Protein AF-A0A913XIS9-F1 (afdb_monomer_lite)

Structure (mmCIF, N/CA/C/O backbone):
data_AF-A0A913XIS9-F1
#
_entry.id   AF-A0A913XIS9-F1
#
loop_
_atom_site.group_PDB
_atom_site.id
_atom_site.type_symbol
_atom_site.label_atom_id
_atom_site.label_alt_id
_atom_site.label_comp_id
_atom_site.label_asym_id
_atom_site.label_entity_id
_atom_site.label_seq_id
_atom_site.pdbx_PDB_ins_code
_atom_site.Cartn_x
_atom_site.Cartn_y
_atom_site.Cartn_z
_atom_site.occupancy
_atom_site.B_iso_or_equiv
_atom_site.auth_seq_id
_atom_site.auth_comp_id
_atom_site.auth_asym_id
_atom_site.auth_atom_id
_atom_site.pdbx_PDB_model_num
ATOM 1 N N . MET A 1 1 ? 41.800 -2.547 -72.990 1.00 35.06 1 MET A N 1
ATOM 2 C CA . MET A 1 1 ? 42.294 -2.914 -71.647 1.00 35.06 1 MET A CA 1
ATOM 3 C C . MET A 1 1 ? 41.527 -2.094 -70.626 1.00 35.06 1 MET A C 1
ATOM 5 O O . MET A 1 1 ? 41.563 -0.876 -70.694 1.00 35.06 1 MET A O 1
ATOM 9 N N . LEU A 1 2 ? 40.759 -2.775 -69.782 1.00 36.94 2 LEU A N 1
ATOM 10 C CA . LEU A 1 2 ? 39.817 -2.232 -68.804 1.00 36.94 2 LEU A CA 1
ATOM 11 C C . LEU A 1 2 ? 40.394 -2.538 -67.410 1.00 36.94 2 LEU A C 1
ATOM 13 O O . LEU A 1 2 ? 40.662 -3.717 -67.172 1.00 36.94 2 LEU A O 1
ATOM 17 N N . PRO A 1 3 ? 40.606 -1.577 -66.493 1.00 44.50 3 PRO A N 1
ATOM 18 C CA . PRO A 1 3 ? 40.922 -1.922 -65.120 1.00 44.50 3 PRO A CA 1
ATOM 19 C C . PRO A 1 3 ? 39.641 -1.977 -64.285 1.00 44.50 3 PRO A C 1
ATOM 21 O O . PRO A 1 3 ? 38.852 -1.035 -64.218 1.00 44.50 3 PRO A O 1
ATOM 24 N N . LEU A 1 4 ? 39.459 -3.152 -63.694 1.00 39.25 4 LEU A N 1
ATOM 25 C CA . LEU A 1 4 ? 38.399 -3.558 -62.790 1.00 39.25 4 LEU A CA 1
ATOM 26 C C . LEU A 1 4 ? 38.526 -2.873 -61.415 1.00 39.25 4 LEU A C 1
ATOM 28 O O . LEU A 1 4 ? 39.625 -2.667 -60.906 1.00 39.25 4 LEU A O 1
ATOM 32 N N . LEU A 1 5 ? 37.357 -2.612 -60.827 1.00 41.81 5 LEU A N 1
ATOM 33 C CA . LEU A 1 5 ? 37.037 -2.356 -59.418 1.00 41.81 5 LEU A CA 1
ATOM 34 C C . LEU A 1 5 ? 38.004 -2.938 -58.367 1.00 41.81 5 LEU A C 1
ATOM 36 O O . LEU A 1 5 ? 38.299 -4.128 -58.400 1.00 41.81 5 LEU A O 1
ATOM 40 N N . LEU A 1 6 ? 38.225 -2.172 -57.288 1.00 36.47 6 LEU A N 1
ATOM 41 C CA . LEU A 1 6 ? 38.014 -2.675 -55.920 1.00 36.47 6 LEU A CA 1
ATOM 42 C C . LEU A 1 6 ? 37.717 -1.514 -54.943 1.00 36.47 6 LEU A C 1
ATOM 44 O O . LEU A 1 6 ? 38.586 -1.014 -54.233 1.00 36.47 6 LEU A O 1
ATOM 48 N N . CYS A 1 7 ? 36.457 -1.070 -54.897 1.00 36.47 7 CYS A N 1
ATOM 49 C CA . CYS A 1 7 ? 35.945 -0.297 -53.764 1.00 36.47 7 CYS A CA 1
ATOM 50 C C . CYS A 1 7 ? 35.764 -1.254 -52.577 1.00 36.47 7 CYS A C 1
ATOM 52 O O . CYS A 1 7 ? 34.807 -2.028 -52.548 1.00 36.47 7 CYS A O 1
ATOM 54 N N . LEU A 1 8 ? 36.657 -1.188 -51.585 1.00 38.22 8 LEU A N 1
ATOM 55 C CA . LEU A 1 8 ? 36.415 -1.755 -50.258 1.00 38.22 8 LEU A CA 1
ATOM 56 C C . LEU A 1 8 ? 35.317 -0.941 -49.552 1.00 38.22 8 LEU A C 1
ATOM 58 O O . LEU A 1 8 ? 35.572 -0.042 -48.754 1.00 38.22 8 LEU A O 1
ATOM 62 N N . LEU A 1 9 ? 34.064 -1.281 -49.846 1.00 37.66 9 LEU A N 1
ATOM 63 C CA . LEU A 1 9 ? 32.950 -1.077 -48.930 1.00 37.66 9 LEU A CA 1
ATOM 64 C C . LEU A 1 9 ? 33.163 -2.027 -47.745 1.00 37.66 9 LEU A C 1
ATOM 66 O O . LEU A 1 9 ? 32.749 -3.184 -47.778 1.00 37.66 9 LEU A O 1
ATOM 70 N N . CYS A 1 10 ? 33.803 -1.536 -46.683 1.00 35.44 10 CYS A N 1
ATOM 71 C CA . CYS A 1 10 ? 33.715 -2.144 -45.358 1.00 35.44 10 CYS A CA 1
ATOM 72 C C . CYS A 1 10 ? 32.275 -1.995 -44.842 1.00 35.44 10 CYS A C 1
ATOM 74 O O . CYS A 1 10 ? 31.973 -1.168 -43.984 1.00 35.44 10 CYS A O 1
ATOM 76 N N . MET A 1 11 ? 31.369 -2.807 -45.384 1.00 34.53 11 MET A N 1
ATOM 77 C CA . MET A 1 11 ? 30.091 -3.120 -44.765 1.00 34.53 11 MET A CA 1
ATOM 78 C C . MET A 1 11 ? 30.412 -3.925 -43.507 1.00 34.53 11 MET A C 1
ATOM 80 O O . MET A 1 11 ? 30.547 -5.150 -43.554 1.00 34.53 11 MET A O 1
ATOM 84 N N . ALA A 1 12 ? 30.577 -3.225 -42.381 1.00 35.94 12 ALA A N 1
ATOM 85 C CA . ALA A 1 12 ? 30.526 -3.820 -41.054 1.00 35.94 12 ALA A CA 1
ATOM 86 C C . ALA A 1 12 ? 29.145 -4.469 -40.889 1.00 35.94 12 ALA A C 1
ATOM 88 O O . ALA A 1 12 ? 28.164 -3.861 -40.462 1.00 35.94 12 ALA A O 1
ATOM 89 N N . SER A 1 13 ? 29.069 -5.715 -41.333 1.00 39.59 13 SER A N 1
ATOM 90 C CA . SER A 1 13 ? 27.888 -6.549 -41.300 1.00 39.59 13 SER A CA 1
ATOM 91 C C . SER A 1 13 ? 27.756 -7.080 -39.878 1.00 39.59 13 SER A C 1
ATOM 93 O O . SER A 1 13 ? 28.616 -7.822 -39.414 1.00 39.59 13 SER A O 1
ATOM 95 N N . GLY A 1 14 ? 26.677 -6.708 -39.187 1.00 36.69 14 GLY A N 1
ATOM 96 C CA . GLY A 1 14 ? 26.207 -7.471 -38.030 1.00 36.69 14 GLY A CA 1
ATOM 97 C C . GLY A 1 14 ? 26.437 -6.868 -36.645 1.00 36.69 14 GLY A C 1
ATOM 98 O O . GLY A 1 14 ? 26.874 -7.568 -35.740 1.00 36.69 14 GLY A O 1
ATOM 99 N N . VAL A 1 15 ? 26.003 -5.629 -36.410 1.00 41.38 15 VAL A N 1
ATOM 100 C CA . VAL A 1 15 ? 25.402 -5.296 -35.106 1.00 41.38 15 VAL A CA 1
ATOM 101 C C . VAL A 1 15 ? 23.978 -4.835 -35.375 1.00 41.38 15 VAL A C 1
ATOM 103 O O . VAL A 1 15 ? 23.698 -3.645 -35.475 1.00 41.38 15 VAL A O 1
ATOM 106 N N . LEU A 1 16 ? 23.065 -5.798 -35.541 1.00 43.97 16 LEU A N 1
ATOM 107 C CA . LEU A 1 16 ? 21.631 -5.525 -35.465 1.00 43.97 16 LEU A CA 1
ATOM 108 C C . LEU A 1 16 ? 21.389 -4.784 -34.147 1.00 43.97 16 LEU A C 1
ATOM 110 O O . LEU A 1 16 ? 21.568 -5.348 -33.064 1.00 43.97 16 LEU A O 1
ATOM 114 N N . SER A 1 17 ? 21.029 -3.506 -34.226 1.00 52.25 17 SER A N 1
ATOM 115 C CA . SER A 1 17 ? 20.607 -2.729 -33.071 1.00 52.25 17 SER A CA 1
ATOM 116 C C . SER A 1 17 ? 19.286 -3.323 -32.575 1.00 52.25 17 SER A C 1
ATOM 118 O O . SER A 1 17 ? 18.202 -2.959 -33.010 1.00 52.25 17 SER A O 1
ATOM 120 N N . VAL A 1 18 ? 19.384 -4.292 -31.659 1.00 71.81 18 VAL A N 1
ATOM 121 C CA . VAL A 1 18 ? 18.250 -5.100 -31.159 1.00 71.81 18 VAL A CA 1
ATOM 122 C C . VAL A 1 18 ? 17.125 -4.240 -30.555 1.00 71.81 18 VAL A C 1
ATOM 124 O O . VAL A 1 18 ? 15.997 -4.701 -30.418 1.00 71.81 18 VAL A O 1
ATOM 127 N N . CYS A 1 19 ? 17.404 -2.974 -30.233 1.00 86.00 19 CYS A N 1
ATOM 128 C CA . CYS A 1 19 ? 16.423 -2.002 -29.776 1.00 86.00 19 CYS A CA 1
ATOM 129 C C . CYS A 1 19 ? 16.074 -0.988 -30.870 1.00 86.00 19 CYS A C 1
ATOM 131 O O . CYS A 1 19 ? 16.612 0.124 -30.890 1.00 86.00 19 CYS A O 1
ATOM 133 N N . HIS A 1 20 ? 15.171 -1.362 -31.780 1.00 89.94 20 HIS A N 1
ATOM 134 C CA . HIS A 1 20 ? 14.680 -0.427 -32.787 1.00 89.94 20 HIS A CA 1
ATOM 135 C C . HIS A 1 20 ? 13.892 0.716 -32.116 1.00 89.94 20 HIS A C 1
ATOM 137 O O . HIS A 1 20 ? 12.960 0.422 -31.361 1.00 89.94 20 HIS A O 1
ATOM 143 N N . PRO A 1 21 ? 14.181 2.002 -32.412 1.00 89.25 21 PRO A N 1
ATOM 144 C CA . PRO A 1 21 ? 13.584 3.145 -31.715 1.00 89.25 21 PRO A CA 1
ATOM 145 C C . PRO A 1 21 ? 12.052 3.200 -31.697 1.00 89.25 21 PRO A C 1
ATOM 147 O O . PRO A 1 21 ? 11.482 3.780 -30.778 1.00 89.25 21 PRO A O 1
ATOM 150 N N . TYR A 1 22 ? 11.396 2.606 -32.696 1.00 89.06 22 TYR A N 1
ATOM 151 C CA . TYR A 1 22 ? 9.938 2.653 -32.866 1.00 89.06 22 TYR A CA 1
ATOM 152 C C . TYR A 1 22 ? 9.247 1.292 -32.732 1.00 89.06 22 TYR A C 1
ATOM 154 O O . TYR A 1 22 ? 8.058 1.246 -32.447 1.00 89.06 22 TYR A O 1
ATOM 162 N N . PHE A 1 23 ? 9.977 0.186 -32.915 1.00 84.50 23 PHE A N 1
ATOM 163 C CA . PHE A 1 23 ? 9.368 -1.148 -33.032 1.00 84.50 23 PHE A CA 1
ATOM 164 C C . PHE A 1 23 ? 9.765 -2.098 -31.897 1.00 84.50 23 PHE A C 1
ATOM 166 O O . PHE A 1 23 ? 9.107 -3.117 -31.702 1.00 84.50 23 PHE A O 1
ATOM 173 N N . GLY A 1 24 ? 10.807 -1.780 -31.117 1.00 68.31 24 GLY A N 1
ATOM 174 C CA . GLY A 1 24 ? 11.347 -2.739 -30.154 1.00 68.31 24 GLY A CA 1
ATOM 175 C C . GLY A 1 24 ? 11.751 -4.053 -30.854 1.00 68.31 24 GLY A C 1
ATOM 176 O O . GLY A 1 24 ? 11.990 -4.036 -32.057 1.00 68.31 24 GLY A O 1
ATOM 177 N N . PRO A 1 25 ? 11.859 -5.188 -30.152 1.00 80.88 25 PRO A N 1
ATOM 178 C CA . PRO A 1 25 ? 11.008 -5.519 -29.021 1.00 80.88 25 PRO A CA 1
ATOM 179 C C . PRO A 1 25 ? 11.613 -5.140 -27.661 1.00 80.88 25 PRO A C 1
ATOM 181 O O . PRO A 1 25 ? 12.837 -5.127 -27.486 1.00 80.88 25 PRO A O 1
ATOM 184 N N . PRO A 1 26 ? 10.760 -4.870 -26.655 1.00 81.06 26 PRO A N 1
ATOM 185 C CA . PRO A 1 26 ? 11.222 -4.732 -25.285 1.00 81.06 26 PRO A CA 1
ATOM 186 C C . PRO A 1 26 ? 11.811 -6.058 -24.795 1.00 81.06 26 PRO A C 1
ATOM 188 O O . PRO A 1 26 ? 11.332 -7.138 -25.134 1.00 81.06 26 PRO A O 1
ATOM 191 N N . GLY A 1 27 ? 12.848 -5.964 -23.972 1.00 82.38 27 GLY A N 1
ATOM 192 C CA . GLY A 1 27 ? 13.554 -7.118 -23.429 1.00 82.38 27 GLY A CA 1
ATOM 193 C C . GLY A 1 27 ? 14.843 -7.471 -24.139 1.00 82.38 27 GLY A C 1
ATOM 194 O O . GLY A 1 27 ? 15.610 -8.239 -23.577 1.00 82.38 27 GLY A O 1
ATOM 195 N N . GLY A 1 28 ? 15.163 -6.884 -25.293 1.00 85.75 28 GLY A N 1
ATOM 196 C CA . GLY A 1 28 ? 16.492 -7.041 -25.886 1.00 85.75 28 GLY A CA 1
ATOM 197 C C . GLY A 1 28 ? 17.592 -6.611 -24.908 1.00 85.75 28 GLY A C 1
ATOM 198 O O . GLY A 1 28 ? 17.619 -5.458 -24.487 1.00 85.75 28 GLY A O 1
ATOM 199 N N . VAL A 1 29 ? 18.486 -7.527 -24.535 1.00 87.06 29 VAL A N 1
ATOM 200 C CA . VAL A 1 29 ? 19.600 -7.260 -23.611 1.00 87.06 29 VAL A CA 1
ATOM 201 C C . VAL A 1 29 ? 20.903 -7.122 -24.384 1.00 87.06 29 VAL A C 1
ATOM 203 O O . VAL A 1 29 ? 21.180 -7.920 -25.285 1.00 87.06 29 VAL A O 1
ATOM 206 N N . VAL A 1 30 ? 21.711 -6.138 -23.998 1.00 88.94 30 VAL A N 1
ATOM 207 C CA . VAL A 1 30 ? 23.061 -5.908 -24.522 1.00 88.94 30 VAL A CA 1
ATOM 208 C C . VAL A 1 30 ? 24.025 -5.550 -23.398 1.00 88.94 30 VAL A C 1
ATOM 210 O O . VAL A 1 30 ? 23.612 -5.033 -22.361 1.00 88.94 30 VAL A O 1
ATOM 213 N N . CYS A 1 31 ? 25.307 -5.810 -23.625 1.00 92.19 31 CYS A N 1
ATOM 214 C CA . CYS A 1 31 ? 26.396 -5.333 -22.786 1.00 92.19 31 CYS A CA 1
ATOM 215 C C . CYS A 1 31 ? 26.972 -4.060 -23.421 1.00 92.19 31 CYS A C 1
ATOM 217 O O . CYS A 1 31 ? 27.398 -4.101 -24.575 1.00 92.19 31 CYS A O 1
ATOM 219 N N . ILE A 1 32 ? 26.939 -2.931 -22.711 1.00 92.06 32 ILE A N 1
ATOM 220 C CA . ILE A 1 32 ? 27.404 -1.631 -23.217 1.00 92.06 32 ILE A CA 1
ATOM 221 C C . ILE A 1 32 ? 28.408 -0.998 -22.258 1.00 92.06 32 ILE A C 1
ATOM 223 O O . ILE A 1 32 ? 28.238 -1.067 -21.043 1.00 92.06 32 ILE A O 1
ATOM 227 N N . ALA A 1 33 ? 29.434 -0.354 -22.808 1.00 94.00 33 ALA A N 1
ATOM 228 C CA . ALA A 1 33 ? 30.297 0.561 -22.070 1.00 94.00 33 ALA A CA 1
ATOM 229 C C . ALA A 1 33 ? 29.784 1.991 -22.245 1.00 94.00 33 ALA A C 1
ATOM 231 O O . ALA A 1 33 ? 29.267 2.344 -23.308 1.00 94.00 33 ALA A O 1
ATOM 232 N N . ALA A 1 34 ? 29.921 2.816 -21.207 1.00 89.88 34 ALA A N 1
ATOM 233 C CA . ALA A 1 34 ? 29.585 4.228 -21.306 1.00 89.88 34 ALA A CA 1
ATOM 234 C C . ALA A 1 34 ? 30.574 5.108 -20.513 1.00 89.88 34 ALA A C 1
ATOM 236 O O . ALA A 1 34 ? 30.991 4.706 -19.419 1.00 89.88 34 ALA A O 1
ATOM 237 N N . PRO A 1 35 ? 30.930 6.307 -21.020 1.00 93.25 35 PRO A N 1
ATOM 238 C CA . PRO A 1 35 ? 31.950 7.166 -20.410 1.00 93.25 35 PRO A CA 1
ATOM 239 C C . PRO A 1 35 ? 31.666 7.544 -18.956 1.00 93.25 35 PRO A C 1
ATOM 241 O O . PRO A 1 35 ? 32.567 7.545 -18.123 1.00 93.25 35 PRO A O 1
ATOM 244 N N . GLN A 1 36 ? 30.398 7.791 -18.623 1.00 93.44 36 GLN A N 1
ATOM 245 C CA . GLN A 1 36 ? 29.970 8.167 -17.276 1.00 93.44 36 GLN A CA 1
ATOM 246 C C . GLN A 1 36 ? 30.198 7.068 -16.221 1.00 93.44 36 GLN A C 1
ATOM 248 O O . GLN A 1 36 ? 30.157 7.353 -15.025 1.00 93.44 36 GLN A O 1
ATOM 253 N N . TYR A 1 37 ? 30.493 5.835 -16.645 1.00 95.38 37 TYR A N 1
ATOM 254 C CA . TYR A 1 37 ? 30.882 4.729 -15.768 1.00 95.38 37 TYR A CA 1
ATOM 255 C C . TYR A 1 37 ? 32.333 4.289 -15.992 1.00 95.38 37 TYR A C 1
ATOM 257 O O . TYR A 1 37 ? 32.639 3.099 -15.956 1.00 95.38 37 TYR A O 1
ATOM 265 N N . TYR A 1 38 ? 33.227 5.237 -16.286 1.00 96.06 38 TYR A N 1
ATOM 266 C CA . TYR A 1 38 ? 34.653 4.978 -16.524 1.00 96.06 38 TYR A CA 1
ATOM 267 C C . TYR A 1 38 ? 34.902 3.945 -17.634 1.00 96.0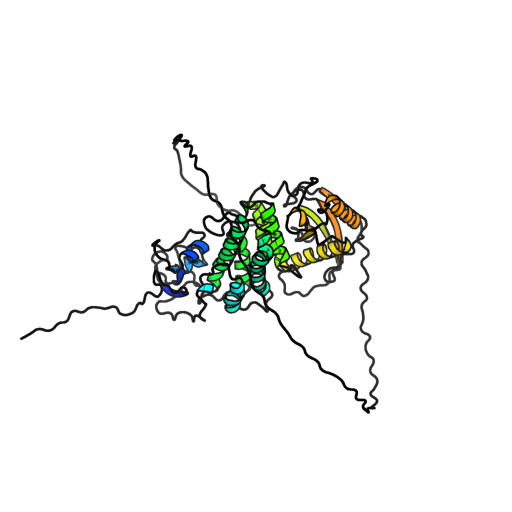6 38 TYR A C 1
ATOM 269 O O . TYR A 1 38 ? 35.825 3.138 -17.549 1.00 96.06 38 TYR A O 1
ATOM 277 N N . ASN A 1 39 ? 34.038 3.933 -18.657 1.00 94.00 39 ASN A N 1
ATOM 278 C CA . ASN A 1 39 ? 34.037 2.947 -19.743 1.00 94.00 39 ASN A CA 1
ATOM 279 C C . ASN A 1 39 ? 33.907 1.482 -19.279 1.00 94.00 39 ASN A C 1
ATOM 281 O O . ASN A 1 39 ? 34.196 0.561 -20.042 1.00 94.00 39 ASN A O 1
ATOM 285 N N . GLN A 1 40 ? 33.436 1.246 -18.053 1.00 95.31 40 GLN A N 1
ATOM 286 C CA . GLN A 1 40 ? 33.114 -0.093 -17.578 1.00 95.31 40 GLN A CA 1
ATOM 287 C C . GLN A 1 40 ? 31.841 -0.605 -18.257 1.00 95.31 40 GLN A C 1
ATOM 289 O O . GLN A 1 40 ? 30.876 0.133 -18.481 1.00 95.31 40 GLN A O 1
ATOM 294 N N . TYR A 1 41 ? 31.851 -1.895 -18.577 1.00 95.19 41 TYR A N 1
ATOM 295 C CA . TYR A 1 41 ? 30.757 -2.571 -19.256 1.00 95.19 41 TYR A CA 1
ATOM 296 C C . TYR A 1 41 ? 29.641 -2.951 -18.285 1.00 95.19 41 TYR A C 1
ATOM 298 O O . TYR A 1 41 ? 29.890 -3.486 -17.202 1.00 95.19 41 TYR A O 1
ATOM 306 N N . GLN A 1 42 ? 28.400 -2.703 -18.697 1.00 94.88 42 GLN A N 1
ATOM 307 C CA . GLN A 1 42 ? 27.209 -3.077 -17.947 1.00 94.88 42 GLN A CA 1
ATOM 308 C C . GLN A 1 42 ? 26.061 -3.538 -18.844 1.00 94.88 42 GLN A C 1
ATOM 310 O O . GLN A 1 42 ? 25.963 -3.159 -20.015 1.00 94.88 42 GLN A O 1
ATOM 315 N N . TRP A 1 43 ? 25.147 -4.319 -18.273 1.00 93.62 43 TRP A N 1
ATOM 316 C CA . TRP A 1 43 ? 23.919 -4.713 -18.948 1.00 93.62 43 TRP A CA 1
ATOM 317 C C . TRP A 1 43 ? 22.995 -3.512 -19.187 1.00 93.62 43 TRP A C 1
ATOM 319 O O . TRP A 1 43 ? 22.823 -2.643 -18.327 1.00 93.62 43 TRP A O 1
ATOM 329 N N . ALA A 1 44 ? 22.334 -3.502 -20.339 1.00 92.44 44 ALA A N 1
ATOM 330 C CA . ALA A 1 44 ? 21.229 -2.607 -20.648 1.00 92.44 44 ALA A CA 1
ATOM 331 C C . ALA A 1 44 ? 20.086 -3.374 -21.317 1.00 92.44 44 ALA A C 1
ATOM 333 O O . ALA A 1 44 ? 20.317 -4.306 -22.090 1.00 92.44 44 ALA A O 1
ATOM 334 N N . THR A 1 45 ? 18.848 -2.965 -21.029 1.00 91.38 45 THR A N 1
ATOM 335 C CA . THR A 1 45 ? 17.646 -3.569 -21.625 1.00 91.38 45 THR A CA 1
ATOM 336 C C . THR A 1 45 ? 16.950 -2.584 -22.546 1.00 91.38 45 THR A C 1
ATOM 338 O O . THR A 1 45 ? 16.757 -1.430 -22.174 1.00 91.38 45 THR A O 1
ATOM 341 N N . CYS A 1 46 ? 16.523 -3.037 -23.721 1.00 91.31 46 CYS A N 1
ATOM 342 C CA . CYS A 1 46 ? 15.601 -2.302 -24.572 1.00 91.31 46 CYS A CA 1
ATOM 343 C C . CYS A 1 46 ? 14.233 -2.221 -23.897 1.00 91.31 46 CYS A C 1
ATOM 345 O O . CYS A 1 46 ? 13.617 -3.253 -23.626 1.00 91.31 46 CYS A O 1
ATOM 347 N N . LEU A 1 47 ? 13.759 -1.015 -23.605 1.00 91.56 47 LEU A N 1
ATOM 348 C CA . LEU A 1 47 ? 12.503 -0.783 -22.895 1.00 91.56 47 LEU A CA 1
ATOM 349 C C . LEU A 1 47 ? 11.750 0.374 -23.528 1.00 91.56 47 LEU A C 1
ATOM 351 O O . LEU A 1 47 ? 12.330 1.184 -24.249 1.00 91.56 47 LEU A O 1
ATOM 355 N N . THR A 1 48 ? 10.452 0.440 -23.242 1.00 92.25 48 THR A N 1
ATOM 356 C CA . THR A 1 48 ? 9.633 1.569 -23.675 1.00 92.25 48 THR A CA 1
ATOM 357 C C . THR A 1 48 ? 10.004 2.835 -22.904 1.00 92.25 48 THR A C 1
ATOM 359 O O . THR A 1 48 ? 10.283 2.784 -21.704 1.00 92.25 48 THR A O 1
ATOM 362 N N . ASP A 1 49 ? 9.934 3.989 -23.563 1.00 92.69 49 ASP A N 1
ATOM 363 C CA . ASP A 1 49 ? 10.068 5.299 -22.920 1.00 92.69 49 ASP A CA 1
ATOM 364 C C . ASP A 1 49 ? 9.044 5.468 -21.783 1.00 92.69 49 ASP A C 1
ATOM 366 O O . ASP A 1 49 ? 9.368 5.957 -20.701 1.00 92.69 49 ASP A O 1
ATOM 370 N N . MET A 1 50 ? 7.827 4.945 -21.979 1.00 91.25 50 MET A N 1
ATOM 371 C CA . MET A 1 50 ? 6.783 4.915 -20.953 1.00 91.25 50 MET A CA 1
ATOM 372 C C . MET A 1 50 ? 7.227 4.165 -19.688 1.00 91.25 50 MET A C 1
ATOM 374 O O . MET A 1 50 ? 7.002 4.655 -18.581 1.00 91.25 50 MET A O 1
ATOM 378 N N . TYR A 1 51 ? 7.859 2.994 -19.826 1.00 93.31 51 TYR A N 1
ATOM 379 C CA . TYR A 1 51 ? 8.403 2.262 -18.681 1.00 93.31 51 TYR A CA 1
ATOM 380 C C . TYR A 1 51 ? 9.482 3.081 -17.963 1.00 93.31 51 TYR A C 1
ATOM 382 O O . TYR A 1 51 ? 9.447 3.206 -16.739 1.00 93.31 51 TYR A O 1
ATOM 390 N N . ILE A 1 52 ? 10.425 3.655 -18.717 1.00 94.56 52 ILE A N 1
ATOM 391 C CA . ILE A 1 52 ? 11.569 4.400 -18.170 1.00 94.56 52 ILE A CA 1
ATOM 392 C C . ILE A 1 52 ? 11.087 5.614 -17.371 1.00 94.56 52 ILE A C 1
ATOM 394 O O . ILE A 1 52 ? 11.557 5.845 -16.251 1.00 94.56 52 ILE A O 1
ATOM 398 N N . LYS A 1 53 ? 10.104 6.342 -17.905 1.00 93.88 53 LYS A N 1
ATOM 399 C CA . LYS A 1 53 ? 9.460 7.472 -17.235 1.00 93.88 53 LYS A CA 1
ATOM 400 C C . LYS A 1 53 ? 8.834 7.055 -15.909 1.00 93.88 53 LYS A C 1
ATOM 402 O O . LYS A 1 53 ? 9.227 7.578 -14.872 1.00 93.88 53 LYS A O 1
ATOM 407 N N . VAL A 1 54 ? 7.963 6.048 -15.895 1.00 93.25 54 VAL A N 1
ATOM 408 C CA . VAL A 1 54 ? 7.331 5.591 -14.642 1.00 93.25 54 VAL A CA 1
ATOM 409 C C . VAL A 1 54 ? 8.377 5.071 -13.645 1.00 93.25 54 VAL A C 1
ATOM 411 O O . VAL A 1 54 ? 8.396 5.495 -12.492 1.00 93.25 54 VAL A O 1
ATOM 414 N N . LYS A 1 55 ? 9.319 4.221 -14.082 1.00 93.25 55 LYS A N 1
ATOM 415 C CA . LYS A 1 55 ? 10.347 3.619 -13.209 1.00 93.25 55 LYS A CA 1
ATOM 416 C C . LYS A 1 55 ? 11.243 4.658 -12.535 1.00 93.25 55 LYS A C 1
ATOM 418 O O . LYS A 1 55 ? 11.685 4.458 -11.399 1.00 93.25 55 LYS A O 1
ATOM 423 N N . SER A 1 56 ? 11.555 5.737 -13.244 1.00 92.44 56 SER A N 1
ATOM 424 C CA . SER A 1 56 ? 12.444 6.795 -12.765 1.00 92.44 56 SER A CA 1
ATOM 425 C C . SER A 1 56 ? 11.718 7.913 -12.014 1.00 92.44 56 SER A C 1
ATOM 427 O O . SER A 1 56 ? 12.394 8.799 -11.487 1.00 92.44 56 SER A O 1
ATOM 429 N N . GLY A 1 57 ? 10.380 7.885 -11.939 1.00 90.38 57 GLY A N 1
ATOM 430 C CA . GLY A 1 57 ? 9.587 9.020 -11.459 1.00 90.38 57 GLY A CA 1
ATOM 431 C C . GLY A 1 57 ? 9.723 10.237 -12.379 1.00 90.38 57 GLY A C 1
ATOM 432 O O . GLY A 1 57 ? 9.874 11.354 -11.900 1.00 90.38 57 GLY A O 1
ATOM 433 N N . HIS A 1 58 ? 9.754 9.998 -13.692 1.00 91.38 58 HIS A N 1
ATOM 434 C CA . HIS A 1 58 ? 9.925 10.968 -14.784 1.00 91.38 58 HIS A CA 1
ATOM 435 C C . HIS A 1 58 ? 11.271 11.700 -14.815 1.00 91.38 58 HIS A C 1
ATOM 437 O O . HIS A 1 58 ? 11.434 12.665 -15.557 1.00 91.38 58 HIS A O 1
ATOM 443 N N . ARG A 1 59 ? 12.271 11.213 -14.068 1.00 92.38 59 ARG A N 1
ATOM 444 C CA . ARG A 1 59 ? 13.647 11.741 -14.112 1.00 92.38 59 ARG A CA 1
ATOM 445 C C . ARG A 1 59 ? 14.409 11.297 -15.357 1.00 92.38 59 ARG A C 1
ATOM 447 O O . ARG A 1 59 ? 15.319 11.989 -15.800 1.00 92.38 59 ARG A O 1
ATOM 454 N N . HIS A 1 60 ? 14.059 10.137 -15.906 1.00 94.19 60 HIS A N 1
ATOM 455 C CA . HIS A 1 60 ? 14.692 9.557 -17.083 1.00 94.19 60 HIS A CA 1
ATOM 456 C C . HIS A 1 60 ? 13.667 9.392 -18.205 1.00 94.19 60 HIS A C 1
ATOM 458 O O . HIS A 1 60 ? 12.492 9.111 -17.969 1.00 94.19 60 HIS A O 1
ATOM 464 N N . GLN A 1 61 ? 14.147 9.526 -19.434 1.00 94.88 61 GLN A N 1
ATOM 465 C CA . GLN A 1 61 ? 13.412 9.281 -20.670 1.00 94.88 61 GLN A CA 1
ATOM 466 C C . GLN A 1 61 ? 14.415 8.931 -21.770 1.00 94.88 61 GLN A C 1
ATOM 468 O O . GLN A 1 61 ? 15.625 9.124 -21.599 1.00 94.88 61 GLN A O 1
ATOM 473 N N . CYS A 1 62 ? 13.935 8.441 -22.906 1.00 94.38 62 CYS A N 1
ATOM 474 C CA . CYS A 1 62 ? 14.781 8.280 -24.078 1.00 94.38 62 CYS A CA 1
ATOM 475 C C . CYS A 1 62 ? 15.345 9.638 -24.533 1.00 94.38 62 CYS A C 1
ATOM 477 O O . CYS A 1 62 ? 14.656 10.655 -24.500 1.00 94.38 62 CYS A O 1
ATOM 479 N N . ILE A 1 63 ? 16.608 9.645 -24.984 1.00 90.31 63 ILE A N 1
ATOM 480 C CA . ILE A 1 63 ? 17.328 10.870 -25.393 1.00 90.31 63 ILE A CA 1
ATOM 481 C C . ILE A 1 63 ? 16.533 11.661 -26.437 1.00 90.31 63 ILE A C 1
ATOM 483 O O . ILE A 1 63 ? 16.393 12.876 -26.329 1.00 90.31 63 ILE A O 1
ATOM 487 N N . SER A 1 64 ? 15.991 10.965 -27.439 1.00 91.00 64 SER A N 1
ATOM 488 C CA . SER A 1 64 ? 15.054 11.569 -28.381 1.00 91.00 64 SER A CA 1
ATOM 489 C C . SER A 1 64 ? 13.620 11.303 -27.935 1.00 91.00 64 SER A C 1
ATOM 491 O O . SER A 1 64 ? 13.224 10.150 -27.752 1.00 91.00 64 SER A O 1
ATOM 493 N N . ARG A 1 65 ? 12.838 12.384 -27.839 1.00 87.94 65 ARG A N 1
ATOM 494 C CA . ARG A 1 65 ? 11.418 12.365 -27.455 1.00 87.94 65 ARG A CA 1
ATOM 495 C C . ARG A 1 65 ? 10.516 11.658 -28.467 1.00 87.94 65 ARG A C 1
ATOM 497 O O . ARG A 1 65 ? 9.397 11.312 -28.114 1.00 87.94 65 ARG A O 1
ATOM 504 N N . SER A 1 66 ? 10.978 11.455 -29.704 1.00 89.69 66 SER A N 1
ATOM 505 C CA . SER A 1 66 ? 10.220 10.709 -30.713 1.00 89.69 66 SER A CA 1
ATOM 5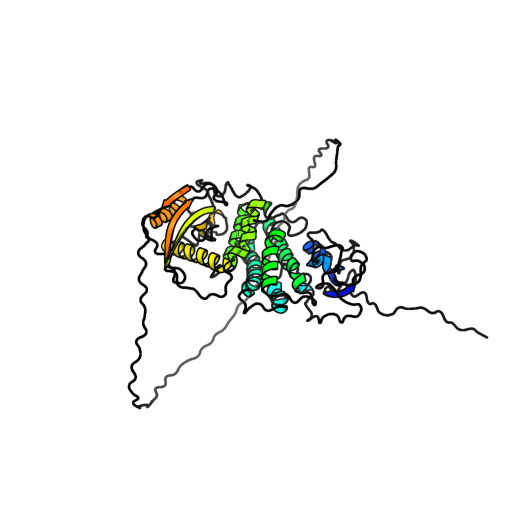06 C C . SER A 1 66 ? 10.361 9.195 -30.558 1.00 89.69 66 SER A C 1
ATOM 508 O O . SER A 1 66 ? 9.571 8.453 -31.133 1.00 89.69 66 SER A O 1
ATOM 510 N N . ARG A 1 67 ? 11.358 8.710 -29.803 1.00 92.75 67 ARG A N 1
ATOM 511 C CA . ARG A 1 67 ? 11.608 7.272 -29.663 1.00 92.75 67 ARG A CA 1
ATOM 512 C C . ARG A 1 67 ? 10.629 6.641 -28.685 1.00 92.75 67 ARG A C 1
ATOM 514 O O . ARG A 1 67 ? 10.495 7.085 -27.550 1.00 92.75 67 ARG A O 1
ATOM 521 N N . THR A 1 68 ? 10.027 5.538 -29.105 1.00 92.62 68 THR A N 1
ATOM 522 C CA . THR A 1 68 ? 9.206 4.678 -28.249 1.00 92.62 68 THR A CA 1
ATOM 523 C C . THR A 1 68 ? 10.068 3.738 -27.417 1.00 92.62 68 THR A C 1
ATOM 525 O O . THR A 1 68 ? 9.687 3.414 -26.297 1.00 92.62 68 THR A O 1
ATOM 528 N N . TYR A 1 69 ? 11.228 3.321 -27.935 1.00 92.44 69 TYR A N 1
ATOM 529 C CA . TYR A 1 69 ? 12.138 2.385 -27.281 1.00 92.44 69 TYR A CA 1
ATOM 530 C C . TYR A 1 69 ? 13.568 2.922 -27.208 1.00 92.44 69 TYR A C 1
ATOM 532 O O . TYR A 1 69 ? 14.078 3.548 -28.143 1.00 92.44 69 TYR A O 1
ATOM 540 N N . CYS A 1 70 ? 14.251 2.622 -26.106 1.00 93.88 70 CYS A N 1
ATOM 541 C CA . CYS A 1 70 ? 15.686 2.835 -25.971 1.00 93.88 70 CYS A CA 1
ATOM 542 C C . CYS A 1 70 ? 16.307 1.865 -24.959 1.00 93.88 70 CYS A C 1
ATOM 544 O O . CYS A 1 70 ? 15.614 1.219 -24.171 1.00 93.88 70 CYS A O 1
ATOM 546 N N . TYR A 1 71 ? 17.635 1.750 -24.997 1.00 93.00 71 TYR A N 1
ATOM 547 C CA . TYR A 1 71 ? 18.371 0.996 -23.991 1.00 93.00 71 TYR A CA 1
ATOM 548 C C . TYR A 1 71 ? 18.393 1.750 -22.665 1.00 93.00 71 TYR A C 1
ATOM 550 O O . TYR A 1 71 ? 18.832 2.898 -22.602 1.00 93.00 71 TYR A O 1
ATOM 558 N N . TYR A 1 72 ? 17.972 1.070 -21.604 1.00 94.06 72 TYR A N 1
ATOM 559 C CA . TYR A 1 72 ? 18.040 1.559 -20.238 1.00 94.06 72 TYR A CA 1
ATOM 560 C C . TYR A 1 72 ? 19.096 0.773 -19.456 1.00 94.06 72 TYR A C 1
ATOM 562 O O . TYR A 1 72 ? 19.065 -0.459 -19.407 1.00 94.06 72 TYR A O 1
ATOM 570 N N . GLN A 1 73 ? 20.068 1.501 -18.908 1.00 95.06 73 GLN A N 1
ATOM 571 C CA . GLN A 1 73 ? 21.260 0.960 -18.250 1.00 95.06 73 GLN A CA 1
ATOM 572 C C . GLN A 1 73 ? 20.918 0.370 -16.878 1.00 95.06 73 GLN A C 1
ATOM 574 O O . GLN A 1 73 ? 20.166 0.974 -16.111 1.00 95.06 73 GLN A O 1
ATOM 579 N N . CYS A 1 74 ? 21.507 -0.780 -16.541 1.00 95.00 74 CYS A N 1
ATOM 580 C CA . CYS A 1 74 ? 21.269 -1.468 -15.272 1.00 95.00 74 CYS A CA 1
ATOM 581 C C . CYS A 1 74 ? 21.560 -0.580 -14.051 1.00 95.00 74 CYS A C 1
ATOM 583 O O . CYS A 1 74 ? 20.770 -0.577 -13.103 1.00 95.00 74 CYS A O 1
ATOM 585 N N . MET A 1 75 ? 22.635 0.219 -14.090 1.00 95.81 75 MET A N 1
ATOM 586 C CA . MET A 1 75 ? 22.995 1.132 -12.998 1.00 95.81 75 MET A CA 1
ATOM 587 C C . MET A 1 75 ? 21.937 2.218 -12.766 1.00 95.81 75 MET A C 1
ATOM 589 O O . MET A 1 75 ? 21.577 2.491 -11.619 1.00 95.81 75 MET A O 1
ATOM 593 N N . LEU A 1 76 ? 21.377 2.782 -13.840 1.00 94.88 76 LEU A N 1
ATOM 594 C CA . LEU A 1 76 ? 20.268 3.737 -13.754 1.00 94.88 76 LEU A CA 1
ATOM 595 C C . LEU A 1 76 ? 18.987 3.069 -13.247 1.00 94.88 76 LEU A C 1
ATOM 597 O O . LEU A 1 76 ? 18.288 3.615 -12.397 1.00 94.88 76 LEU A O 1
ATOM 601 N N . GLU A 1 77 ? 18.668 1.889 -13.775 1.00 94.31 77 GLU A N 1
ATOM 602 C CA . GLU A 1 77 ? 17.414 1.200 -13.494 1.00 94.31 77 GLU A CA 1
ATOM 603 C C . GLU A 1 77 ? 17.322 0.676 -12.057 1.00 94.31 77 GLU A C 1
ATOM 605 O O . GLU A 1 77 ? 16.312 0.896 -11.379 1.00 94.31 77 GLU A O 1
ATOM 610 N N . SER A 1 78 ? 18.350 -0.056 -11.628 1.00 92.12 78 SER A N 1
ATOM 611 C CA . SER A 1 78 ? 18.328 -0.848 -10.394 1.00 92.12 78 SER A CA 1
ATOM 612 C C . SER A 1 78 ? 18.923 -0.101 -9.206 1.00 92.12 78 SER A C 1
ATOM 614 O O . SER A 1 78 ? 18.546 -0.379 -8.074 1.00 92.12 78 SER A O 1
ATOM 616 N N . PHE A 1 79 ? 19.827 0.850 -9.456 1.00 91.69 79 PHE A N 1
ATOM 617 C CA . PHE A 1 79 ? 20.579 1.542 -8.406 1.00 91.69 79 PHE A CA 1
ATOM 618 C C . PHE A 1 79 ? 20.388 3.062 -8.408 1.00 91.69 79 PHE A C 1
ATOM 620 O O . PHE A 1 79 ? 20.951 3.732 -7.550 1.00 91.69 79 PHE A O 1
ATOM 627 N N . GLU A 1 80 ? 19.618 3.609 -9.356 1.00 91.75 80 GLU A N 1
ATOM 628 C CA . GLU A 1 80 ? 19.405 5.055 -9.527 1.00 91.75 80 GLU A CA 1
ATOM 629 C C . GLU A 1 80 ? 20.725 5.859 -9.637 1.00 91.75 80 GLU A C 1
ATOM 631 O O . GLU A 1 80 ? 20.776 7.031 -9.273 1.00 91.75 80 GLU A O 1
ATOM 636 N N . LYS A 1 81 ? 21.804 5.245 -10.157 1.00 94.38 81 LYS A N 1
ATOM 637 C CA . LYS A 1 81 ? 23.124 5.885 -10.318 1.00 94.38 81 LYS A CA 1
ATOM 638 C C . LYS A 1 81 ? 23.422 6.196 -11.776 1.00 94.38 81 LYS A C 1
ATOM 640 O O . LYS A 1 81 ? 23.504 5.278 -12.591 1.00 94.38 81 LYS A O 1
ATOM 645 N N . SER A 1 82 ? 23.649 7.469 -12.089 1.00 93.88 82 SER A N 1
ATOM 646 C CA . SER A 1 82 ? 23.983 7.952 -13.437 1.00 93.88 82 SER A CA 1
ATOM 647 C C . SER A 1 82 ? 25.473 7.942 -13.773 1.00 93.88 82 SER A C 1
ATOM 649 O O . SER A 1 82 ? 25.816 8.094 -14.941 1.00 93.88 82 SER A O 1
ATOM 651 N N . SER A 1 83 ? 26.353 7.742 -12.792 1.00 94.81 83 SER A N 1
ATOM 652 C CA . SER A 1 83 ? 27.803 7.669 -12.993 1.00 94.81 83 SER A CA 1
ATOM 653 C C . SER A 1 83 ? 28.504 6.867 -11.888 1.00 94.81 83 SER A C 1
ATOM 655 O O . SER A 1 83 ? 27.886 6.492 -10.884 1.00 94.81 83 SER A O 1
ATOM 657 N N . GLY A 1 84 ? 29.798 6.594 -12.084 1.00 95.00 84 GLY A N 1
ATOM 658 C CA . GLY A 1 84 ? 30.678 5.927 -11.117 1.00 95.00 84 GLY A CA 1
ATOM 659 C C . GLY A 1 84 ? 31.008 4.474 -11.471 1.00 95.00 84 GLY A C 1
ATOM 660 O O . GLY A 1 84 ? 30.790 4.025 -12.592 1.00 95.00 84 GLY A O 1
ATOM 661 N N . THR A 1 85 ? 31.546 3.716 -10.514 1.00 95.88 85 THR A N 1
ATOM 662 C CA . THR A 1 85 ? 31.895 2.299 -10.720 1.00 95.88 85 THR A CA 1
ATOM 663 C C . THR A 1 85 ? 30.644 1.444 -10.934 1.00 95.88 85 THR A C 1
ATOM 665 O O . THR A 1 85 ? 29.670 1.552 -10.179 1.00 95.88 85 THR A O 1
ATOM 668 N N . VAL A 1 86 ? 30.674 0.568 -11.942 1.00 95.94 86 VAL A N 1
ATOM 669 C CA . VAL A 1 86 ? 29.588 -0.375 -12.231 1.00 95.94 86 VAL A CA 1
ATOM 670 C C . VAL A 1 86 ? 29.500 -1.404 -11.108 1.00 95.94 86 VAL A C 1
ATOM 672 O O . VAL A 1 86 ? 30.478 -2.055 -10.747 1.00 95.94 86 VAL A O 1
ATOM 675 N N . ASN A 1 87 ? 28.302 -1.563 -10.549 1.00 94.38 87 ASN A N 1
ATOM 676 C CA . ASN A 1 87 ? 28.020 -2.589 -9.555 1.00 94.38 87 ASN A CA 1
ATOM 677 C C . ASN A 1 87 ? 28.219 -3.981 -10.173 1.00 94.38 87 ASN A C 1
ATOM 679 O O . ASN A 1 87 ? 27.811 -4.211 -11.311 1.00 94.38 87 ASN A O 1
ATOM 683 N N . SER A 1 88 ? 28.773 -4.928 -9.417 1.00 92.38 88 SER A N 1
ATOM 684 C CA . SER A 1 88 ? 29.004 -6.301 -9.889 1.00 92.38 88 SER A CA 1
ATOM 685 C C . SER A 1 88 ? 27.735 -7.012 -10.376 1.00 92.38 88 SER A C 1
ATOM 687 O O . SER A 1 88 ? 27.816 -7.878 -11.236 1.00 92.38 88 SER A O 1
ATOM 689 N N . GLN A 1 89 ? 26.549 -6.627 -9.893 1.00 90.06 89 GLN A N 1
ATOM 690 C CA . GLN A 1 89 ? 25.271 -7.151 -10.390 1.00 90.06 89 GLN A CA 1
ATOM 691 C C . GLN A 1 89 ? 24.881 -6.606 -11.771 1.00 90.06 89 GLN A C 1
ATOM 693 O O . GLN A 1 89 ? 24.017 -7.175 -12.432 1.00 90.06 89 GLN A O 1
ATOM 698 N N . CYS A 1 90 ? 25.468 -5.487 -12.189 1.00 93.31 90 CYS A N 1
ATOM 699 C CA . CYS A 1 90 ? 25.245 -4.880 -13.494 1.00 93.31 90 CYS A CA 1
ATOM 700 C C . CYS A 1 90 ? 26.368 -5.165 -14.486 1.00 93.31 90 CYS A C 1
ATOM 702 O O . CYS A 1 90 ? 26.155 -4.926 -15.672 1.00 93.31 90 CYS A O 1
ATOM 704 N N . SER A 1 91 ? 27.538 -5.619 -14.033 1.00 93.94 91 SER A N 1
ATOM 705 C CA . SER A 1 91 ? 28.697 -5.795 -14.899 1.00 93.94 91 SER A CA 1
ATOM 706 C C . SER A 1 91 ? 28.517 -6.949 -15.886 1.00 93.94 91 SER A C 1
ATOM 708 O O . SER A 1 91 ? 27.798 -7.922 -15.648 1.00 93.94 91 SER A O 1
ATOM 710 N N . CYS A 1 92 ? 29.171 -6.806 -17.030 1.00 92.94 92 CYS A N 1
ATOM 711 C CA . CYS A 1 92 ? 29.229 -7.798 -18.096 1.00 92.94 92 CYS A CA 1
ATOM 712 C C . CYS A 1 92 ? 30.535 -7.628 -18.869 1.00 92.94 92 CYS A C 1
ATOM 714 O O . CYS A 1 92 ? 31.244 -6.636 -18.690 1.00 92.94 92 CYS A O 1
ATOM 716 N N . ARG A 1 93 ? 30.855 -8.580 -19.738 1.00 92.31 93 ARG A N 1
ATOM 717 C CA . ARG A 1 93 ? 31.960 -8.490 -20.690 1.00 92.31 93 ARG A CA 1
ATOM 718 C C . ARG A 1 93 ? 31.423 -8.432 -22.124 1.00 92.31 93 ARG A C 1
ATOM 720 O O . ARG A 1 93 ? 30.376 -9.014 -22.425 1.00 92.31 93 ARG A O 1
ATOM 727 N N . PRO A 1 94 ? 32.128 -7.746 -23.038 1.00 86.88 94 PRO A N 1
ATOM 728 C CA . PRO A 1 94 ? 31.837 -7.832 -24.464 1.00 86.88 94 PRO A CA 1
ATOM 729 C C . PRO A 1 94 ? 31.813 -9.289 -24.924 1.00 86.88 94 PRO A C 1
ATOM 731 O O . PRO A 1 94 ? 32.720 -10.053 -24.607 1.00 86.88 94 PRO A O 1
ATOM 734 N N . GLY A 1 95 ? 30.779 -9.673 -25.668 1.00 76.81 95 GLY A N 1
ATOM 735 C CA . GLY A 1 95 ? 30.632 -11.045 -26.157 1.00 76.81 95 GLY A CA 1
ATOM 736 C C . GLY A 1 95 ? 30.075 -12.042 -25.137 1.00 76.81 95 GLY A C 1
ATOM 737 O O . GLY A 1 95 ? 29.878 -13.201 -25.504 1.00 76.81 95 GLY A O 1
ATOM 738 N N . ASP A 1 96 ? 29.758 -11.618 -23.905 1.00 81.38 96 ASP A N 1
ATOM 739 C CA . ASP A 1 96 ? 29.018 -12.464 -22.968 1.00 81.38 96 ASP A CA 1
ATOM 740 C C . ASP A 1 96 ? 27.738 -12.983 -23.631 1.00 81.38 96 ASP A C 1
ATOM 742 O O . ASP A 1 96 ? 26.955 -12.228 -24.226 1.00 81.38 96 ASP A O 1
ATOM 746 N N . ARG A 1 97 ? 27.509 -14.296 -23.511 1.00 70.31 97 ARG A N 1
ATOM 747 C CA . ARG A 1 97 ? 26.260 -14.905 -23.967 1.00 70.31 97 ARG A CA 1
ATOM 748 C C . ARG A 1 97 ? 25.121 -14.233 -23.213 1.00 70.31 97 ARG A C 1
ATOM 750 O O . ARG A 1 97 ? 25.113 -14.224 -21.982 1.00 70.31 97 ARG A O 1
ATOM 757 N N . LYS A 1 98 ? 24.159 -13.671 -23.955 1.00 68.06 98 LYS A N 1
ATOM 758 C CA . LYS A 1 98 ? 22.954 -13.076 -23.364 1.00 68.06 98 LYS A CA 1
ATOM 759 C C . LYS A 1 98 ? 22.364 -14.106 -22.398 1.00 68.06 98 LYS A C 1
ATOM 761 O O . LYS A 1 98 ? 22.146 -15.241 -22.832 1.00 68.06 98 LYS A O 1
ATOM 766 N N . PRO A 1 99 ? 22.135 -13.763 -21.117 1.00 64.31 99 PRO A N 1
ATOM 767 C CA . PRO A 1 99 ? 21.633 -14.747 -20.175 1.00 64.31 99 PRO A CA 1
ATOM 768 C C . PRO A 1 99 ? 20.307 -15.287 -20.714 1.00 64.31 99 PRO A C 1
ATOM 770 O O . PRO A 1 99 ? 19.490 -14.499 -21.203 1.00 64.31 99 PRO A O 1
ATOM 773 N N . HIS A 1 100 ? 20.135 -16.614 -20.689 1.00 55.00 100 HIS A N 1
ATOM 774 C CA . HIS A 1 100 ? 18.981 -17.286 -21.285 1.00 55.00 100 HIS A CA 1
ATOM 775 C C . HIS A 1 100 ? 17.691 -16.599 -20.827 1.00 55.00 100 HIS A C 1
ATOM 777 O O . HIS A 1 100 ? 17.320 -16.628 -19.652 1.00 55.00 100 HIS A O 1
ATOM 783 N N . GLN A 1 101 ? 17.008 -15.957 -21.770 1.00 57.81 101 GLN A N 1
ATOM 784 C CA . GLN A 1 101 ? 15.658 -15.487 -21.546 1.00 57.81 101 GLN A CA 1
ATOM 785 C C . GLN A 1 101 ? 14.766 -16.710 -21.672 1.00 57.81 101 GLN A C 1
ATOM 787 O O . GLN A 1 101 ? 14.445 -17.129 -22.780 1.00 57.81 101 GLN A O 1
ATOM 792 N N . ASN A 1 102 ? 14.324 -17.277 -20.550 1.00 55.81 102 ASN A N 1
ATOM 793 C CA . ASN A 1 102 ? 12.990 -17.866 -20.572 1.00 55.81 102 ASN A CA 1
ATOM 794 C C . ASN A 1 102 ? 12.080 -16.708 -20.965 1.00 55.81 102 ASN A C 1
ATOM 796 O O . ASN A 1 102 ? 11.898 -15.804 -20.153 1.00 55.81 102 ASN A O 1
ATOM 800 N N . ILE A 1 103 ? 11.680 -16.670 -22.241 1.00 53.28 103 ILE A N 1
ATOM 801 C CA . ILE A 1 103 ? 11.083 -15.513 -22.912 1.00 53.28 103 ILE A CA 1
ATOM 802 C C . ILE A 1 103 ? 9.974 -14.967 -22.016 1.00 53.28 103 ILE A C 1
ATOM 804 O O . ILE A 1 103 ? 8.893 -15.544 -21.896 1.00 53.28 103 ILE A O 1
ATOM 808 N N . GLN A 1 104 ? 10.283 -13.877 -21.322 1.00 66.25 104 GLN A N 1
ATOM 809 C CA . GLN A 1 104 ? 9.295 -13.120 -20.582 1.00 66.25 104 GLN A CA 1
ATOM 810 C C . GLN A 1 104 ? 8.566 -12.293 -21.626 1.00 66.25 104 GLN A C 1
ATOM 812 O O . GLN A 1 104 ? 9.203 -11.615 -22.434 1.00 66.25 104 GLN A O 1
ATOM 817 N N . SER A 1 105 ? 7.237 -12.387 -21.648 1.00 78.94 105 SER A N 1
ATOM 818 C CA . SER A 1 105 ? 6.434 -11.596 -22.575 1.00 78.94 105 SER A CA 1
ATOM 819 C C . SER A 1 105 ? 6.775 -10.111 -22.416 1.00 78.94 105 SER A C 1
ATOM 821 O O . SER A 1 105 ? 7.156 -9.653 -21.335 1.00 78.94 105 SER A O 1
ATOM 823 N N . SER A 1 106 ? 6.617 -9.327 -23.482 1.00 79.19 106 SER A N 1
ATOM 824 C CA . SER A 1 106 ? 6.783 -7.868 -23.426 1.00 79.19 106 SER A CA 1
ATOM 825 C C . SER A 1 106 ? 5.966 -7.238 -22.286 1.00 79.19 106 SER A C 1
ATOM 827 O O . SER A 1 106 ? 6.439 -6.314 -21.625 1.00 79.19 106 SER A O 1
ATOM 829 N N . ALA A 1 107 ? 4.795 -7.809 -21.983 1.00 86.75 107 ALA A N 1
ATOM 830 C CA . ALA A 1 107 ? 3.939 -7.437 -20.859 1.00 86.75 107 ALA A CA 1
ATOM 831 C C . ALA A 1 107 ? 4.598 -7.628 -19.477 1.00 86.75 107 ALA A C 1
ATOM 833 O O . ALA A 1 107 ? 4.287 -6.885 -18.549 1.00 86.75 107 ALA A O 1
ATOM 834 N N . CYS A 1 108 ? 5.537 -8.567 -19.323 1.00 89.81 108 CYS A N 1
ATOM 835 C CA . CYS A 1 108 ? 6.308 -8.715 -18.089 1.00 89.81 108 CYS A CA 1
ATOM 836 C C . CYS A 1 108 ? 7.316 -7.579 -17.891 1.00 89.81 108 CYS A C 1
ATOM 838 O O . CYS A 1 108 ? 7.545 -7.152 -16.762 1.00 89.81 108 CYS A O 1
ATOM 840 N N . LEU A 1 109 ? 7.905 -7.082 -18.981 1.00 88.44 109 LEU A N 1
ATOM 841 C CA . LEU A 1 109 ? 8.981 -6.085 -18.954 1.00 88.44 109 LEU A CA 1
ATOM 842 C C . LEU A 1 109 ? 8.481 -4.643 -19.093 1.00 88.44 109 LEU A C 1
ATOM 844 O O . LEU A 1 109 ? 9.225 -3.697 -18.846 1.00 88.44 109 LEU A O 1
ATOM 848 N N . SER A 1 110 ? 7.236 -4.460 -19.521 1.00 87.06 110 SER A N 1
ATOM 849 C CA . SER A 1 110 ? 6.547 -3.173 -19.600 1.00 87.06 110 SER A CA 1
ATOM 850 C C . SER A 1 110 ? 5.069 -3.369 -19.236 1.00 87.06 110 SER A C 1
ATOM 852 O O . SER A 1 110 ? 4.212 -3.325 -20.118 1.00 87.06 110 SER A O 1
ATOM 854 N N . PRO A 1 111 ? 4.764 -3.637 -17.952 1.00 90.62 111 PRO A N 1
ATOM 855 C CA . PRO A 1 111 ? 3.396 -3.872 -17.508 1.00 90.62 111 PRO A CA 1
ATOM 856 C C . PRO A 1 111 ? 2.509 -2.637 -17.693 1.00 90.62 111 PRO A C 1
ATOM 858 O O . PRO A 1 111 ? 2.933 -1.509 -17.432 1.00 90.62 111 PRO A O 1
ATOM 861 N N . SER A 1 112 ? 1.251 -2.855 -18.088 1.00 87.94 112 SER A N 1
ATOM 862 C CA . SER A 1 112 ? 0.249 -1.783 -18.183 1.00 87.94 112 SER A CA 1
ATOM 863 C C . SER A 1 112 ? -0.294 -1.347 -16.817 1.00 87.94 112 SER A C 1
ATOM 865 O O . SER A 1 112 ? -0.756 -0.217 -16.689 1.00 87.94 112 SER A O 1
ATOM 867 N N . GLY A 1 113 ? -0.218 -2.211 -15.794 1.00 88.12 113 GLY A N 1
ATOM 868 C CA . GLY A 1 113 ? -0.890 -2.031 -14.499 1.00 88.12 113 GLY A CA 1
ATOM 869 C C . GLY A 1 113 ? -2.297 -2.636 -14.432 1.00 88.12 113 GLY A C 1
ATOM 870 O O . GLY A 1 113 ? -2.835 -2.830 -13.340 1.00 88.12 113 GLY A O 1
ATOM 871 N N . GLU A 1 114 ? -2.883 -2.979 -15.581 1.00 86.75 114 GLU A N 1
ATOM 872 C CA . GLU A 1 114 ? -4.257 -3.486 -15.675 1.00 86.75 114 GLU A CA 1
ATOM 873 C C . GLU A 1 114 ? -4.346 -4.960 -15.277 1.00 86.75 114 GLU A C 1
ATOM 875 O O . GLU A 1 114 ? -5.212 -5.353 -14.502 1.00 86.75 114 GLU A O 1
ATOM 880 N N . SER A 1 115 ? -3.425 -5.801 -15.750 1.00 89.44 115 SER A N 1
ATOM 881 C CA . SER A 1 115 ? -3.466 -7.227 -15.429 1.00 89.44 115 SER A CA 1
ATOM 882 C C . SER A 1 115 ? -2.828 -7.506 -14.072 1.00 89.44 115 SER A C 1
ATOM 884 O O . SER A 1 115 ? -1.608 -7.442 -13.909 1.00 89.44 115 SER A O 1
ATOM 886 N N . CYS A 1 116 ? -3.644 -7.902 -13.097 1.00 89.94 116 CYS A N 1
ATOM 887 C CA . CYS A 1 116 ? -3.139 -8.414 -11.823 1.00 89.94 116 CYS A CA 1
ATOM 888 C C . CYS A 1 116 ? -2.448 -9.773 -11.964 1.00 89.94 116 CYS A C 1
ATOM 890 O O . CYS A 1 116 ? -1.617 -10.122 -11.128 1.00 89.94 116 CYS A O 1
ATOM 892 N N . ASN A 1 117 ? -2.731 -10.518 -13.037 1.00 90.00 117 ASN A N 1
ATOM 893 C CA . ASN A 1 117 ? -2.076 -11.797 -13.288 1.00 90.00 117 ASN A CA 1
ATOM 894 C C . ASN A 1 117 ? -0.572 -11.629 -13.564 1.00 90.00 117 ASN A C 1
ATOM 896 O O . ASN A 1 117 ? 0.159 -12.601 -13.435 1.00 90.00 117 ASN A O 1
ATOM 900 N N . TRP A 1 118 ? -0.080 -10.411 -13.849 1.00 92.00 118 TRP A N 1
ATOM 901 C CA . TRP A 1 118 ? 1.354 -10.120 -13.988 1.00 92.00 118 TRP A CA 1
ATOM 902 C C . TRP A 1 118 ? 2.190 -10.654 -12.812 1.00 92.00 118 TRP A C 1
ATOM 904 O O . TRP A 1 118 ? 3.260 -11.222 -13.021 1.00 92.00 118 TRP A O 1
ATOM 914 N N . TYR A 1 119 ? 1.694 -10.542 -11.574 1.00 89.44 119 TYR A N 1
ATOM 915 C CA . TYR A 1 119 ? 2.410 -11.045 -10.395 1.00 89.44 119 TYR A CA 1
ATOM 916 C C . TYR A 1 119 ? 2.637 -12.560 -10.461 1.00 89.44 119 TYR A C 1
ATOM 918 O O . TYR A 1 119 ? 3.731 -13.040 -10.178 1.00 89.44 119 TYR A O 1
ATOM 926 N N . ARG A 1 120 ? 1.630 -13.313 -10.896 1.00 87.12 120 ARG A N 1
ATOM 927 C CA . ARG A 1 120 ? 1.714 -14.766 -11.050 1.00 87.12 120 ARG A CA 1
ATOM 928 C C . ARG A 1 120 ? 2.493 -15.157 -12.308 1.00 87.12 120 ARG A C 1
ATOM 930 O O . ARG A 1 120 ? 3.407 -15.973 -12.254 1.00 87.12 120 ARG A O 1
ATOM 937 N N . ASP A 1 121 ? 2.144 -14.556 -13.437 1.00 89.00 121 ASP A N 1
ATOM 938 C CA . ASP A 1 121 ? 2.595 -14.988 -14.760 1.00 89.00 121 ASP A CA 1
ATOM 939 C C . ASP A 1 121 ? 4.032 -14.520 -15.066 1.00 89.00 121 ASP A C 1
ATOM 941 O O . ASP A 1 121 ? 4.722 -15.138 -15.881 1.00 89.00 121 ASP A O 1
ATOM 945 N N . CYS A 1 122 ? 4.508 -13.467 -14.385 1.00 90.31 122 CYS A N 1
ATOM 946 C CA . CYS A 1 122 ? 5.851 -12.908 -14.551 1.00 90.31 122 CYS A CA 1
ATOM 947 C C . CYS A 1 122 ? 6.722 -13.075 -13.298 1.00 90.31 122 CYS A C 1
ATOM 949 O O . CYS A 1 122 ? 7.804 -13.660 -13.384 1.00 90.31 122 CYS A O 1
ATOM 951 N N . LEU A 1 123 ? 6.277 -12.567 -12.141 1.00 89.44 123 LEU A N 1
ATOM 952 C CA . LEU A 1 123 ? 7.111 -12.512 -10.933 1.00 89.44 123 LEU A CA 1
ATOM 953 C C . LEU A 1 123 ? 7.264 -13.883 -10.259 1.00 89.44 123 LEU A C 1
ATOM 955 O O . LEU A 1 123 ? 8.399 -14.324 -10.081 1.00 89.44 123 LEU A O 1
ATOM 959 N N . GLU A 1 124 ? 6.168 -14.600 -9.982 1.00 86.19 124 GLU A N 1
ATOM 960 C CA . GLU A 1 124 ? 6.266 -15.974 -9.449 1.00 86.19 124 GLU A CA 1
ATOM 961 C C . GLU A 1 124 ? 6.936 -16.924 -10.438 1.00 86.19 124 GLU A C 1
ATOM 963 O O . GLU A 1 124 ? 7.742 -17.767 -10.051 1.00 86.19 124 GLU A O 1
ATOM 968 N N . LYS A 1 125 ? 6.659 -16.771 -11.738 1.00 87.06 125 LYS A N 1
ATOM 969 C CA . LYS A 1 125 ? 7.307 -17.596 -12.763 1.00 87.06 125 LYS A CA 1
ATOM 970 C C . LYS A 1 125 ? 8.828 -17.396 -12.795 1.00 87.06 125 LYS A C 1
ATOM 972 O O . LYS A 1 125 ? 9.559 -18.345 -13.071 1.00 87.06 125 LYS A O 1
ATOM 977 N N . LYS A 1 126 ? 9.322 -16.182 -12.512 1.00 86.44 126 LYS A N 1
ATOM 978 C CA . LYS A 1 126 ? 10.763 -15.898 -12.378 1.00 86.44 126 LYS A CA 1
ATOM 979 C C . LYS A 1 126 ? 11.346 -16.524 -11.111 1.00 86.44 126 LYS A C 1
ATOM 981 O O . LYS A 1 126 ? 12.461 -17.042 -11.154 1.00 86.44 126 LYS A O 1
ATOM 986 N N . LYS A 1 127 ? 10.634 -16.432 -9.990 1.00 86.88 127 LYS A N 1
ATOM 987 C CA . LYS A 1 127 ? 11.071 -16.963 -8.701 1.00 86.88 127 LYS A CA 1
ATOM 988 C C . LYS A 1 127 ? 9.851 -17.412 -7.909 1.00 86.88 127 LYS A C 1
ATOM 990 O O . LYS A 1 127 ? 9.184 -16.574 -7.314 1.00 86.88 127 LYS A O 1
ATOM 995 N N . SER A 1 128 ? 9.618 -18.724 -7.870 1.00 85.94 128 SER A N 1
ATOM 996 C CA . SER A 1 128 ? 8.531 -19.275 -7.065 1.00 85.94 128 SER A CA 1
ATOM 997 C C . SER A 1 128 ? 8.859 -19.087 -5.592 1.00 85.94 128 SER A C 1
ATOM 999 O O . SER A 1 128 ? 9.841 -19.639 -5.086 1.00 85.94 128 SER A O 1
ATOM 1001 N N . CYS A 1 129 ? 8.046 -18.288 -4.914 1.00 79.81 129 CYS A N 1
ATOM 1002 C CA . CYS A 1 129 ? 8.143 -18.100 -3.474 1.00 79.81 129 CYS A CA 1
ATOM 1003 C C . CYS A 1 129 ? 7.035 -18.830 -2.717 1.00 79.81 129 CYS A C 1
ATOM 1005 O O . CYS A 1 129 ? 7.049 -18.788 -1.488 1.00 79.81 129 CYS A O 1
ATOM 1007 N N . GLN A 1 130 ? 6.111 -19.501 -3.416 1.00 66.56 130 GLN A N 1
ATOM 1008 C CA . GLN A 1 130 ? 4.846 -20.017 -2.882 1.00 66.56 130 GLN A CA 1
ATOM 1009 C C . GLN A 1 130 ? 4.994 -20.863 -1.610 1.00 66.56 130 GLN A C 1
ATOM 1011 O O . GLN A 1 130 ? 4.210 -20.659 -0.682 1.00 66.56 130 GLN A O 1
ATOM 1016 N N . ASP A 1 131 ? 6.019 -21.711 -1.526 1.00 65.19 131 ASP A N 1
ATOM 1017 C CA . ASP A 1 131 ? 6.259 -22.613 -0.385 1.00 65.19 131 ASP A CA 1
ATOM 1018 C C . ASP A 1 131 ? 7.115 -21.991 0.729 1.00 65.19 131 ASP A C 1
ATOM 1020 O O . ASP A 1 131 ? 7.480 -22.645 1.704 1.00 65.19 131 ASP A O 1
ATOM 1024 N N . THR A 1 132 ? 7.449 -20.707 0.603 1.00 64.81 132 THR A N 1
ATOM 1025 C CA . THR A 1 132 ? 8.216 -19.969 1.607 1.00 64.81 132 THR A CA 1
ATOM 1026 C C . THR A 1 132 ? 7.304 -19.066 2.427 1.00 64.81 132 THR A C 1
ATOM 1028 O O . THR A 1 132 ? 6.264 -18.596 1.964 1.00 64.81 132 THR A O 1
ATOM 1031 N N . THR A 1 133 ? 7.755 -18.704 3.623 1.00 61.31 133 THR A N 1
ATOM 1032 C CA . THR A 1 133 ? 7.112 -17.682 4.470 1.00 61.31 133 THR A CA 1
ATOM 1033 C C . THR A 1 133 ? 7.055 -16.308 3.798 1.00 61.31 133 THR A C 1
ATOM 1035 O O . THR A 1 133 ? 6.236 -15.467 4.156 1.00 61.31 133 THR A O 1
ATOM 1038 N N . ASN A 1 134 ? 7.870 -16.106 2.758 1.00 60.38 134 ASN A N 1
ATOM 1039 C CA . ASN A 1 134 ? 7.905 -14.911 1.923 1.00 60.38 134 ASN A CA 1
ATOM 1040 C C . ASN A 1 134 ? 6.973 -14.984 0.697 1.00 60.38 134 ASN A C 1
ATOM 1042 O O . ASN A 1 134 ? 6.642 -13.938 0.141 1.00 60.38 134 ASN A O 1
ATOM 1046 N N . GLY A 1 135 ? 6.495 -16.172 0.293 1.00 57.66 135 GLY A N 1
ATOM 1047 C CA . GLY A 1 135 ? 5.541 -16.364 -0.818 1.00 57.66 135 GLY A CA 1
ATOM 1048 C C . GLY A 1 135 ? 4.202 -15.685 -0.611 1.00 57.66 135 GLY A C 1
ATOM 1049 O O . GLY A 1 135 ? 3.436 -15.454 -1.547 1.00 57.66 135 GLY A O 1
ATOM 1050 N N . TYR A 1 136 ? 3.938 -15.315 0.636 1.00 57.19 136 TYR A N 1
ATOM 1051 C CA . TYR A 1 136 ? 2.836 -14.454 0.988 1.00 57.19 136 TYR A CA 1
ATOM 1052 C C . TYR A 1 136 ? 2.900 -13.108 0.244 1.00 57.19 136 TYR A C 1
ATOM 1054 O O . TYR A 1 136 ? 1.863 -12.626 -0.196 1.00 57.19 136 TYR A O 1
ATOM 1062 N N . ALA A 1 137 ? 4.084 -12.513 0.043 1.00 59.03 137 ALA A N 1
ATOM 1063 C CA . ALA A 1 137 ? 4.217 -11.170 -0.529 1.00 59.03 137 ALA A CA 1
ATOM 1064 C C . ALA A 1 137 ? 3.733 -11.080 -1.987 1.00 59.03 137 ALA A C 1
ATOM 1066 O O . ALA A 1 137 ? 3.096 -10.098 -2.360 1.00 59.03 137 ALA A O 1
ATOM 1067 N N . ILE A 1 138 ? 3.959 -12.115 -2.801 1.00 65.19 138 ILE A N 1
ATOM 1068 C CA . ILE A 1 138 ? 3.542 -12.095 -4.210 1.00 65.19 138 ILE A CA 1
ATOM 1069 C C . ILE A 1 138 ? 2.046 -12.429 -4.351 1.00 65.19 138 ILE A C 1
ATOM 1071 O O . ILE A 1 138 ? 1.323 -11.722 -5.059 1.00 65.19 138 ILE A O 1
ATOM 1075 N N . ARG A 1 139 ? 1.534 -13.418 -3.595 1.00 67.06 139 ARG A N 1
ATOM 1076 C CA . ARG A 1 139 ? 0.080 -13.672 -3.485 1.00 67.06 139 ARG A CA 1
ATOM 1077 C C . ARG A 1 139 ? -0.675 -12.443 -2.979 1.00 67.06 139 ARG A C 1
ATOM 1079 O O . ARG A 1 139 ? -1.795 -12.171 -3.412 1.00 67.06 139 ARG A O 1
ATOM 1086 N N . TYR A 1 140 ? -0.059 -11.700 -2.068 1.00 69.50 140 TYR A N 1
ATOM 1087 C CA . TYR A 1 140 ? -0.590 -10.456 -1.541 1.00 69.50 140 TYR A CA 1
ATOM 1088 C C . TYR A 1 140 ? -0.713 -9.390 -2.633 1.00 69.50 140 TYR A C 1
ATOM 1090 O O . TYR A 1 140 ? -1.790 -8.818 -2.787 1.00 69.50 140 TYR A O 1
ATOM 1098 N N . SER A 1 141 ? 0.340 -9.147 -3.421 1.00 78.25 141 SER A N 1
ATOM 1099 C CA . SER A 1 141 ? 0.314 -8.105 -4.452 1.00 78.25 141 SER A CA 1
ATOM 1100 C C . SER A 1 141 ? -0.750 -8.359 -5.527 1.00 78.25 141 SER A C 1
ATOM 1102 O O . SER A 1 141 ? -1.437 -7.427 -5.947 1.00 78.25 141 SER A O 1
ATOM 1104 N N . GLU A 1 142 ? -0.963 -9.619 -5.923 1.00 83.38 142 GLU A N 1
ATOM 1105 C CA . GLU A 1 142 ? -2.046 -9.976 -6.848 1.00 83.38 142 GLU A CA 1
ATOM 1106 C C . GLU A 1 142 ? -3.433 -9.728 -6.241 1.00 83.38 142 GLU A C 1
ATOM 1108 O O . GLU A 1 142 ? -4.300 -9.141 -6.894 1.00 83.38 142 GLU A O 1
ATOM 1113 N N . ARG A 1 143 ? -3.655 -10.148 -4.988 1.00 79.31 143 ARG A N 1
ATOM 1114 C CA . ARG A 1 143 ? -4.928 -9.924 -4.284 1.00 79.31 143 ARG A CA 1
ATOM 1115 C C . ARG A 1 143 ? -5.219 -8.437 -4.131 1.00 79.31 143 ARG A C 1
ATOM 1117 O O . ARG A 1 143 ? -6.307 -8.006 -4.495 1.00 79.31 143 ARG A O 1
ATOM 1124 N N . PHE A 1 144 ? -4.235 -7.670 -3.667 1.00 77.62 144 PHE A N 1
ATOM 1125 C CA . PHE A 1 144 ? -4.287 -6.214 -3.552 1.00 77.62 144 PHE A CA 1
ATOM 1126 C C . PHE A 1 144 ? -4.707 -5.569 -4.874 1.00 77.62 144 PHE A C 1
ATOM 1128 O O . PHE A 1 144 ? -5.652 -4.786 -4.921 1.00 77.62 144 PHE A O 1
ATOM 1135 N N . CYS A 1 145 ? -4.054 -5.966 -5.967 1.00 86.25 145 CYS A N 1
ATOM 1136 C CA . CYS A 1 145 ? -4.377 -5.479 -7.298 1.00 86.25 145 CYS A CA 1
ATOM 1137 C C . CYS A 1 145 ? -5.839 -5.779 -7.682 1.00 86.25 145 CYS A C 1
ATOM 1139 O O . CYS A 1 145 ? -6.547 -4.880 -8.133 1.00 86.25 145 CYS A O 1
ATOM 1141 N N . LYS A 1 146 ? -6.318 -7.009 -7.436 1.00 86.06 146 LYS A N 1
ATOM 1142 C CA . LYS A 1 146 ? -7.688 -7.444 -7.772 1.00 86.06 146 LYS A CA 1
ATOM 1143 C C . LYS A 1 146 ? -8.772 -6.754 -6.940 1.00 86.06 146 LYS A C 1
ATOM 1145 O O . LYS A 1 146 ? -9.913 -6.664 -7.390 1.00 86.06 146 LYS A O 1
ATOM 1150 N N . MET A 1 147 ? -8.456 -6.273 -5.737 1.00 80.38 147 MET A N 1
ATOM 1151 C CA . MET A 1 147 ? -9.447 -5.602 -4.884 1.00 80.38 147 MET A CA 1
ATOM 1152 C C . MET A 1 147 ? -9.955 -4.302 -5.477 1.00 80.38 147 MET A C 1
ATOM 1154 O O . MET A 1 147 ? -11.128 -3.970 -5.319 1.00 80.38 147 MET A O 1
ATOM 1158 N N . TYR A 1 148 ? -9.100 -3.593 -6.198 1.00 79.25 148 TYR A N 1
ATOM 1159 C CA . TYR A 1 148 ? -9.509 -2.376 -6.873 1.00 79.25 148 TYR A CA 1
ATOM 1160 C C . TYR A 1 148 ? -10.567 -2.618 -7.939 1.00 79.25 148 TYR A C 1
ATOM 1162 O O . TYR A 1 148 ? -11.501 -1.830 -8.048 1.00 79.25 148 TYR A O 1
ATOM 1170 N N . ASP A 1 149 ? -10.456 -3.724 -8.673 1.00 83.00 149 ASP A N 1
ATOM 1171 C CA . ASP A 1 149 ? -11.438 -4.081 -9.694 1.00 83.00 149 ASP A CA 1
ATOM 1172 C C . ASP A 1 149 ? -12.785 -4.437 -9.050 1.00 83.00 149 ASP A C 1
ATOM 1174 O O . ASP A 1 149 ? -13.832 -3.988 -9.513 1.00 83.00 149 ASP A O 1
ATOM 1178 N N . ARG A 1 150 ? -12.763 -5.161 -7.923 1.00 84.06 150 ARG A N 1
ATOM 1179 C CA . ARG A 1 150 ? -13.972 -5.542 -7.167 1.00 84.06 150 ARG A CA 1
ATOM 1180 C C . ARG A 1 150 ? -14.684 -4.351 -6.530 1.00 84.06 150 ARG A C 1
ATOM 1182 O O . ARG A 1 150 ? -15.908 -4.325 -6.490 1.00 84.06 150 ARG A O 1
ATOM 1189 N N . ASN A 1 151 ? -13.920 -3.370 -6.055 1.00 84.62 151 ASN A N 1
ATOM 1190 C CA . ASN A 1 151 ? -14.436 -2.211 -5.326 1.00 84.62 151 ASN A CA 1
ATOM 1191 C C . ASN A 1 151 ? -14.453 -0.933 -6.173 1.00 84.62 151 ASN A C 1
ATOM 1193 O O . ASN A 1 151 ? -14.557 0.161 -5.626 1.00 84.62 151 ASN A O 1
ATOM 1197 N N . LYS A 1 152 ? -14.361 -1.038 -7.507 1.00 85.19 152 LYS A N 1
ATOM 1198 C CA . LYS A 1 152 ? -14.264 0.117 -8.418 1.00 85.19 152 LYS A CA 1
ATOM 1199 C C . LYS A 1 152 ? -15.348 1.172 -8.164 1.00 85.19 152 LYS A C 1
ATOM 1201 O O . LYS A 1 152 ? -15.067 2.366 -8.227 1.00 85.19 152 LYS A O 1
ATOM 1206 N N . LEU A 1 153 ? -16.563 0.724 -7.840 1.00 86.44 153 LEU A N 1
ATOM 1207 C CA . LEU A 1 153 ? -17.728 1.574 -7.575 1.00 86.44 153 LEU A CA 1
ATOM 1208 C C . LEU A 1 153 ? -17.629 2.391 -6.279 1.00 86.44 153 LEU A C 1
ATOM 1210 O O . LEU A 1 153 ? -18.374 3.352 -6.121 1.00 86.44 153 LEU A O 1
ATOM 1214 N N . TRP A 1 154 ? -16.720 2.055 -5.360 1.00 87.12 154 TRP A N 1
ATOM 1215 C CA . TRP A 1 154 ? -16.511 2.855 -4.150 1.00 87.12 154 TRP A CA 1
ATOM 1216 C C . TRP A 1 154 ? -15.818 4.182 -4.468 1.00 87.12 154 TRP A C 1
ATOM 1218 O O . TRP A 1 154 ? -15.951 5.139 -3.707 1.00 87.12 154 TRP A O 1
ATOM 1228 N N . PHE A 1 155 ? -15.089 4.246 -5.582 1.00 89.19 155 PHE A N 1
ATOM 1229 C CA . PHE A 1 155 ? -14.118 5.295 -5.855 1.00 89.19 155 PHE A CA 1
ATOM 1230 C C . PHE A 1 155 ? -14.609 6.312 -6.879 1.00 89.19 155 PHE A C 1
ATOM 1232 O O . PHE A 1 155 ? -15.155 5.968 -7.930 1.00 89.19 155 PHE A O 1
ATOM 1239 N N . SER A 1 156 ? -14.296 7.576 -6.620 1.00 91.44 156 SER A N 1
ATOM 1240 C CA . SER A 1 156 ? -14.402 8.667 -7.588 1.00 91.44 156 SER A CA 1
ATOM 1241 C C . SER A 1 156 ? -13.522 8.432 -8.824 1.00 91.44 156 SER A C 1
ATOM 1243 O O . SER A 1 156 ? -12.529 7.705 -8.779 1.00 91.44 156 SER A O 1
ATOM 1245 N N . SER A 1 157 ? -13.808 9.121 -9.933 1.00 92.75 157 SER A N 1
ATOM 1246 C CA . SER A 1 157 ? -12.962 9.070 -11.138 1.00 92.75 157 SER A CA 1
ATOM 1247 C C . SER A 1 157 ? -11.508 9.480 -10.855 1.00 92.75 157 SER A C 1
ATOM 1249 O O . SER A 1 157 ? -10.573 8.887 -11.397 1.00 92.75 157 SER A O 1
ATOM 1251 N N . LYS A 1 158 ? -11.299 10.454 -9.956 1.00 92.81 158 LYS A N 1
ATOM 1252 C CA . LYS A 1 158 ? -9.968 10.881 -9.501 1.00 92.81 158 LYS A CA 1
ATOM 1253 C C . LYS A 1 158 ? -9.235 9.747 -8.777 1.00 92.81 158 LYS A C 1
ATOM 1255 O O . LYS A 1 158 ? -8.088 9.469 -9.121 1.00 92.81 158 LYS A O 1
ATOM 1260 N N . ALA A 1 159 ? -9.893 9.079 -7.829 1.00 91.00 159 ALA A N 1
ATOM 1261 C CA . ALA A 1 159 ? -9.310 7.959 -7.095 1.00 91.00 159 ALA A CA 1
ATOM 1262 C C . ALA A 1 159 ? -9.071 6.736 -7.993 1.00 91.00 159 ALA A C 1
ATOM 1264 O O . ALA A 1 159 ? -8.018 6.117 -7.895 1.00 91.00 159 ALA A O 1
ATOM 1265 N N . GLN A 1 160 ? -9.966 6.431 -8.938 1.00 92.38 160 GLN A N 1
ATOM 1266 C CA . GLN A 1 160 ? -9.757 5.346 -9.907 1.00 92.38 160 GLN A CA 1
ATOM 1267 C C . GLN A 1 160 ? -8.505 5.572 -10.771 1.00 92.38 160 GLN A C 1
ATOM 1269 O O . GLN A 1 160 ? -7.726 4.641 -10.976 1.00 92.38 160 GLN A O 1
ATOM 1274 N N . ARG A 1 161 ? -8.260 6.811 -11.232 1.00 93.25 161 ARG A N 1
ATOM 1275 C CA . ARG A 1 161 ? -7.020 7.152 -11.957 1.00 93.25 161 ARG A CA 1
ATOM 1276 C C . ARG A 1 161 ? -5.776 6.969 -11.089 1.00 93.25 161 ARG A C 1
ATOM 1278 O O . ARG A 1 161 ? -4.791 6.412 -11.569 1.00 93.25 161 ARG A O 1
ATOM 1285 N N . TRP A 1 162 ? -5.832 7.399 -9.826 1.00 93.94 162 TRP A N 1
ATOM 1286 C CA . TRP A 1 162 ? -4.743 7.186 -8.867 1.00 93.94 162 TRP A CA 1
ATOM 1287 C C . TRP A 1 162 ? -4.468 5.693 -8.658 1.00 93.94 162 TRP A C 1
ATOM 1289 O O . TRP A 1 162 ? -3.341 5.251 -8.853 1.00 93.94 162 TRP A O 1
ATOM 1299 N N . ILE A 1 163 ? -5.504 4.899 -8.375 1.00 92.00 163 ILE A N 1
ATOM 1300 C CA . ILE A 1 163 ? -5.420 3.444 -8.191 1.00 92.00 163 ILE A CA 1
ATOM 1301 C C . ILE A 1 163 ? -4.757 2.768 -9.398 1.00 92.00 163 ILE A C 1
ATOM 1303 O O . ILE A 1 163 ? -3.861 1.937 -9.240 1.00 92.00 163 ILE A O 1
ATOM 1307 N N . HIS A 1 164 ? -5.191 3.117 -10.611 1.00 92.19 164 HIS A N 1
ATOM 1308 C CA . HIS A 1 164 ? -4.648 2.545 -11.840 1.00 92.19 164 HIS A CA 1
ATOM 1309 C C . HIS A 1 164 ? -3.152 2.858 -12.001 1.00 92.19 164 HIS A C 1
ATOM 1311 O O . HIS A 1 164 ? -2.342 1.963 -12.249 1.00 92.19 164 HIS A O 1
ATOM 1317 N N . ALA A 1 165 ? -2.767 4.117 -11.790 1.00 94.38 165 ALA A N 1
ATOM 1318 C CA . ALA A 1 165 ? -1.375 4.541 -11.864 1.00 94.38 165 ALA A CA 1
ATOM 1319 C C . ALA A 1 165 ? -0.506 3.884 -10.778 1.00 94.38 165 ALA A C 1
ATOM 1321 O O . ALA A 1 165 ? 0.609 3.447 -11.055 1.00 94.38 165 ALA A O 1
ATOM 1322 N N . VAL A 1 166 ? -1.032 3.739 -9.558 1.00 92.94 166 VAL A N 1
ATOM 1323 C CA . VAL A 1 166 ? -0.370 3.030 -8.456 1.00 92.94 166 VAL A CA 1
ATOM 1324 C C . VAL A 1 166 ? -0.110 1.574 -8.819 1.00 92.94 166 VAL A C 1
ATOM 1326 O O . VAL A 1 166 ? 1.018 1.114 -8.666 1.00 92.94 166 VAL A O 1
ATOM 1329 N N . ARG A 1 167 ? -1.108 0.848 -9.341 1.00 92.31 167 ARG A N 1
ATOM 1330 C CA . ARG A 1 167 ? -0.935 -0.551 -9.779 1.00 92.31 167 ARG A CA 1
ATOM 1331 C C . ARG A 1 167 ? 0.194 -0.678 -10.795 1.00 92.31 167 ARG A C 1
ATOM 1333 O O . ARG A 1 167 ? 1.069 -1.528 -10.636 1.00 92.31 167 ARG A O 1
ATOM 1340 N N . LYS A 1 168 ? 0.207 0.203 -11.798 1.00 93.81 168 LYS A N 1
ATOM 1341 C CA . LYS A 1 168 ? 1.275 0.266 -12.799 1.00 93.81 168 LYS A CA 1
ATOM 1342 C C . LYS A 1 168 ? 2.634 0.537 -12.152 1.00 93.81 168 LYS A C 1
ATOM 1344 O O . LYS A 1 168 ? 3.575 -0.210 -12.401 1.00 93.81 168 LYS A O 1
ATOM 1349 N N . CYS A 1 169 ? 2.735 1.549 -11.291 1.00 95.19 169 CYS A N 1
ATOM 1350 C CA . CYS A 1 169 ? 3.972 1.901 -10.593 1.00 95.19 169 CYS A CA 1
ATOM 1351 C C . CYS A 1 169 ? 4.524 0.741 -9.747 1.00 95.19 169 CYS A C 1
ATOM 1353 O O . CYS A 1 169 ? 5.722 0.449 -9.809 1.00 95.19 169 CYS A O 1
ATOM 1355 N N . LEU A 1 170 ? 3.660 0.041 -9.002 1.00 92.88 170 LEU A N 1
ATOM 1356 C CA . LEU A 1 170 ? 4.042 -1.109 -8.177 1.00 92.88 170 LEU A CA 1
ATOM 1357 C C . LEU A 1 170 ? 4.618 -2.245 -9.035 1.00 92.88 170 LEU A C 1
ATOM 1359 O O . LEU A 1 170 ? 5.667 -2.795 -8.705 1.00 92.88 170 LEU A O 1
ATOM 1363 N N . GLN A 1 171 ? 3.977 -2.571 -10.163 1.00 93.75 171 GLN A N 1
ATOM 1364 C CA . GLN A 1 171 ? 4.480 -3.590 -11.092 1.00 93.75 171 GLN A CA 1
ATOM 1365 C C . GLN A 1 171 ? 5.802 -3.156 -11.741 1.00 93.75 171 GLN A C 1
ATOM 1367 O O . GLN A 1 171 ? 6.779 -3.901 -11.702 1.00 93.75 171 GLN A O 1
ATOM 1372 N N . VAL A 1 172 ? 5.871 -1.926 -12.267 1.00 94.62 172 VAL A N 1
ATOM 1373 C CA . VAL A 1 172 ? 7.078 -1.341 -12.882 1.00 94.62 172 VAL A CA 1
ATOM 1374 C C . VAL A 1 172 ? 8.269 -1.356 -11.922 1.00 94.62 172 VAL A C 1
ATOM 1376 O O . VAL A 1 172 ? 9.383 -1.674 -12.334 1.00 94.62 172 VAL A O 1
ATOM 1379 N N . THR A 1 173 ? 8.049 -1.064 -10.639 1.00 93.38 173 THR A N 1
ATOM 1380 C CA . THR A 1 173 ? 9.114 -1.064 -9.625 1.00 93.38 173 THR A CA 1
ATOM 1381 C C . THR A 1 173 ? 9.745 -2.446 -9.439 1.00 93.38 173 THR A C 1
ATOM 1383 O O . THR A 1 173 ? 10.937 -2.529 -9.158 1.00 93.38 173 THR A O 1
ATOM 1386 N N . LEU A 1 174 ? 8.984 -3.523 -9.659 1.00 93.31 174 LEU A N 1
ATOM 1387 C CA . LEU A 1 174 ? 9.435 -4.907 -9.492 1.00 93.31 174 LEU A CA 1
ATOM 1388 C C . LEU A 1 174 ? 10.046 -5.521 -10.762 1.00 93.31 174 LEU A C 1
ATOM 1390 O O . LEU A 1 174 ? 10.742 -6.532 -10.674 1.00 93.31 174 LEU A O 1
ATOM 1394 N N . VAL A 1 175 ? 9.858 -4.910 -11.937 1.00 93.88 175 VAL A N 1
ATOM 1395 C CA . VAL A 1 175 ? 10.433 -5.385 -13.213 1.00 93.88 175 VAL A CA 1
ATOM 1396 C C . VAL A 1 175 ? 11.956 -5.613 -13.172 1.00 93.88 175 VAL A C 1
ATOM 1398 O O . VAL A 1 175 ? 12.399 -6.611 -13.745 1.00 93.88 175 VAL A O 1
ATOM 1401 N N . PRO A 1 176 ? 12.792 -4.799 -12.491 1.00 93.38 176 PRO A N 1
ATOM 1402 C CA . PRO A 1 176 ? 14.231 -5.065 -12.397 1.00 93.38 176 PRO A CA 1
ATOM 1403 C C . PRO A 1 176 ? 14.577 -6.434 -11.786 1.00 93.38 176 PRO A C 1
ATOM 1405 O O . PRO A 1 176 ? 15.628 -6.999 -12.085 1.00 93.38 176 PRO A O 1
ATOM 1408 N N . LEU A 1 177 ? 13.692 -7.014 -10.967 1.00 91.75 177 LEU A N 1
ATOM 1409 C CA . LEU A 1 177 ? 13.866 -8.353 -10.385 1.00 91.75 177 LEU A CA 1
ATOM 1410 C C . LEU A 1 177 ? 13.691 -9.474 -11.417 1.00 91.75 177 LEU A C 1
ATOM 1412 O O . LEU A 1 177 ? 14.176 -10.589 -11.226 1.00 91.75 177 LEU A O 1
ATOM 1416 N N . LEU A 1 178 ? 13.034 -9.171 -12.536 1.00 90.25 178 LEU A N 1
ATOM 1417 C CA . LEU A 1 178 ? 12.810 -10.107 -13.629 1.00 90.25 178 LEU A CA 1
ATOM 1418 C C . LEU A 1 178 ? 14.018 -10.230 -14.560 1.00 90.25 178 LEU A C 1
ATOM 1420 O O . LEU A 1 178 ? 14.080 -11.181 -15.343 1.00 90.25 178 LEU A O 1
ATOM 1424 N N . ARG A 1 179 ? 14.990 -9.309 -14.459 1.00 89.12 179 ARG A N 1
ATOM 1425 C CA . ARG A 1 179 ? 16.124 -9.229 -15.385 1.00 89.12 179 ARG A CA 1
ATOM 1426 C C . ARG A 1 179 ? 16.903 -10.550 -15.448 1.00 89.12 179 ARG A C 1
ATOM 1428 O O . ARG A 1 179 ? 17.065 -11.221 -14.424 1.00 89.12 179 ARG A O 1
ATOM 1435 N N . PRO A 1 180 ? 17.408 -10.948 -16.629 1.00 84.00 180 PRO A N 1
ATOM 1436 C CA . PRO A 1 180 ? 18.092 -12.232 -16.784 1.00 84.00 180 PRO A CA 1
ATOM 1437 C C . PRO A 1 180 ? 19.352 -12.384 -15.915 1.00 84.00 180 PRO A C 1
ATOM 1439 O O . PRO A 1 180 ? 19.615 -13.473 -15.423 1.00 84.00 180 PRO A O 1
ATOM 1442 N N . TRP A 1 181 ? 20.077 -11.292 -15.654 1.00 82.75 181 TRP A N 1
ATOM 1443 C CA . TRP A 1 181 ? 21.270 -11.260 -14.789 1.00 82.75 181 TRP A CA 1
ATOM 1444 C C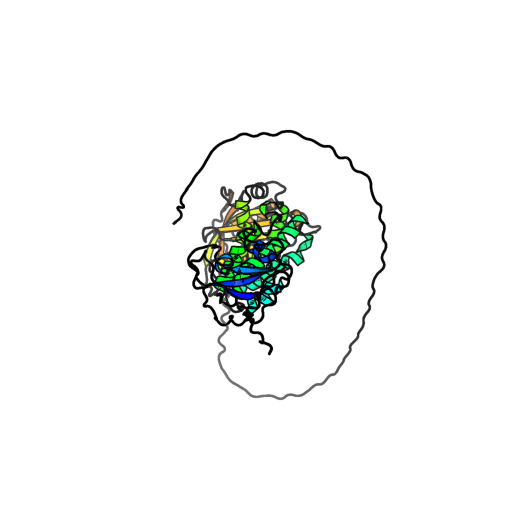 . TRP A 1 181 ? 20.958 -11.136 -13.289 1.00 82.75 181 TRP A C 1
ATOM 1446 O O . TRP A 1 181 ? 21.865 -11.033 -12.468 1.00 82.75 181 TRP A O 1
ATOM 1456 N N . ARG A 1 182 ? 19.676 -11.122 -12.907 1.00 86.25 182 ARG A N 1
ATOM 1457 C CA . ARG A 1 182 ? 19.235 -11.047 -11.511 1.00 86.25 182 ARG A CA 1
ATOM 1458 C C . ARG A 1 182 ? 18.664 -12.396 -11.084 1.00 86.25 182 ARG A C 1
ATOM 1460 O O . ARG A 1 182 ? 17.881 -13.015 -11.811 1.00 86.25 182 ARG A O 1
ATOM 1467 N N . SER A 1 183 ? 19.031 -12.822 -9.879 1.00 86.88 183 SER A N 1
ATOM 1468 C CA . SER A 1 183 ? 18.487 -14.006 -9.208 1.00 86.88 183 SER A CA 1
ATOM 1469 C C . SER A 1 183 ? 18.025 -13.610 -7.804 1.00 86.88 183 SER A C 1
ATOM 1471 O O . SER A 1 183 ? 18.728 -13.861 -6.825 1.00 86.88 183 SER A O 1
ATOM 1473 N N . PRO A 1 184 ? 16.892 -12.892 -7.697 1.00 88.50 184 PRO A N 1
ATOM 1474 C CA . PRO A 1 184 ? 16.457 -12.348 -6.422 1.00 88.50 184 PRO A CA 1
ATOM 1475 C C . PRO A 1 184 ? 16.039 -13.462 -5.457 1.00 88.50 184 PRO A C 1
ATOM 1477 O O . PRO A 1 184 ? 15.460 -14.485 -5.847 1.00 88.50 184 PRO A O 1
ATOM 1480 N N . SER A 1 185 ? 16.303 -13.251 -4.170 1.00 89.00 185 SER A N 1
ATOM 1481 C CA . SER A 1 185 ? 15.723 -14.089 -3.116 1.00 89.00 185 SER A CA 1
ATOM 1482 C C . SER A 1 185 ? 14.260 -13.705 -2.869 1.00 89.00 185 SER A C 1
ATOM 1484 O O . SER A 1 185 ? 13.836 -12.589 -3.168 1.00 89.00 185 SER A O 1
ATOM 1486 N N . CYS A 1 186 ? 13.473 -14.598 -2.266 1.00 86.50 186 CYS A N 1
ATOM 1487 C CA . CYS A 1 186 ? 12.098 -14.258 -1.884 1.00 86.50 186 CYS A CA 1
ATOM 1488 C C . CYS A 1 186 ? 12.034 -13.138 -0.835 1.00 86.50 186 CYS A C 1
ATOM 1490 O O . CYS A 1 186 ? 11.099 -12.340 -0.843 1.00 86.50 186 CYS A O 1
ATOM 1492 N N . LEU A 1 187 ? 13.050 -13.040 0.031 1.00 85.62 187 LEU A N 1
ATOM 1493 C CA . LEU A 1 187 ? 13.184 -11.942 0.986 1.00 85.62 187 LEU A CA 1
ATOM 1494 C C . LEU A 1 187 ? 13.413 -10.604 0.271 1.00 85.62 187 LEU A C 1
ATOM 1496 O O . LEU A 1 187 ? 12.794 -9.603 0.622 1.00 85.62 187 LEU A O 1
ATOM 1500 N N . GLU A 1 188 ? 14.264 -10.593 -0.756 1.00 88.56 188 GLU A N 1
ATOM 1501 C CA . GLU A 1 188 ? 14.506 -9.407 -1.578 1.00 88.56 188 GLU A CA 1
ATOM 1502 C C . GLU A 1 188 ? 13.231 -8.975 -2.310 1.00 88.56 188 GLU A C 1
ATOM 1504 O O . GLU A 1 188 ? 12.853 -7.812 -2.213 1.00 88.56 188 GLU A O 1
ATOM 1509 N N . ILE A 1 189 ? 12.509 -9.907 -2.947 1.00 88.44 189 ILE A N 1
ATOM 1510 C CA . ILE A 1 189 ? 11.227 -9.607 -3.610 1.00 88.44 189 ILE A CA 1
ATOM 1511 C C . ILE A 1 189 ? 10.233 -8.985 -2.625 1.00 88.44 189 ILE A C 1
ATOM 1513 O O . ILE A 1 189 ? 9.630 -7.955 -2.928 1.00 88.44 189 ILE A O 1
ATOM 1517 N N . ARG A 1 190 ? 10.082 -9.580 -1.433 1.00 84.94 190 ARG A N 1
ATOM 1518 C CA . ARG A 1 190 ? 9.206 -9.052 -0.379 1.00 84.94 190 ARG A CA 1
ATOM 1519 C C . ARG A 1 190 ? 9.602 -7.629 0.008 1.00 84.94 190 ARG A C 1
ATOM 1521 O O . ARG A 1 190 ? 8.738 -6.757 0.069 1.00 84.94 190 ARG A O 1
ATOM 1528 N N . ARG A 1 191 ? 10.890 -7.389 0.259 1.00 86.31 191 ARG A N 1
ATOM 1529 C CA . ARG A 1 191 ? 11.402 -6.075 0.660 1.00 86.31 191 ARG A CA 1
ATOM 1530 C C . ARG A 1 191 ? 11.122 -5.015 -0.406 1.00 86.31 191 ARG A C 1
ATOM 1532 O O . ARG A 1 191 ? 10.556 -3.978 -0.072 1.00 86.31 191 ARG A O 1
ATOM 1539 N N . GLU A 1 192 ? 11.467 -5.283 -1.665 1.00 88.44 192 GLU A N 1
ATOM 1540 C CA . GLU A 1 192 ? 11.241 -4.342 -2.772 1.00 88.44 192 GLU A CA 1
ATOM 1541 C C . GLU A 1 192 ? 9.745 -4.058 -2.976 1.00 88.44 192 GLU A C 1
ATOM 1543 O O . GLU A 1 192 ? 9.341 -2.905 -3.142 1.00 88.44 192 GLU A O 1
ATOM 1548 N N . ALA A 1 193 ? 8.895 -5.089 -2.891 1.00 86.81 193 ALA A N 1
ATOM 1549 C CA . ALA A 1 193 ? 7.449 -4.928 -3.004 1.00 86.81 193 ALA A CA 1
ATOM 1550 C C . ALA A 1 193 ? 6.906 -4.017 -1.896 1.00 86.81 193 ALA A C 1
ATOM 1552 O O . ALA A 1 193 ? 6.209 -3.047 -2.192 1.00 86.81 193 ALA A O 1
ATOM 1553 N N . LEU A 1 194 ? 7.267 -4.259 -0.633 1.00 83.56 194 LEU A N 1
ATOM 1554 C CA . LEU A 1 194 ? 6.822 -3.434 0.494 1.00 83.56 194 LEU A CA 1
ATOM 1555 C C . LEU A 1 194 ? 7.314 -1.983 0.377 1.00 83.56 194 LEU A C 1
ATOM 1557 O O . LEU A 1 194 ? 6.508 -1.059 0.504 1.00 83.56 194 LEU A O 1
ATOM 1561 N N . GLN A 1 195 ? 8.593 -1.776 0.051 1.00 85.88 195 GLN A N 1
ATOM 1562 C CA . GLN A 1 195 ? 9.194 -0.442 -0.081 1.00 85.88 195 GLN A CA 1
ATOM 1563 C C . GLN A 1 195 ? 8.598 0.380 -1.235 1.00 85.88 195 GLN A C 1
ATOM 1565 O O . GLN A 1 195 ? 8.517 1.607 -1.138 1.00 85.88 195 GLN A O 1
ATOM 1570 N N . SER A 1 196 ? 8.131 -0.275 -2.303 1.00 88.31 196 SER A N 1
ATOM 1571 C CA . SER A 1 196 ? 7.549 0.413 -3.462 1.00 88.31 196 SER A CA 1
ATOM 1572 C C . SER A 1 196 ? 6.257 1.185 -3.149 1.00 88.31 196 SER A C 1
ATOM 1574 O O . SER A 1 196 ? 6.005 2.220 -3.769 1.00 88.31 196 SER A O 1
ATOM 1576 N N . HIS A 1 197 ? 5.469 0.750 -2.155 1.00 87.69 197 HIS A N 1
ATOM 1577 C CA . HIS A 1 197 ? 4.151 1.324 -1.854 1.00 87.69 197 HIS A CA 1
ATOM 1578 C C . HIS A 1 197 ? 4.213 2.816 -1.534 1.00 87.69 197 HIS A C 1
ATOM 1580 O O . HIS A 1 197 ? 3.479 3.593 -2.136 1.00 87.69 197 HIS A O 1
ATOM 1586 N N . THR A 1 198 ? 5.115 3.247 -0.646 1.00 87.94 198 THR A N 1
ATOM 1587 C CA . THR A 1 198 ? 5.195 4.662 -0.249 1.00 87.94 198 THR A CA 1
ATOM 1588 C C . THR A 1 198 ? 5.514 5.566 -1.436 1.00 87.94 198 THR A C 1
ATOM 1590 O O . THR A 1 198 ? 4.856 6.586 -1.635 1.00 87.94 198 THR A O 1
ATOM 1593 N N . LYS A 1 199 ? 6.497 5.171 -2.257 1.00 88.88 199 LYS A N 1
ATOM 1594 C CA . LYS A 1 199 ? 6.888 5.920 -3.458 1.00 88.88 199 LYS A CA 1
ATOM 1595 C C . LYS A 1 199 ? 5.728 5.989 -4.452 1.00 88.88 199 LYS A C 1
ATOM 1597 O O . LYS A 1 199 ? 5.383 7.079 -4.898 1.00 88.88 199 LYS A O 1
ATOM 1602 N N . CYS A 1 200 ? 5.095 4.853 -4.740 1.00 92.50 200 CYS A N 1
ATOM 1603 C CA . CYS A 1 200 ? 4.009 4.780 -5.710 1.00 92.50 200 CYS A CA 1
ATOM 1604 C C . CYS A 1 200 ? 2.721 5.463 -5.239 1.00 92.50 200 CYS A C 1
ATOM 1606 O O . CYS A 1 200 ? 2.006 6.008 -6.062 1.00 92.50 200 CYS A O 1
ATOM 1608 N N . TYR A 1 201 ? 2.407 5.489 -3.946 1.00 90.75 201 TYR A N 1
ATOM 1609 C CA . TYR A 1 201 ? 1.215 6.190 -3.456 1.00 90.75 201 TYR A CA 1
ATOM 1610 C C . TYR A 1 201 ? 1.356 7.715 -3.514 1.00 90.75 201 TYR A C 1
ATOM 1612 O O . TYR A 1 201 ? 0.373 8.408 -3.781 1.00 90.75 201 TYR A O 1
ATOM 1620 N N . ILE A 1 202 ? 2.565 8.236 -3.280 1.00 89.75 202 ILE A N 1
ATOM 1621 C CA . ILE A 1 202 ? 2.841 9.679 -3.315 1.00 89.75 202 ILE A CA 1
ATOM 1622 C C . ILE A 1 202 ? 3.033 10.172 -4.753 1.00 89.75 202 ILE A C 1
ATOM 1624 O O . ILE A 1 202 ? 2.557 11.249 -5.093 1.00 89.75 202 ILE A O 1
ATOM 1628 N N . ASN A 1 203 ? 3.734 9.405 -5.589 1.00 90.69 203 ASN A N 1
ATOM 1629 C CA . ASN A 1 203 ? 4.062 9.803 -6.955 1.00 90.69 203 ASN A CA 1
ATOM 1630 C C . ASN A 1 203 ? 3.980 8.601 -7.918 1.00 90.69 203 ASN A C 1
ATOM 1632 O O . ASN A 1 203 ? 5.016 8.045 -8.297 1.00 90.69 203 ASN A O 1
ATOM 1636 N N . PRO A 1 204 ? 2.761 8.152 -8.276 1.00 92.50 204 PRO A N 1
ATOM 1637 C CA . PRO A 1 204 ? 2.579 6.970 -9.118 1.00 92.50 204 PRO A CA 1
ATOM 1638 C C . PRO A 1 204 ? 2.939 7.196 -10.593 1.00 92.50 204 PRO A C 1
ATOM 1640 O O . PRO A 1 204 ? 3.456 6.286 -11.237 1.00 92.50 204 PRO A O 1
ATOM 1643 N N . ASP A 1 205 ? 2.628 8.370 -11.151 1.00 93.56 205 ASP A N 1
ATOM 1644 C CA . ASP A 1 205 ? 2.897 8.731 -12.549 1.00 93.56 205 ASP A CA 1
ATOM 1645 C C . ASP A 1 205 ? 2.767 10.261 -12.734 1.00 93.56 205 ASP A C 1
ATOM 1647 O O . ASP A 1 205 ? 2.268 10.966 -11.854 1.00 93.56 205 ASP A O 1
ATOM 1651 N N . ALA A 1 206 ? 3.177 10.786 -13.890 1.00 90.00 206 ALA A N 1
ATOM 1652 C CA . ALA A 1 206 ? 3.059 12.202 -14.214 1.00 90.00 206 ALA A CA 1
ATOM 1653 C C . ALA A 1 206 ? 1.591 12.615 -14.327 1.00 90.00 206 ALA A C 1
ATOM 1655 O O . ALA A 1 206 ? 0.776 11.919 -14.932 1.00 90.00 206 ALA A O 1
ATOM 1656 N N . ASN A 1 207 ? 1.274 13.794 -13.789 1.00 89.12 207 ASN A N 1
ATOM 1657 C CA . ASN A 1 207 ? -0.074 14.374 -13.783 1.00 89.12 207 ASN A CA 1
ATOM 1658 C C . ASN A 1 207 ? -1.127 13.524 -13.051 1.00 89.12 207 ASN A C 1
ATOM 1660 O O . ASN A 1 207 ? -2.326 13.785 -13.170 1.00 89.12 207 ASN A O 1
ATOM 1664 N N . ILE A 1 208 ? -0.700 12.519 -12.286 1.00 94.19 208 ILE A N 1
ATOM 1665 C CA . ILE A 1 208 ? -1.574 11.782 -11.384 1.00 94.19 208 ILE A CA 1
ATOM 1666 C C . ILE A 1 208 ? -1.446 12.411 -9.993 1.00 94.19 208 ILE A C 1
ATOM 1668 O O . ILE A 1 208 ? -0.325 12.655 -9.549 1.00 94.19 208 ILE A O 1
ATOM 1672 N N . PRO A 1 209 ? -2.569 12.703 -9.308 1.00 89.88 209 PRO A N 1
ATOM 1673 C CA . PRO A 1 209 ? -2.529 13.251 -7.954 1.00 89.88 209 PRO A CA 1
ATOM 1674 C C . PRO A 1 209 ? -1.751 12.338 -7.002 1.00 89.88 209 PRO A C 1
ATOM 1676 O O . PRO A 1 209 ? -1.745 11.124 -7.183 1.00 89.88 209 PRO A O 1
ATOM 1679 N N . SER A 1 210 ? -1.168 12.901 -5.948 1.00 90.12 210 SER A N 1
ATOM 1680 C CA . SER A 1 210 ? -0.731 12.112 -4.797 1.00 90.12 210 SER A CA 1
ATOM 1681 C C . SER A 1 210 ? -1.950 11.541 -4.072 1.00 90.12 210 SER A C 1
ATOM 1683 O O . SER A 1 210 ? -3.052 12.099 -4.135 1.00 90.12 210 SER A O 1
ATOM 1685 N N . VAL A 1 211 ? -1.758 10.473 -3.297 1.00 88.56 211 VAL A N 1
ATOM 1686 C CA . VAL A 1 211 ? -2.779 10.021 -2.340 1.00 88.56 211 VAL A CA 1
ATOM 1687 C C . VAL A 1 211 ? -3.175 11.140 -1.362 1.00 88.56 211 VAL A C 1
ATOM 1689 O O . VAL A 1 211 ? -4.320 11.195 -0.922 1.00 88.56 211 VAL A O 1
ATOM 1692 N N . CYS A 1 212 ? -2.261 12.081 -1.090 1.00 86.50 212 CYS A N 1
ATOM 1693 C CA . CYS A 1 212 ? -2.503 13.261 -0.256 1.00 86.50 212 CYS A CA 1
ATOM 1694 C C . CYS A 1 212 ? -3.452 14.293 -0.887 1.00 86.50 212 CYS A C 1
ATOM 1696 O O . CYS A 1 212 ? -3.960 15.165 -0.184 1.00 86.50 212 CYS A O 1
ATOM 1698 N N . ASP A 1 213 ? -3.687 14.212 -2.200 1.00 87.94 213 ASP A N 1
ATOM 1699 C CA . ASP A 1 213 ? -4.593 15.108 -2.924 1.00 87.94 213 ASP A CA 1
ATOM 1700 C C . ASP A 1 213 ? -6.002 14.512 -3.074 1.00 87.94 213 ASP A C 1
ATOM 1702 O O . ASP A 1 213 ? -6.889 15.139 -3.669 1.00 87.94 213 ASP A O 1
ATOM 1706 N N . LEU A 1 214 ? -6.221 13.281 -2.606 1.00 87.44 214 LEU A N 1
ATOM 1707 C CA . LEU A 1 214 ? -7.546 12.674 -2.520 1.00 87.44 214 LEU A CA 1
ATOM 1708 C C . LEU A 1 214 ? -8.298 13.226 -1.300 1.00 87.44 214 LEU A C 1
ATOM 1710 O O . LEU A 1 214 ? -7.693 13.726 -0.353 1.00 87.44 214 LEU A O 1
ATOM 1714 N N . SER A 1 215 ? -9.631 13.151 -1.313 1.00 84.50 215 SER A N 1
ATOM 1715 C CA . SER A 1 215 ? -10.404 13.482 -0.113 1.00 84.50 215 SER A CA 1
ATOM 1716 C C . SER A 1 215 ? -10.176 12.422 0.966 1.00 84.50 215 SER A C 1
ATOM 1718 O O . SER A 1 215 ? -9.887 11.264 0.662 1.00 84.50 215 SER A O 1
ATOM 1720 N N . CYS A 1 216 ? -10.362 12.786 2.233 1.00 81.50 216 CYS A N 1
ATOM 1721 C CA . CYS A 1 216 ? -10.169 11.848 3.340 1.00 81.50 216 CYS A CA 1
ATOM 1722 C C . CYS A 1 216 ? -11.120 10.649 3.256 1.00 81.50 216 CYS A C 1
ATOM 1724 O O . CYS A 1 216 ? -10.704 9.522 3.507 1.00 81.50 216 CYS A O 1
ATOM 1726 N N . VAL A 1 217 ? -12.356 10.860 2.787 1.00 83.88 217 VAL A N 1
ATOM 1727 C CA . VAL A 1 217 ? -13.294 9.765 2.493 1.00 83.88 217 VAL A CA 1
ATOM 1728 C C . VAL A 1 217 ? -12.698 8.784 1.490 1.00 83.88 217 VAL A C 1
ATOM 1730 O O . VAL A 1 217 ? -12.709 7.582 1.731 1.00 83.88 217 VAL A O 1
ATOM 1733 N N . GLU A 1 218 ? -12.139 9.275 0.385 1.00 86.75 218 GLU A N 1
ATOM 1734 C CA . GLU A 1 218 ? -11.543 8.416 -0.639 1.00 86.75 218 GLU A CA 1
ATOM 1735 C C . GLU A 1 218 ? -10.281 7.711 -0.124 1.00 86.75 218 GLU A C 1
ATOM 1737 O O . GLU A 1 218 ? -10.098 6.528 -0.402 1.00 86.75 218 GLU A O 1
ATOM 1742 N N . PHE A 1 219 ? -9.460 8.387 0.688 1.00 86.06 219 PHE A N 1
ATOM 1743 C CA . PHE A 1 219 ? -8.305 7.779 1.356 1.00 86.06 219 PHE A CA 1
ATOM 1744 C C . PHE A 1 219 ? -8.718 6.573 2.210 1.00 86.06 219 PHE A C 1
ATOM 1746 O O . PHE A 1 219 ? -8.165 5.483 2.054 1.00 86.06 219 PHE A O 1
ATOM 1753 N N . TYR A 1 220 ? -9.727 6.732 3.072 1.00 83.75 220 TYR A N 1
ATOM 1754 C CA . TYR A 1 220 ? -10.200 5.636 3.919 1.00 83.75 220 TYR A CA 1
ATOM 1755 C C . TYR A 1 220 ? -10.950 4.564 3.132 1.00 83.75 220 TYR A C 1
ATOM 1757 O O . TYR A 1 220 ? -10.788 3.383 3.424 1.00 83.75 220 TYR A O 1
ATOM 1765 N N . LYS A 1 221 ? -11.704 4.919 2.086 1.00 87.06 221 LYS A N 1
ATOM 1766 C CA . LYS A 1 221 ? -12.267 3.918 1.170 1.00 87.06 221 LYS A CA 1
ATOM 1767 C C . LYS A 1 221 ? -11.173 3.076 0.528 1.00 87.06 221 LYS A C 1
ATOM 1769 O O . LYS A 1 221 ? -11.331 1.866 0.467 1.00 87.06 221 LYS A O 1
ATOM 1774 N N . ILE A 1 222 ? -10.068 3.678 0.077 1.00 86.19 222 ILE A N 1
ATOM 1775 C CA . ILE A 1 222 ? -8.916 2.939 -0.467 1.00 86.19 222 ILE A CA 1
ATOM 1776 C C . ILE A 1 222 ? -8.353 2.023 0.616 1.00 86.19 222 ILE A C 1
ATOM 1778 O O . ILE A 1 222 ? -8.222 0.822 0.393 1.00 86.19 222 ILE A O 1
ATOM 1782 N N . PHE A 1 223 ? -8.094 2.575 1.802 1.00 83.38 223 PHE A N 1
ATOM 1783 C CA . PHE A 1 223 ? -7.579 1.836 2.947 1.00 83.38 223 PHE A CA 1
ATOM 1784 C C . PHE A 1 223 ? -8.421 0.584 3.258 1.00 83.38 223 PHE A C 1
ATOM 1786 O O . PHE A 1 223 ? -7.907 -0.536 3.262 1.00 83.38 223 PHE A O 1
ATOM 1793 N N . TYR A 1 224 ? -9.734 0.754 3.427 1.00 82.88 224 TYR A N 1
ATOM 1794 C CA . TYR A 1 224 ? -10.661 -0.331 3.749 1.00 82.88 224 TYR A CA 1
ATOM 1795 C C . TYR A 1 224 ? -10.979 -1.244 2.559 1.00 82.88 224 TYR A C 1
ATOM 1797 O O . TYR A 1 224 ? -11.218 -2.430 2.760 1.00 82.88 224 TYR A O 1
ATOM 1805 N N . ALA A 1 225 ? -10.936 -0.756 1.318 1.00 82.25 225 ALA A N 1
ATOM 1806 C CA . ALA A 1 225 ? -11.116 -1.587 0.126 1.00 82.25 225 ALA A CA 1
ATOM 1807 C C . ALA A 1 225 ? -9.987 -2.579 -0.042 1.00 82.25 225 ALA A C 1
ATOM 1809 O O . ALA A 1 225 ? -10.225 -3.743 -0.352 1.00 82.25 225 ALA A O 1
ATOM 1810 N N . ILE A 1 226 ? -8.758 -2.126 0.169 1.00 76.81 226 ILE A N 1
ATOM 1811 C CA . ILE A 1 226 ? -7.639 -3.040 0.195 1.00 76.81 226 ILE A CA 1
ATOM 1812 C C . ILE A 1 226 ? -7.865 -4.009 1.370 1.00 76.81 226 ILE A C 1
ATOM 1814 O O . ILE A 1 226 ? -7.733 -5.214 1.175 1.00 76.81 226 ILE A O 1
ATOM 1818 N N . LYS A 1 227 ? -8.277 -3.519 2.558 1.00 77.62 227 LYS A N 1
ATOM 1819 C CA . LYS A 1 227 ? -8.431 -4.343 3.773 1.00 77.62 227 LYS A CA 1
ATOM 1820 C C . LYS A 1 227 ? -9.502 -5.432 3.612 1.00 77.62 227 LYS A C 1
ATOM 1822 O O . LYS A 1 227 ? -9.336 -6.562 4.061 1.00 77.62 227 LYS A O 1
ATOM 1827 N N . ALA A 1 228 ? -10.577 -5.141 2.894 1.00 72.31 228 ALA A N 1
ATOM 1828 C CA . ALA A 1 228 ? -11.606 -6.116 2.552 1.00 72.31 228 ALA A CA 1
ATOM 1829 C C . ALA A 1 228 ? -11.063 -7.292 1.711 1.00 72.31 228 ALA A C 1
ATOM 1831 O O . ALA A 1 228 ? -11.718 -8.323 1.588 1.00 72.31 228 ALA A O 1
ATOM 1832 N N . GLY A 1 229 ? -9.865 -7.169 1.127 1.00 63.06 229 GLY A N 1
ATOM 1833 C CA . GLY A 1 229 ? -9.232 -8.226 0.339 1.00 63.06 229 GLY A CA 1
ATOM 1834 C C . GLY A 1 229 ? -8.630 -9.353 1.147 1.00 63.06 229 GLY A C 1
ATOM 1835 O O . GLY A 1 229 ? -8.231 -10.369 0.571 1.00 63.06 229 GLY A O 1
ATOM 1836 N N . TYR A 1 230 ? -8.597 -9.200 2.467 1.00 64.69 230 TYR A N 1
ATOM 1837 C CA . TYR A 1 230 ? -8.083 -10.196 3.390 1.00 64.69 230 TYR A CA 1
ATOM 1838 C C . TYR A 1 230 ? -9.232 -10.991 3.998 1.00 64.69 230 TYR A C 1
ATOM 1840 O O . TYR A 1 230 ? -9.637 -10.779 5.137 1.00 64.69 230 TYR A O 1
ATOM 1848 N N . PHE A 1 231 ? -9.745 -11.964 3.247 1.00 49.78 231 PHE A N 1
ATOM 1849 C CA . PHE A 1 231 ? -10.524 -13.039 3.855 1.00 49.78 231 PHE A CA 1
ATOM 1850 C C . PHE A 1 231 ? -9.563 -13.997 4.570 1.00 49.78 231 PHE A C 1
ATOM 1852 O O . PHE A 1 231 ? -8.886 -14.797 3.927 1.00 49.78 231 PHE A O 1
ATOM 1859 N N . GLY A 1 232 ? -9.505 -13.895 5.900 1.00 53.16 232 GLY A N 1
ATOM 1860 C CA . GLY A 1 232 ? -8.822 -14.852 6.772 1.00 53.16 232 GLY A CA 1
ATOM 1861 C C . GLY A 1 232 ? -7.323 -14.596 6.958 1.00 53.16 232 GLY A C 1
ATOM 1862 O O . GLY A 1 232 ? -6.515 -14.986 6.120 1.00 53.16 232 GLY A O 1
ATOM 1863 N N . ARG A 1 233 ? -6.988 -14.046 8.135 1.00 55.25 233 ARG A N 1
ATOM 1864 C CA . ARG A 1 233 ? -5.646 -13.859 8.725 1.00 55.25 233 ARG A CA 1
ATOM 1865 C C . ARG A 1 233 ? -4.778 -12.775 8.060 1.00 55.25 233 ARG A C 1
ATOM 1867 O O . ARG A 1 233 ? -4.232 -12.940 6.968 1.00 55.25 233 ARG A O 1
ATOM 1874 N N . LEU A 1 234 ? -4.648 -11.652 8.776 1.00 56.50 234 LEU A N 1
ATOM 1875 C CA . LEU A 1 234 ? -3.909 -10.441 8.395 1.00 56.50 234 LEU A CA 1
ATOM 1876 C C . LEU A 1 234 ? -2.379 -10.534 8.572 1.00 56.50 234 LEU A C 1
ATOM 1878 O O . LEU A 1 234 ? -1.733 -9.491 8.622 1.00 56.50 234 LEU A O 1
ATOM 1882 N N . ASP A 1 235 ? -1.784 -11.732 8.626 1.00 59.69 235 ASP A N 1
ATOM 1883 C CA . ASP A 1 235 ? -0.349 -11.969 8.902 1.00 59.69 235 ASP A CA 1
ATOM 1884 C C . ASP A 1 235 ? 0.562 -10.986 8.136 1.00 59.69 235 ASP A C 1
ATOM 1886 O O . ASP A 1 235 ? 1.453 -10.347 8.678 1.00 59.69 235 ASP A O 1
ATOM 1890 N N . THR A 1 236 ? 0.258 -10.830 6.851 1.00 58.22 236 THR A N 1
ATOM 1891 C CA . THR A 1 236 ? 0.861 -9.943 5.851 1.00 58.22 236 THR A CA 1
ATOM 1892 C C . THR A 1 236 ? 0.468 -8.476 5.783 1.00 58.22 236 THR A C 1
ATOM 1894 O O . THR A 1 236 ? 1.112 -7.609 5.182 1.00 58.22 236 THR A O 1
ATOM 1897 N N . ALA A 1 237 ? -0.775 -8.273 6.201 1.00 61.38 237 ALA A N 1
ATOM 1898 C CA . ALA A 1 237 ? -1.592 -7.207 5.669 1.00 61.38 237 ALA A CA 1
ATOM 1899 C C . ALA A 1 237 ? -1.121 -5.887 6.249 1.00 61.38 237 ALA A C 1
ATOM 1901 O O . ALA A 1 237 ? -0.876 -4.947 5.497 1.00 61.38 237 ALA A O 1
ATOM 1902 N N . TRP A 1 238 ? -0.891 -5.850 7.564 1.00 72.50 238 TRP A N 1
ATOM 1903 C CA . TRP A 1 238 ? -0.439 -4.635 8.220 1.00 72.50 238 TRP A CA 1
ATOM 1904 C C . TRP A 1 238 ? 0.855 -4.091 7.621 1.00 72.50 238 TRP A C 1
ATOM 1906 O O . TRP A 1 238 ? 0.867 -2.923 7.275 1.00 72.50 238 TRP A O 1
ATOM 1916 N N . GLU A 1 239 ? 1.906 -4.888 7.400 1.00 70.94 239 GLU A N 1
ATOM 1917 C CA . GLU A 1 239 ? 3.164 -4.358 6.831 1.00 70.94 239 GLU A CA 1
ATOM 1918 C C . GLU A 1 239 ? 2.971 -3.732 5.447 1.00 70.94 239 GLU A C 1
ATOM 1920 O O . GLU A 1 239 ? 3.583 -2.719 5.109 1.00 70.94 239 GLU A O 1
ATOM 1925 N N . SER A 1 240 ? 2.055 -4.283 4.662 1.00 65.75 240 SER A N 1
ATOM 1926 C CA . SER A 1 240 ? 1.738 -3.753 3.341 1.00 65.75 240 SER A CA 1
ATOM 1927 C C . SER A 1 240 ? 0.831 -2.512 3.395 1.00 65.75 240 SER A C 1
ATOM 1929 O O . SER A 1 240 ? 0.879 -1.649 2.516 1.00 65.75 240 SER A O 1
ATOM 1931 N N . PHE A 1 241 ? 0.033 -2.387 4.454 1.00 73.38 241 PHE A N 1
ATOM 1932 C CA . PHE A 1 241 ? -0.805 -1.226 4.745 1.00 73.38 241 PHE A CA 1
ATOM 1933 C C . PHE A 1 241 ? -0.125 -0.101 5.472 1.00 73.38 241 PHE A C 1
ATOM 1935 O O . PHE A 1 241 ? -0.525 1.049 5.320 1.00 73.38 241 PHE A O 1
ATOM 1942 N N . LYS A 1 242 ? 0.882 -0.432 6.264 1.00 79.19 242 LYS A N 1
ATOM 1943 C CA . LYS A 1 242 ? 1.623 0.473 7.124 1.00 79.19 242 LYS A CA 1
ATOM 1944 C C . LYS A 1 242 ? 2.175 1.629 6.313 1.00 79.19 242 LYS A C 1
ATOM 1946 O O . LYS A 1 242 ? 2.107 2.764 6.763 1.00 79.19 242 LYS A O 1
ATOM 1951 N N . SER A 1 243 ? 2.610 1.371 5.080 1.00 79.56 243 SER A N 1
ATOM 1952 C CA . SER A 1 243 ? 2.988 2.415 4.127 1.00 79.56 243 SER A CA 1
ATOM 1953 C C . SER A 1 243 ? 1.833 3.379 3.828 1.00 79.56 243 SER A C 1
ATOM 1955 O O . SER A 1 243 ? 2.026 4.584 3.942 1.00 79.56 243 SER A O 1
ATOM 1957 N N . LEU A 1 244 ? 0.624 2.892 3.512 1.00 80.19 244 LEU A N 1
ATOM 1958 C CA . LEU A 1 244 ? -0.546 3.759 3.288 1.00 80.19 244 LEU A CA 1
ATOM 1959 C C . LEU A 1 244 ? -0.937 4.513 4.563 1.00 80.19 244 LEU A C 1
ATOM 1961 O O . LEU A 1 244 ? -1.099 5.728 4.527 1.00 80.19 244 LEU A O 1
ATOM 1965 N N . TRP A 1 245 ? -1.032 3.799 5.688 1.00 81.19 245 TRP A N 1
ATOM 1966 C CA . TRP A 1 245 ? -1.364 4.356 6.999 1.00 81.19 245 TRP A CA 1
ATOM 1967 C C . TRP A 1 245 ? -0.400 5.485 7.377 1.00 81.19 245 TRP A C 1
ATOM 1969 O O . TRP A 1 245 ? -0.828 6.581 7.726 1.00 81.19 245 TRP A O 1
ATOM 1979 N N . ASN A 1 246 ? 0.909 5.270 7.231 1.00 81.88 246 ASN A N 1
ATOM 1980 C CA . ASN A 1 246 ? 1.954 6.228 7.605 1.00 81.88 246 ASN A CA 1
ATOM 1981 C C . ASN A 1 246 ? 2.131 7.375 6.607 1.00 81.88 246 ASN A C 1
ATOM 1983 O O . ASN A 1 246 ? 2.604 8.442 6.986 1.00 81.88 246 ASN A O 1
ATOM 1987 N N . ILE A 1 247 ? 1.716 7.216 5.346 1.00 80.88 247 ILE A N 1
ATOM 1988 C CA . ILE A 1 247 ? 1.719 8.334 4.391 1.00 80.88 247 ILE A CA 1
ATOM 1989 C C . ILE A 1 247 ? 0.814 9.468 4.851 1.00 80.88 247 ILE A C 1
ATOM 1991 O O . ILE A 1 247 ? 1.124 10.623 4.577 1.00 80.88 247 ILE A O 1
ATOM 1995 N N . GLN A 1 248 ? -0.237 9.167 5.610 1.00 74.06 248 GLN A N 1
ATOM 1996 C CA . GLN A 1 248 ? -1.089 10.191 6.194 1.00 74.06 248 GLN A CA 1
ATOM 1997 C C . GLN A 1 248 ? -0.287 11.243 6.986 1.00 74.06 248 GLN A C 1
ATOM 1999 O O . GLN A 1 248 ? -0.593 12.427 6.885 1.00 74.06 248 GLN A O 1
ATOM 2004 N N . ASP A 1 249 ? 0.796 10.847 7.667 1.00 75.44 249 ASP A N 1
ATOM 2005 C CA . ASP A 1 249 ? 1.654 11.770 8.428 1.00 75.44 249 ASP A CA 1
ATOM 2006 C C . ASP A 1 249 ? 2.424 12.723 7.496 1.00 75.44 249 ASP A C 1
ATOM 2008 O O . ASP A 1 249 ? 2.697 13.869 7.843 1.00 75.44 249 ASP A O 1
ATOM 2012 N N . ARG A 1 250 ? 2.722 12.274 6.269 1.00 76.56 250 ARG A N 1
ATOM 2013 C CA . ARG A 1 250 ? 3.358 13.076 5.209 1.00 76.56 250 ARG A CA 1
ATOM 2014 C C . ARG A 1 250 ? 2.364 13.950 4.448 1.00 76.56 250 ARG A C 1
ATOM 2016 O O . ARG A 1 250 ? 2.767 14.940 3.848 1.00 76.56 250 ARG A O 1
ATOM 2023 N N . CYS A 1 251 ? 1.081 13.594 4.464 1.00 74.56 251 CYS A N 1
ATOM 2024 C CA . CYS A 1 251 ? 0.010 14.380 3.851 1.00 74.56 251 CYS A CA 1
ATOM 2025 C C . CYS A 1 251 ? -0.415 15.593 4.702 1.00 74.56 251 CYS A C 1
ATOM 2027 O O . CYS A 1 251 ? -1.247 16.390 4.260 1.00 74.56 251 CYS A O 1
ATOM 2029 N N . GLY A 1 252 ? 0.149 15.747 5.906 1.00 66.44 252 GLY A N 1
ATOM 2030 C CA . GLY A 1 252 ? -0.209 16.793 6.860 1.00 66.44 252 GLY A CA 1
ATOM 2031 C C . GLY A 1 252 ? -1.553 16.542 7.553 1.00 66.44 252 GLY A C 1
ATOM 2032 O O . GLY A 1 252 ? -2.137 15.462 7.477 1.00 66.44 252 GLY A O 1
ATOM 2033 N N . SER A 1 253 ? -2.078 17.564 8.234 1.00 56.19 253 SER A N 1
ATOM 2034 C CA . SER A 1 253 ? -3.284 17.455 9.074 1.00 56.19 253 SER A CA 1
ATOM 2035 C C . SER A 1 253 ? -4.605 17.301 8.313 1.00 56.19 253 SER A C 1
ATOM 2037 O O . SER A 1 253 ? -5.645 17.136 8.950 1.00 56.19 253 SER A O 1
ATOM 2039 N N . LYS A 1 254 ? -4.591 17.314 6.970 1.00 63.25 254 LYS A N 1
ATOM 2040 C CA . LYS A 1 254 ? -5.805 17.359 6.134 1.00 63.25 254 LYS A CA 1
ATOM 2041 C C . LYS A 1 254 ? -6.801 16.231 6.424 1.00 63.25 254 LYS A C 1
ATOM 2043 O O . LYS A 1 254 ? -7.986 16.434 6.202 1.00 63.25 254 LYS A O 1
ATOM 2048 N N . CYS A 1 255 ? -6.342 15.081 6.933 1.00 61.78 255 CYS A N 1
ATOM 2049 C CA . CYS A 1 255 ? -7.195 13.922 7.225 1.00 61.78 255 CYS A CA 1
ATOM 2050 C C . CYS A 1 255 ? -7.075 13.342 8.644 1.00 61.78 255 CYS A C 1
ATOM 2052 O O . CYS A 1 255 ? -7.775 12.381 8.954 1.00 61.78 255 CYS A O 1
ATOM 2054 N N . THR A 1 256 ? -6.172 13.843 9.496 1.00 58.06 256 THR A N 1
ATOM 2055 C CA . THR A 1 256 ? -5.837 13.217 10.797 1.00 58.06 256 THR A CA 1
ATOM 2056 C C . THR A 1 256 ? -6.534 13.825 12.001 1.00 58.06 256 THR A C 1
ATOM 2058 O O . THR A 1 256 ? -6.580 13.167 13.032 1.00 58.06 256 THR A O 1
ATOM 2061 N N . ARG A 1 257 ? -7.040 15.059 11.927 1.00 59.78 257 ARG A N 1
ATOM 2062 C CA . ARG A 1 257 ? -7.612 15.710 13.114 1.00 59.78 257 ARG A CA 1
ATOM 2063 C C . ARG A 1 257 ? -9.130 15.589 13.157 1.00 59.78 257 ARG A C 1
ATOM 2065 O O . ARG A 1 257 ? -9.664 15.017 14.097 1.00 59.78 257 ARG A O 1
ATOM 2072 N N . ASP A 1 258 ? -9.809 16.022 12.100 1.00 58.44 258 ASP A N 1
ATOM 2073 C CA . ASP A 1 258 ? -11.273 16.173 12.106 1.00 58.44 258 ASP A CA 1
ATOM 2074 C C . ASP A 1 258 ? -12.033 14.835 12.095 1.00 58.44 258 ASP A C 1
ATOM 2076 O O . ASP A 1 258 ? -13.204 14.763 12.452 1.00 58.44 258 ASP A O 1
ATOM 2080 N N . TRP A 1 259 ? -11.363 13.759 11.678 1.00 68.81 259 TRP A N 1
ATOM 2081 C CA . TRP A 1 259 ? -11.949 12.424 11.571 1.00 68.81 259 TRP A CA 1
ATOM 2082 C C . TRP A 1 259 ? -11.760 11.570 12.813 1.00 68.81 259 TRP A C 1
ATOM 2084 O O . TRP A 1 259 ? -12.449 10.568 12.928 1.00 68.81 259 TRP A O 1
ATOM 2094 N N . PHE A 1 260 ? -10.847 11.942 13.711 1.00 65.50 260 PHE A N 1
ATOM 2095 C CA . PHE A 1 260 ? -10.617 11.235 14.971 1.00 65.50 260 PHE A CA 1
ATOM 2096 C C . PHE A 1 260 ? -11.143 12.027 16.173 1.00 65.50 260 PHE A C 1
ATOM 2098 O O . PHE A 1 260 ? -11.418 11.431 17.218 1.00 65.50 260 PHE A O 1
ATOM 2105 N N . THR A 1 261 ? -11.362 13.341 16.031 1.00 59.28 261 THR A N 1
ATOM 2106 C CA . THR A 1 261 ? -11.948 14.167 17.088 1.00 59.28 261 THR A CA 1
ATOM 2107 C C . THR A 1 261 ? -13.336 13.658 17.498 1.00 59.28 261 THR A C 1
ATOM 2109 O O . THR A 1 261 ? -14.163 13.323 16.643 1.00 59.28 261 THR A O 1
ATOM 2112 N N . PRO A 1 262 ? -13.629 13.582 18.810 1.00 53.94 262 PRO A N 1
ATOM 2113 C CA . PRO A 1 262 ? -14.951 13.233 19.320 1.00 53.94 262 PRO A CA 1
ATOM 2114 C C . PRO A 1 262 ? -15.999 14.283 18.933 1.00 53.94 262 PRO A C 1
ATOM 2116 O O . PRO A 1 262 ? -16.128 15.314 19.582 1.00 53.94 262 PRO A O 1
ATOM 2119 N N . GLN A 1 263 ? -16.744 14.030 17.858 1.00 55.97 263 GLN A N 1
ATOM 2120 C CA . GLN A 1 263 ? -17.973 14.742 17.506 1.00 55.97 263 GLN A CA 1
ATOM 2121 C C . GLN A 1 263 ? -19.072 13.717 17.184 1.00 55.97 263 GLN A C 1
ATOM 2123 O O . GLN A 1 263 ? -18.780 12.543 16.943 1.00 55.97 263 GLN A O 1
ATOM 2128 N N . ASN A 1 264 ? -20.336 14.144 17.161 1.00 51.97 264 ASN A N 1
ATOM 2129 C CA . ASN A 1 264 ? -21.486 13.255 16.928 1.00 51.97 264 ASN A CA 1
ATOM 2130 C C . ASN A 1 264 ? -21.498 12.587 15.532 1.00 51.97 264 ASN A C 1
ATOM 2132 O O . ASN A 1 264 ? -22.229 11.625 15.340 1.00 51.97 264 ASN A O 1
ATOM 2136 N N . ASN A 1 265 ? -20.659 13.041 14.590 1.00 62.34 265 ASN A N 1
ATOM 2137 C CA . ASN A 1 265 ? -20.580 12.543 13.207 1.00 62.34 265 ASN A CA 1
ATOM 2138 C C . ASN A 1 265 ? -19.231 11.889 12.857 1.00 62.34 265 ASN A C 1
ATOM 2140 O O . ASN A 1 265 ? -18.807 11.892 11.701 1.00 62.34 265 ASN A O 1
ATOM 2144 N N . THR A 1 266 ? -18.496 11.377 13.841 1.00 75.06 266 THR A N 1
ATOM 2145 C CA . THR A 1 266 ? -17.181 10.802 13.558 1.00 75.06 266 THR A CA 1
ATOM 2146 C C . THR A 1 266 ? -17.284 9.449 12.856 1.00 75.06 266 THR A C 1
ATOM 2148 O O . THR A 1 266 ? -17.934 8.531 13.339 1.00 75.06 266 THR A O 1
ATOM 2151 N N . ILE A 1 267 ? -16.567 9.321 11.741 1.00 86.06 267 ILE A N 1
ATOM 2152 C CA . ILE A 1 267 ? -16.571 8.145 10.866 1.00 86.06 267 ILE A CA 1
ATOM 2153 C C . ILE A 1 267 ? -15.499 7.114 11.265 1.00 86.06 267 ILE A C 1
ATOM 2155 O O . ILE A 1 267 ? -15.668 5.921 11.012 1.00 86.06 267 ILE A O 1
ATOM 2159 N N . ILE A 1 268 ? -14.406 7.563 11.897 1.00 87.56 268 ILE A N 1
ATOM 2160 C CA . ILE A 1 268 ? -13.268 6.731 12.304 1.00 87.56 268 ILE A CA 1
ATOM 2161 C C . ILE A 1 268 ? -12.958 6.962 13.785 1.00 87.56 268 ILE A C 1
ATOM 2163 O O . ILE A 1 268 ? -12.795 8.094 14.227 1.00 87.56 268 ILE A O 1
ATOM 2167 N N . ARG A 1 269 ? -12.809 5.899 14.573 1.00 89.06 269 ARG A N 1
ATOM 2168 C CA . ARG A 1 269 ? -12.396 5.999 15.982 1.00 89.06 269 ARG A CA 1
ATOM 2169 C C . ARG A 1 269 ? -11.134 5.215 16.227 1.00 89.06 269 ARG A C 1
ATOM 2171 O O . ARG A 1 269 ? -11.053 4.055 15.849 1.00 89.06 269 ARG A O 1
ATOM 2178 N N . MET A 1 270 ? -10.176 5.837 16.901 1.00 90.38 270 MET A N 1
ATOM 2179 C CA . MET A 1 270 ? -8.938 5.184 17.295 1.00 90.38 270 MET A CA 1
ATOM 2180 C C . MET A 1 270 ? -8.856 5.067 18.807 1.00 90.38 270 MET A C 1
ATOM 2182 O O . MET A 1 270 ? -9.164 6.004 19.542 1.00 90.38 270 MET A O 1
ATOM 2186 N N . MET A 1 271 ? -8.424 3.899 19.254 1.00 93.56 271 MET A N 1
ATOM 2187 C CA . MET A 1 271 ? -8.227 3.576 20.653 1.00 93.56 271 MET A CA 1
ATOM 2188 C C . MET A 1 271 ? -6.863 2.934 20.838 1.00 93.56 271 MET A C 1
ATOM 2190 O O . MET A 1 271 ? -6.355 2.240 19.951 1.00 93.56 271 MET A O 1
ATOM 2194 N N . LYS A 1 272 ? -6.303 3.124 22.024 1.00 95.38 272 LYS A N 1
ATOM 2195 C CA . LYS A 1 272 ? -5.141 2.390 22.503 1.00 95.38 272 LYS A CA 1
ATOM 2196 C C . LYS A 1 272 ? -5.590 1.462 23.619 1.00 95.38 272 LYS A C 1
ATOM 2198 O O . LYS A 1 272 ? -6.299 1.866 24.534 1.00 95.38 272 LYS A O 1
ATOM 2203 N N . MET A 1 273 ? -5.205 0.201 23.515 1.00 95.62 273 MET A N 1
ATOM 2204 C CA . MET A 1 273 ? -5.605 -0.858 24.427 1.00 95.62 273 MET A CA 1
ATOM 2205 C C . MET A 1 273 ? -4.367 -1.449 25.090 1.00 95.62 273 MET A C 1
ATOM 2207 O O . MET A 1 273 ? -3.479 -1.960 24.406 1.00 95.62 273 MET A O 1
ATOM 2211 N N . GLY A 1 274 ? -4.310 -1.385 26.417 1.00 95.81 274 GLY A N 1
ATOM 2212 C CA . GLY A 1 274 ? -3.284 -2.061 27.203 1.00 95.81 274 GLY A CA 1
ATOM 2213 C C . GLY A 1 274 ? -3.600 -3.547 27.319 1.00 95.81 274 GLY A C 1
ATOM 2214 O O . GLY A 1 274 ? -4.735 -3.917 27.624 1.00 95.81 274 GLY A O 1
ATOM 2215 N N . ILE A 1 275 ? -2.605 -4.402 27.092 1.00 95.62 275 ILE A N 1
ATOM 2216 C CA . ILE A 1 275 ? -2.764 -5.856 27.145 1.00 95.62 275 ILE A CA 1
ATOM 2217 C C . ILE A 1 275 ? -1.654 -6.527 27.951 1.00 95.62 275 ILE A C 1
ATOM 2219 O O . ILE A 1 275 ? -0.535 -6.028 28.043 1.00 95.62 275 ILE A O 1
ATOM 2223 N N . GLU A 1 276 ? -1.954 -7.708 28.484 1.00 94.19 276 GLU A N 1
ATOM 2224 C CA . GLU A 1 276 ? -0.979 -8.578 29.135 1.00 94.19 276 GLU A CA 1
ATOM 2225 C C . GLU A 1 276 ? -1.223 -10.042 28.757 1.00 94.19 276 GLU A C 1
ATOM 2227 O O . GLU A 1 276 ? -2.354 -10.532 28.766 1.00 94.19 276 GLU A O 1
ATOM 2232 N N . LYS A 1 277 ? -0.152 -10.753 28.391 1.00 91.44 277 LYS A N 1
ATOM 2233 C CA . LYS A 1 277 ? -0.205 -12.183 28.064 1.00 91.44 277 LYS A CA 1
ATOM 2234 C C . LYS A 1 277 ? -0.063 -12.979 29.363 1.00 91.44 277 LYS A C 1
ATOM 2236 O O . LYS A 1 277 ? 1.038 -13.114 29.878 1.00 91.44 277 LYS A O 1
ATOM 2241 N N . VAL A 1 278 ? -1.171 -13.510 29.879 1.00 86.19 278 VAL A N 1
ATOM 2242 C CA . VAL A 1 278 ? -1.222 -14.198 31.187 1.00 86.19 278 VAL A CA 1
ATOM 2243 C C . VAL A 1 278 ? -0.697 -15.633 31.095 1.00 86.19 278 VAL A C 1
ATOM 2245 O O . VAL A 1 278 ? -0.042 -16.137 32.002 1.00 86.19 278 VAL A O 1
ATOM 2248 N N . LYS A 1 279 ? -0.983 -16.313 29.983 1.00 79.06 279 LYS A N 1
ATOM 2249 C CA . LYS A 1 279 ? -0.413 -17.623 29.649 1.00 79.06 279 LYS A CA 1
ATOM 2250 C C . LYS A 1 279 ? -0.085 -17.623 28.175 1.00 79.06 279 LYS A C 1
ATOM 2252 O O . LYS A 1 279 ? -0.954 -17.287 27.380 1.00 79.06 279 LYS A O 1
ATOM 2257 N N . SER A 1 280 ? 1.132 -18.017 27.826 1.00 72.69 280 SER A N 1
ATOM 2258 C CA . SER A 1 280 ? 1.594 -18.102 26.444 1.00 72.69 280 SER A CA 1
ATOM 2259 C C . SER A 1 280 ? 2.154 -19.494 26.202 1.00 72.69 280 SER A C 1
ATOM 2261 O O . SER A 1 280 ? 3.046 -19.934 26.925 1.00 72.69 280 SER A O 1
ATOM 2263 N N . ARG A 1 281 ? 1.652 -20.191 25.181 1.00 69.00 281 ARG A N 1
ATOM 2264 C CA . ARG A 1 281 ? 2.338 -21.377 24.658 1.00 69.00 281 ARG A CA 1
ATOM 2265 C C . ARG A 1 281 ? 3.329 -20.926 23.585 1.00 69.00 281 ARG A C 1
ATOM 2267 O O . ARG A 1 281 ? 2.971 -20.070 22.777 1.00 69.00 281 ARG A O 1
ATOM 2274 N N . PRO A 1 282 ? 4.555 -21.472 23.547 1.00 59.56 282 PRO A N 1
ATOM 2275 C CA . PRO A 1 282 ? 5.477 -21.182 22.461 1.00 59.56 282 PRO A CA 1
ATOM 2276 C C . PRO A 1 282 ? 4.856 -21.671 21.152 1.00 59.56 282 PRO A C 1
ATOM 2278 O O . PRO A 1 282 ? 4.680 -22.871 20.932 1.00 59.56 282 PRO A O 1
ATOM 2281 N N . HIS A 1 283 ? 4.478 -20.731 20.289 1.00 63.31 283 HIS A N 1
ATOM 2282 C CA . HIS A 1 283 ? 3.949 -21.056 18.978 1.00 63.31 283 HIS A CA 1
ATOM 2283 C C . HIS A 1 283 ? 5.126 -21.208 18.010 1.00 63.31 283 HIS A C 1
ATOM 2285 O O . HIS A 1 283 ? 5.830 -20.244 17.719 1.00 63.31 283 HIS A O 1
ATOM 2291 N N . LYS A 1 284 ? 5.370 -22.431 17.521 1.00 60.16 284 LYS A N 1
ATOM 2292 C CA . LYS A 1 284 ? 6.309 -22.659 16.416 1.00 60.16 284 LYS A CA 1
ATOM 2293 C C . LYS A 1 284 ? 5.639 -22.208 15.124 1.00 60.16 284 LYS A C 1
ATOM 2295 O O . LYS A 1 284 ? 4.847 -22.938 14.538 1.00 60.16 284 LYS A O 1
ATOM 2300 N N . THR A 1 285 ? 5.949 -20.992 14.705 1.00 66.50 285 THR A N 1
ATOM 2301 C CA . THR A 1 285 ? 5.530 -20.426 13.422 1.00 66.50 285 THR A CA 1
ATOM 2302 C C . THR A 1 285 ? 6.776 -20.011 12.658 1.00 66.50 285 THR A C 1
ATOM 2304 O O . THR A 1 285 ? 7.776 -19.614 13.249 1.00 66.50 285 THR A O 1
ATOM 2307 N N . SER A 1 286 ? 6.721 -20.133 11.337 1.00 70.25 286 SER A N 1
ATOM 2308 C CA . SER A 1 286 ? 7.796 -19.733 10.436 1.00 70.25 286 SER A CA 1
ATOM 2309 C C . SER A 1 286 ? 7.656 -18.276 9.956 1.00 70.25 286 SER A C 1
ATOM 2311 O O . SER A 1 286 ? 8.482 -17.798 9.180 1.00 70.25 286 SER A O 1
ATOM 2313 N N . LEU A 1 287 ? 6.618 -17.557 10.404 1.00 72.25 287 LEU A N 1
ATOM 2314 C CA . LEU A 1 287 ? 6.377 -16.163 10.033 1.00 72.25 287 LEU A CA 1
ATOM 2315 C C . LEU A 1 287 ? 7.422 -15.214 10.646 1.00 72.25 287 LEU A C 1
ATOM 2317 O O . LEU A 1 287 ? 7.866 -15.443 11.774 1.00 72.25 287 LEU A O 1
ATOM 2321 N N . PRO A 1 288 ? 7.762 -14.110 9.954 1.00 75.88 288 PRO A N 1
ATOM 2322 C CA . PRO A 1 288 ? 8.501 -13.003 10.553 1.00 75.88 288 PRO A CA 1
ATOM 2323 C C . PRO A 1 288 ? 7.817 -12.472 11.823 1.00 75.88 288 PRO A C 1
ATOM 2325 O O . PRO A 1 288 ? 6.590 -12.438 11.908 1.00 75.88 288 PRO A O 1
ATOM 2328 N N . GLU A 1 289 ? 8.600 -11.992 12.791 1.00 81.06 289 GLU A N 1
ATOM 2329 C CA . GLU A 1 289 ? 8.084 -11.503 14.080 1.00 81.06 289 GLU A CA 1
ATOM 2330 C C . GLU A 1 289 ? 7.047 -10.380 13.936 1.00 81.06 289 GLU A C 1
ATOM 2332 O O . GLU A 1 289 ? 6.004 -10.409 14.592 1.00 81.06 289 GLU A O 1
ATOM 2337 N N . SER A 1 290 ? 7.284 -9.431 13.024 1.00 78.00 290 SER A N 1
ATOM 2338 C CA . SER A 1 290 ? 6.331 -8.357 12.721 1.00 78.00 290 SER A CA 1
ATOM 2339 C C . SER A 1 290 ? 4.967 -8.913 12.309 1.00 78.00 290 SER A C 1
ATOM 2341 O O . SER A 1 290 ? 3.936 -8.478 12.814 1.00 78.00 290 SER A O 1
ATOM 2343 N N . ASP A 1 291 ? 4.963 -9.921 11.439 1.00 78.31 291 ASP A N 1
ATOM 2344 C CA . ASP A 1 291 ? 3.754 -10.543 10.905 1.00 78.31 291 ASP A CA 1
ATOM 2345 C C . ASP A 1 291 ? 3.004 -11.322 11.997 1.00 78.31 291 ASP A C 1
ATOM 2347 O O . ASP A 1 291 ? 1.775 -11.266 12.075 1.00 78.31 291 ASP A O 1
ATOM 2351 N N . MET A 1 292 ? 3.735 -11.983 12.904 1.00 80.81 292 MET A N 1
ATOM 2352 C CA . MET A 1 292 ? 3.142 -12.640 14.073 1.00 80.81 292 MET A CA 1
ATOM 2353 C C . MET A 1 292 ? 2.456 -11.643 15.010 1.00 80.81 292 MET A C 1
ATOM 2355 O O . MET A 1 292 ? 1.335 -11.889 15.456 1.00 80.81 292 MET A O 1
ATOM 2359 N N . ASN A 1 293 ? 3.101 -10.510 15.294 1.00 85.50 293 ASN A N 1
ATOM 2360 C CA . ASN A 1 293 ? 2.540 -9.481 16.169 1.00 85.50 293 ASN A CA 1
ATOM 2361 C C . ASN A 1 293 ? 1.295 -8.827 15.548 1.00 85.50 293 ASN A C 1
ATOM 2363 O O . ASN A 1 293 ? 0.302 -8.604 16.243 1.00 85.50 293 ASN A O 1
ATOM 2367 N N . ASN A 1 294 ? 1.313 -8.593 14.235 1.00 83.25 294 ASN A N 1
ATOM 2368 C CA . ASN A 1 294 ? 0.169 -8.067 13.488 1.00 83.25 294 ASN A CA 1
ATOM 2369 C C . ASN A 1 294 ? -1.011 -9.046 13.493 1.00 83.25 294 ASN A C 1
ATOM 2371 O O . ASN A 1 294 ? -2.143 -8.655 13.782 1.00 83.25 294 ASN A O 1
ATOM 2375 N N . ARG A 1 295 ? -0.745 -10.333 13.244 1.00 84.44 295 ARG A N 1
ATOM 2376 C CA . ARG A 1 295 ? -1.755 -11.394 13.332 1.00 84.44 295 ARG A CA 1
ATOM 2377 C C . ARG A 1 295 ? -2.362 -11.473 14.727 1.00 84.44 295 ARG A C 1
ATOM 2379 O O . ARG A 1 295 ? -3.579 -11.565 14.859 1.00 84.44 295 ARG A O 1
ATOM 2386 N N . PHE A 1 296 ? -1.524 -11.443 15.759 1.00 88.38 296 PHE A N 1
ATOM 2387 C CA . PHE A 1 296 ? -1.984 -11.495 17.139 1.00 88.38 296 PHE A CA 1
ATOM 2388 C C . PHE A 1 296 ? -2.921 -10.319 17.455 1.00 88.38 296 PHE A C 1
ATOM 2390 O O . PHE A 1 296 ? -4.002 -10.539 17.998 1.00 88.38 296 PHE A O 1
ATOM 2397 N N . ALA A 1 297 ? -2.558 -9.095 17.055 1.00 90.38 297 ALA A N 1
ATOM 2398 C CA . ALA A 1 297 ? -3.405 -7.915 17.232 1.00 90.38 297 ALA A CA 1
ATOM 2399 C C . ALA A 1 297 ? -4.777 -8.076 16.548 1.00 90.38 297 ALA A C 1
ATOM 2401 O O . ALA A 1 297 ? -5.815 -7.850 17.175 1.00 90.38 297 ALA A O 1
ATOM 2402 N N . ASP A 1 298 ? -4.787 -8.521 15.288 1.00 87.75 298 ASP A N 1
ATOM 2403 C CA . ASP A 1 298 ? -6.010 -8.781 14.518 1.00 87.75 298 ASP A CA 1
ATOM 2404 C C . ASP A 1 298 ? -6.899 -9.846 15.170 1.00 87.75 298 ASP A C 1
ATOM 2406 O O . ASP A 1 298 ? -8.109 -9.662 15.315 1.00 87.75 298 ASP A O 1
ATOM 2410 N N . GLN A 1 299 ? -6.306 -10.955 15.617 1.00 89.56 299 GLN A N 1
ATOM 2411 C CA . GLN A 1 299 ? -7.039 -12.036 16.270 1.00 89.56 299 GLN A CA 1
ATOM 2412 C C . GLN A 1 299 ? -7.644 -11.597 17.609 1.00 89.56 299 GLN A C 1
ATOM 2414 O O . GLN A 1 299 ? -8.780 -11.973 17.901 1.00 89.56 299 GLN A O 1
ATOM 2419 N N . VAL A 1 300 ? -6.931 -10.780 18.396 1.00 93.00 300 VAL A N 1
ATOM 2420 C CA . VAL A 1 300 ? -7.450 -10.210 19.650 1.00 93.00 300 VAL A CA 1
ATOM 2421 C C . VAL A 1 300 ? -8.693 -9.364 19.375 1.00 93.00 300 VAL A C 1
ATOM 2423 O O . VAL A 1 300 ? -9.741 -9.602 19.974 1.00 93.00 300 VAL A O 1
ATOM 2426 N N . VAL A 1 301 ? -8.625 -8.418 18.435 1.00 93.25 301 VAL A N 1
ATOM 2427 C CA . VAL A 1 301 ? -9.776 -7.545 18.139 1.00 93.25 301 VAL A CA 1
ATOM 2428 C C . VAL A 1 301 ? -10.900 -8.305 17.440 1.00 93.25 301 VAL A C 1
ATOM 2430 O O . VAL A 1 301 ? -12.071 -8.066 17.721 1.00 93.25 301 VAL A O 1
ATOM 2433 N N . THR A 1 302 ? -10.581 -9.300 16.616 1.00 91.94 302 THR A N 1
ATOM 2434 C CA . THR A 1 302 ? -11.586 -10.204 16.046 1.00 91.94 302 THR A CA 1
ATOM 2435 C C . THR A 1 302 ? -12.318 -10.988 17.139 1.00 91.94 302 THR A C 1
ATOM 2437 O O . THR A 1 302 ? -13.538 -11.131 17.067 1.00 91.94 302 THR A O 1
ATOM 2440 N N . PHE A 1 303 ? -11.626 -11.463 18.178 1.00 94.56 303 PHE A N 1
ATOM 2441 C CA . PHE A 1 303 ? -12.271 -12.106 19.326 1.00 94.56 303 PHE A CA 1
ATOM 2442 C C . PHE A 1 303 ? -13.213 -11.137 20.057 1.00 94.56 303 PHE A C 1
ATOM 2444 O O . PHE A 1 303 ? -14.362 -11.484 20.341 1.00 94.56 303 PHE A O 1
ATOM 2451 N N . ILE A 1 304 ? -12.747 -9.911 20.317 1.00 95.56 304 ILE A N 1
ATOM 2452 C CA . ILE A 1 304 ? -13.533 -8.854 20.972 1.00 95.56 304 ILE A CA 1
ATOM 2453 C C . ILE A 1 304 ? -14.790 -8.543 20.159 1.00 95.56 304 ILE A C 1
ATOM 2455 O O . ILE A 1 304 ? -15.887 -8.574 20.707 1.00 95.56 304 ILE A O 1
ATOM 2459 N N . SER A 1 305 ? -14.651 -8.342 18.847 1.00 95.12 305 SER A N 1
ATOM 2460 C CA . SER A 1 305 ? -15.770 -8.018 17.956 1.00 95.12 305 SER A CA 1
ATOM 2461 C C . SER A 1 305 ? -16.886 -9.064 17.998 1.00 95.12 305 SER A C 1
ATOM 2463 O O . SER A 1 305 ? -18.064 -8.720 17.996 1.00 95.12 305 SER A O 1
ATOM 2465 N N . LYS A 1 306 ? -16.525 -10.351 18.094 1.00 94.75 306 LYS A N 1
ATOM 2466 C CA . LYS A 1 306 ? -17.484 -11.453 18.218 1.00 94.75 306 LYS A CA 1
ATOM 2467 C C . LYS A 1 306 ? -18.131 -11.476 19.598 1.00 94.75 306 LYS A C 1
ATOM 2469 O O . LYS A 1 306 ? -19.334 -11.692 19.695 1.00 94.75 306 LYS A O 1
ATOM 2474 N N . SER A 1 307 ? -17.339 -11.238 20.643 1.00 95.38 307 SER A N 1
ATOM 2475 C CA . SER A 1 307 ? -17.808 -11.225 22.034 1.00 95.38 307 SER A CA 1
ATOM 2476 C C . SER A 1 307 ? -18.812 -10.097 22.279 1.00 95.38 307 SER A C 1
ATOM 2478 O O . SER A 1 307 ? -19.852 -10.328 22.884 1.00 95.38 307 SER A O 1
ATOM 2480 N N . LEU A 1 308 ? -18.534 -8.910 21.733 1.00 96.00 308 LEU A N 1
ATOM 2481 C CA . LEU A 1 308 ? -19.379 -7.714 21.813 1.00 96.00 308 LEU A CA 1
ATOM 2482 C C . LEU A 1 308 ? -20.382 -7.595 20.656 1.00 96.00 308 LEU A C 1
ATOM 2484 O O . LEU A 1 308 ? -21.009 -6.558 20.483 1.00 96.00 308 LEU A O 1
ATOM 2488 N N . ARG A 1 309 ? -20.515 -8.636 19.822 1.00 95.62 309 ARG A N 1
ATOM 2489 C CA . ARG A 1 309 ? -21.495 -8.708 18.720 1.00 95.62 309 ARG A CA 1
ATOM 2490 C C . ARG A 1 309 ? -21.498 -7.478 17.804 1.00 95.62 309 ARG A C 1
ATOM 2492 O O . ARG A 1 309 ? -22.544 -7.025 17.345 1.00 95.62 309 ARG A O 1
ATOM 2499 N N . TRP A 1 310 ? -20.313 -6.961 17.503 1.00 94.75 310 TRP A N 1
ATOM 2500 C CA . TRP A 1 310 ? -20.133 -5.837 16.596 1.00 94.75 310 TRP A CA 1
ATOM 2501 C C . TRP A 1 310 ? -20.776 -6.115 15.234 1.00 94.75 310 TRP A C 1
ATOM 2503 O O . TRP A 1 310 ? -20.518 -7.146 14.607 1.00 94.75 310 TRP A O 1
ATOM 2513 N N . ASN A 1 311 ? -21.600 -5.179 14.755 1.00 93.56 311 ASN A N 1
ATOM 2514 C CA . ASN A 1 311 ? -22.304 -5.331 13.486 1.00 93.56 311 ASN A CA 1
ATOM 2515 C C . ASN A 1 311 ? -21.339 -5.163 12.302 1.00 93.56 311 ASN A C 1
ATOM 2517 O O . ASN A 1 311 ? -21.162 -4.070 11.761 1.00 93.56 311 ASN A O 1
ATOM 2521 N N . SER A 1 312 ? -20.746 -6.272 11.867 1.00 91.00 312 SER A N 1
ATOM 2522 C CA . SER A 1 312 ? -19.795 -6.317 10.755 1.00 91.00 312 SER A CA 1
ATOM 2523 C C . SER A 1 312 ? -20.405 -5.964 9.395 1.00 91.00 312 SER A C 1
ATOM 2525 O O . SER A 1 312 ? -19.663 -5.808 8.426 1.00 91.00 312 SER A O 1
ATOM 2527 N N . ALA A 1 313 ? -21.730 -5.799 9.276 1.00 90.38 313 ALA A N 1
ATOM 2528 C CA . ALA A 1 313 ? -22.351 -5.303 8.048 1.00 90.38 313 ALA A CA 1
ATOM 2529 C C . ALA A 1 313 ? -22.088 -3.801 7.851 1.00 90.38 313 ALA A C 1
ATOM 2531 O O . ALA A 1 313 ? -21.802 -3.380 6.730 1.00 90.38 313 ALA A O 1
ATOM 2532 N N . ILE A 1 314 ? -22.103 -3.015 8.933 1.00 92.56 314 ILE A N 1
ATOM 2533 C CA . ILE A 1 314 ? -21.928 -1.549 8.911 1.00 92.56 314 ILE A CA 1
ATOM 2534 C C . ILE A 1 314 ? -20.627 -1.067 9.546 1.00 92.56 314 ILE A C 1
ATOM 2536 O O . ILE A 1 314 ? -20.175 0.023 9.219 1.00 92.56 314 ILE A O 1
ATOM 2540 N N . MET A 1 315 ? -19.993 -1.869 10.396 1.00 92.19 315 MET A N 1
ATOM 2541 C CA . MET A 1 315 ? -18.733 -1.530 11.046 1.00 92.19 315 MET A CA 1
ATOM 2542 C C . MET A 1 315 ? -17.596 -2.383 10.496 1.00 92.19 315 MET A C 1
ATOM 2544 O O . MET A 1 315 ? -17.785 -3.549 10.145 1.00 92.19 315 MET A O 1
ATOM 2548 N N . ASP A 1 316 ? -16.406 -1.801 10.432 1.00 91.12 316 ASP A N 1
ATOM 2549 C CA . ASP A 1 316 ? -15.163 -2.530 10.225 1.00 91.12 316 ASP A CA 1
ATOM 2550 C C . ASP A 1 316 ? -14.096 -2.055 11.218 1.00 91.12 316 ASP A C 1
ATOM 2552 O O . ASP A 1 316 ? -14.186 -0.955 11.759 1.00 91.12 316 ASP A O 1
ATOM 2556 N N . TRP A 1 317 ? -13.087 -2.877 11.491 1.00 90.25 317 TRP A N 1
ATOM 2557 C CA . TRP A 1 317 ? -12.062 -2.575 12.496 1.00 90.25 317 TRP A CA 1
ATOM 2558 C C . TRP A 1 317 ? -10.693 -3.071 12.080 1.00 90.25 317 TRP A C 1
ATOM 2560 O O . TRP A 1 317 ? -10.572 -4.114 11.458 1.00 90.25 317 TRP A O 1
ATOM 2570 N N . MET A 1 318 ? -9.629 -2.392 12.461 1.00 87.62 318 MET A N 1
ATOM 2571 C CA . MET A 1 318 ? -8.282 -2.931 12.321 1.00 87.62 318 MET A CA 1
ATOM 2572 C C . MET A 1 318 ? -7.523 -2.824 13.628 1.00 87.62 318 MET A C 1
ATOM 2574 O O . MET A 1 318 ? -7.853 -1.998 14.480 1.00 87.62 318 MET A O 1
ATOM 2578 N N . ALA A 1 319 ? -6.499 -3.656 13.759 1.00 89.50 319 ALA A N 1
ATOM 2579 C CA . ALA A 1 319 ? -5.653 -3.681 14.928 1.00 89.50 319 ALA A CA 1
ATOM 2580 C C . ALA A 1 319 ? -4.193 -3.842 14.530 1.00 89.50 319 ALA A C 1
ATOM 2582 O O . ALA A 1 319 ? -3.882 -4.565 13.583 1.00 89.50 319 ALA A O 1
ATOM 2583 N N . TYR A 1 320 ? -3.308 -3.181 15.264 1.00 88.25 320 TYR A N 1
ATOM 2584 C CA . TYR A 1 320 ? -1.870 -3.302 15.069 1.00 88.25 320 TYR A CA 1
ATOM 2585 C C . TYR A 1 320 ? -1.123 -3.114 16.395 1.00 88.25 320 TYR A C 1
ATOM 2587 O O . TYR A 1 320 ? -1.642 -2.461 17.306 1.00 88.25 320 TYR A O 1
ATOM 2595 N N . PRO A 1 321 ? 0.071 -3.711 16.547 1.00 89.12 321 PRO A N 1
ATOM 2596 C CA . PRO A 1 321 ? 0.853 -3.586 17.769 1.00 89.12 321 PRO A CA 1
ATOM 2597 C C . PRO A 1 321 ? 1.322 -2.143 17.988 1.00 89.12 321 PRO A C 1
ATOM 2599 O O . PRO A 1 321 ? 1.647 -1.429 17.036 1.00 89.12 321 PRO A O 1
ATOM 2602 N N . GLY A 1 322 ? 1.363 -1.719 19.251 1.00 85.50 322 GLY A N 1
ATOM 2603 C CA . GLY A 1 322 ? 1.990 -0.462 19.640 1.00 85.50 322 GLY A CA 1
ATOM 2604 C C . GLY A 1 322 ? 3.518 -0.526 19.595 1.00 85.50 322 GLY A C 1
ATOM 2605 O O . GLY A 1 322 ? 4.109 -1.542 19.232 1.00 85.50 322 GLY A O 1
ATOM 2606 N N . SER A 1 323 ? 4.173 0.568 19.996 1.00 78.50 323 SER A N 1
ATOM 2607 C CA . SER A 1 323 ? 5.638 0.601 20.149 1.00 78.50 323 SER A CA 1
ATOM 2608 C C . SER A 1 323 ? 6.139 -0.373 21.219 1.00 78.50 323 SER A C 1
ATOM 2610 O O . SER A 1 323 ? 7.292 -0.790 21.186 1.00 78.50 323 SER A O 1
ATOM 2612 N N . THR A 1 324 ? 5.265 -0.759 22.150 1.00 74.69 324 THR A N 1
ATOM 2613 C CA . THR A 1 324 ? 5.524 -1.768 23.175 1.00 74.69 324 THR A CA 1
ATOM 2614 C C . THR A 1 324 ? 4.652 -2.998 22.941 1.00 74.69 324 THR A C 1
ATOM 2616 O O . THR A 1 324 ? 3.497 -2.895 22.525 1.00 74.69 324 THR A O 1
ATOM 2619 N N . SER A 1 325 ? 5.166 -4.179 23.294 1.00 76.62 325 SER A N 1
ATOM 2620 C CA . SER A 1 325 ? 4.423 -5.449 23.233 1.00 76.62 325 SER A CA 1
ATOM 2621 C C . SER A 1 325 ? 3.224 -5.522 24.195 1.00 76.62 325 SER A C 1
ATOM 2623 O O . SER A 1 325 ? 2.429 -6.459 24.116 1.00 76.62 325 SER A O 1
ATOM 2625 N N . ALA A 1 326 ? 3.085 -4.532 25.084 1.00 88.00 326 ALA A N 1
ATOM 2626 C CA . ALA A 1 326 ? 2.020 -4.400 26.075 1.00 88.00 326 ALA A CA 1
ATOM 2627 C C . ALA A 1 326 ? 0.846 -3.520 25.607 1.00 88.00 326 ALA A C 1
ATOM 2629 O O . ALA A 1 326 ? -0.055 -3.224 26.392 1.00 88.00 326 ALA A O 1
ATOM 2630 N N . SER A 1 327 ? 0.843 -3.063 24.351 1.00 93.25 327 SER A N 1
ATOM 2631 C CA . SER A 1 327 ? -0.252 -2.251 23.822 1.00 93.25 327 SER A CA 1
ATOM 2632 C C . SER A 1 327 ? -0.611 -2.609 22.387 1.00 93.25 327 SER A C 1
ATOM 2634 O O . SER A 1 327 ? 0.241 -2.985 21.583 1.00 93.25 327 SER A O 1
ATOM 2636 N N . LEU A 1 328 ? -1.896 -2.475 22.074 1.00 93.81 328 LEU A N 1
ATOM 2637 C CA . LEU A 1 328 ? -2.447 -2.583 20.731 1.00 93.81 328 LEU A CA 1
ATOM 2638 C C . LEU A 1 328 ? -3.187 -1.291 20.396 1.00 93.81 328 LEU A C 1
ATOM 2640 O O . LEU A 1 328 ? -3.844 -0.702 21.253 1.00 93.81 328 LEU A O 1
ATOM 2644 N N . PHE A 1 329 ? -3.133 -0.883 19.139 1.00 92.81 329 PHE A N 1
ATOM 2645 C CA . PHE A 1 329 ? -4.012 0.142 18.603 1.00 92.81 329 PHE A CA 1
ATOM 2646 C C . PHE A 1 329 ? -5.188 -0.512 17.899 1.00 92.81 329 PHE A C 1
ATOM 2648 O O . PHE A 1 329 ? -5.011 -1.495 17.180 1.00 92.81 329 PHE A O 1
ATOM 2655 N N . VAL A 1 330 ? -6.379 0.044 18.099 1.00 93.06 330 VAL A N 1
ATOM 2656 C CA . VAL A 1 330 ? -7.621 -0.407 17.473 1.00 93.06 330 VAL A CA 1
ATOM 2657 C C . VAL A 1 330 ? -8.239 0.770 16.741 1.00 93.06 330 VAL A C 1
ATOM 2659 O O . VAL A 1 330 ? -8.444 1.825 17.336 1.00 93.06 330 VAL A O 1
ATOM 2662 N N . VAL A 1 331 ? -8.545 0.597 15.458 1.00 90.81 331 VAL A N 1
ATOM 2663 C CA . VAL A 1 331 ? -9.204 1.623 14.644 1.00 90.81 331 VAL A CA 1
ATOM 2664 C C . VAL A 1 331 ? -10.513 1.077 14.107 1.00 90.81 331 VAL A C 1
ATOM 2666 O O . VAL A 1 331 ? -10.516 0.132 13.321 1.00 90.81 331 VAL A O 1
ATOM 2669 N N . LEU A 1 332 ? -11.616 1.674 14.539 1.00 92.12 332 LEU A N 1
ATOM 2670 C CA . LEU A 1 332 ? -12.971 1.363 14.107 1.00 92.12 332 LEU A CA 1
ATOM 2671 C C . LEU A 1 332 ? -13.397 2.313 12.989 1.00 92.12 332 LEU A C 1
ATOM 2673 O O . LEU A 1 332 ? -13.030 3.488 12.998 1.00 92.12 332 LEU A O 1
ATOM 2677 N N . ALA A 1 333 ? -14.204 1.811 12.062 1.00 91.81 333 ALA A N 1
ATOM 2678 C CA . ALA A 1 333 ? -14.758 2.578 10.960 1.00 91.81 333 ALA A CA 1
ATOM 2679 C C . ALA A 1 333 ? -16.217 2.248 10.692 1.00 91.81 333 ALA A C 1
ATOM 2681 O O . ALA A 1 333 ? -16.620 1.084 10.658 1.00 91.81 333 ALA A O 1
ATOM 2682 N N . ASP A 1 334 ? -16.981 3.300 10.426 1.00 91.88 334 ASP A N 1
ATOM 2683 C CA . ASP A 1 334 ? -18.351 3.204 9.964 1.00 91.88 334 ASP A CA 1
ATOM 2684 C C . ASP A 1 334 ? -18.348 3.095 8.436 1.00 91.88 334 ASP A C 1
ATOM 2686 O O . ASP A 1 334 ? -18.177 4.076 7.707 1.00 91.88 334 ASP A O 1
ATOM 2690 N N . LYS A 1 335 ? -18.547 1.876 7.930 1.00 90.75 335 LYS A N 1
ATOM 2691 C CA . LYS A 1 335 ? -18.602 1.607 6.491 1.00 90.75 335 LYS A CA 1
ATOM 2692 C C . LYS A 1 335 ? -19.772 2.315 5.818 1.00 90.75 335 LYS A C 1
ATOM 2694 O O . LYS A 1 335 ? -19.664 2.648 4.637 1.00 90.75 335 LYS A O 1
ATOM 2699 N N . LYS A 1 336 ? -20.891 2.517 6.518 1.00 90.19 336 LYS A N 1
ATOM 2700 C CA . LYS A 1 336 ? -22.051 3.207 5.950 1.00 90.19 336 LYS A CA 1
ATOM 2701 C C . LYS A 1 336 ? -21.744 4.692 5.796 1.00 90.19 336 LYS A C 1
ATOM 2703 O O . LYS A 1 336 ? -21.929 5.225 4.705 1.00 90.19 336 LYS A O 1
ATOM 2708 N N . ALA A 1 337 ? -21.200 5.335 6.827 1.00 89.12 337 ALA A N 1
ATOM 2709 C CA . ALA A 1 337 ? -20.800 6.741 6.758 1.00 89.12 337 ALA A CA 1
ATOM 2710 C C . ALA A 1 337 ? -19.643 6.984 5.766 1.00 89.12 337 ALA A C 1
ATOM 2712 O O . ALA A 1 337 ? -19.582 8.033 5.129 1.00 89.12 337 ALA A O 1
ATOM 2713 N N . LEU A 1 338 ? -18.771 5.989 5.551 1.00 87.75 338 LEU A N 1
ATOM 2714 C CA . LEU A 1 338 ? -17.764 6.008 4.480 1.00 87.75 338 LEU A CA 1
ATOM 2715 C C . LEU A 1 338 ? -18.347 5.831 3.068 1.00 87.75 338 LEU A C 1
ATOM 2717 O O . LEU A 1 338 ? -17.615 5.984 2.091 1.00 87.75 338 LEU A O 1
ATOM 2721 N N . GLY A 1 339 ? -19.625 5.467 2.927 1.00 87.25 339 GLY A N 1
ATOM 2722 C CA . GLY A 1 339 ? -20.229 5.126 1.637 1.00 87.25 339 GLY A CA 1
ATOM 2723 C C . GLY A 1 339 ? -19.659 3.846 1.014 1.00 87.25 339 GLY A C 1
ATOM 2724 O O . GLY A 1 339 ? -19.662 3.706 -0.207 1.00 87.25 339 GLY A O 1
ATOM 2725 N N . ILE A 1 340 ? -19.131 2.935 1.838 1.00 87.50 340 ILE A N 1
ATOM 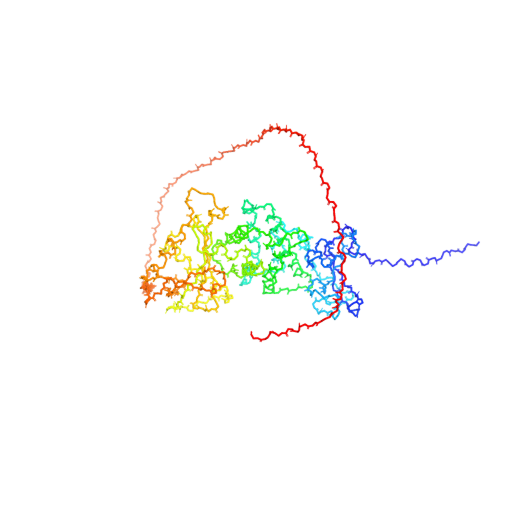2726 C CA . ILE A 1 340 ? -18.602 1.625 1.427 1.00 87.50 340 ILE A CA 1
ATOM 2727 C C . ILE A 1 340 ? -19.737 0.606 1.265 1.00 87.50 340 ILE A C 1
ATOM 2729 O O . ILE A 1 340 ? -19.700 -0.237 0.369 1.00 87.50 340 ILE A O 1
ATOM 2733 N N . VAL A 1 341 ? -20.751 0.679 2.130 1.00 87.31 341 VAL A N 1
ATOM 2734 C CA . VAL A 1 341 ? -21.931 -0.194 2.087 1.00 87.31 341 VAL A CA 1
ATOM 2735 C C . VAL A 1 341 ? -23.206 0.625 1.927 1.00 87.31 341 VAL A C 1
ATOM 2737 O O . VAL A 1 341 ? -23.356 1.686 2.531 1.00 87.31 341 VAL A O 1
ATOM 2740 N N . GLN A 1 342 ? -24.148 0.102 1.145 1.00 86.62 342 GLN A N 1
ATOM 2741 C CA . GLN A 1 342 ? -25.508 0.626 1.046 1.00 86.62 342 GLN A CA 1
ATOM 2742 C C . GLN A 1 342 ? -26.440 -0.330 1.790 1.00 86.62 342 GLN A C 1
ATOM 2744 O O . GLN A 1 342 ? -26.614 -1.479 1.396 1.00 86.62 342 GLN A O 1
ATOM 2749 N N . THR A 1 343 ? -26.983 0.117 2.918 1.00 88.75 343 THR A N 1
ATOM 2750 C CA . THR A 1 343 ? -27.837 -0.699 3.790 1.00 88.75 343 THR A CA 1
ATOM 2751 C C . THR A 1 343 ? -28.823 0.182 4.554 1.00 88.75 343 THR A C 1
ATOM 2753 O O . THR A 1 343 ? -28.551 1.362 4.810 1.00 88.75 343 THR A O 1
ATOM 2756 N N . SER A 1 344 ? -29.968 -0.390 4.927 1.00 91.56 344 SER A N 1
ATOM 2757 C CA . SER A 1 344 ? -30.993 0.258 5.751 1.00 91.56 344 SER A CA 1
ATOM 2758 C C . SER A 1 344 ? -30.550 0.466 7.203 1.00 91.56 344 SER A C 1
ATOM 2760 O O . SER A 1 344 ? -31.020 1.405 7.837 1.00 91.56 344 SER A O 1
ATOM 2762 N N . ASN A 1 345 ? -29.603 -0.335 7.708 1.00 91.06 345 ASN A N 1
ATOM 2763 C CA . ASN A 1 345 ? -29.068 -0.212 9.071 1.00 91.06 345 ASN A CA 1
ATOM 2764 C C . ASN A 1 345 ? -28.536 1.205 9.348 1.00 91.06 345 ASN A C 1
ATOM 2766 O O . ASN A 1 345 ? -27.892 1.767 8.460 1.00 91.06 345 ASN A O 1
ATOM 2770 N N . PRO A 1 346 ? -28.755 1.802 10.533 1.00 91.12 346 PRO A N 1
ATOM 2771 C CA . PRO A 1 346 ? -28.233 3.133 10.847 1.00 91.12 346 PRO A CA 1
ATOM 2772 C C . PRO A 1 346 ? -26.689 3.162 10.867 1.00 91.12 346 PRO A C 1
ATOM 2774 O O . PRO A 1 346 ? -26.061 2.105 10.962 1.00 91.12 346 PRO A O 1
ATOM 2777 N N . PRO A 1 347 ? -26.068 4.354 10.754 1.00 90.94 347 PRO A N 1
ATOM 2778 C CA . PRO A 1 347 ? -24.645 4.549 11.040 1.00 90.94 347 PRO A CA 1
ATOM 2779 C C . PRO A 1 347 ? -24.256 4.013 12.426 1.00 90.94 347 PRO A C 1
ATOM 2781 O O . PRO A 1 347 ? -25.092 3.894 13.324 1.00 90.94 347 PRO A O 1
ATOM 2784 N N . VAL A 1 348 ? -22.981 3.688 12.603 1.00 92.12 348 VAL A N 1
ATOM 2785 C CA . VAL A 1 348 ? -22.446 3.141 13.851 1.00 92.12 348 VAL A CA 1
ATOM 2786 C C . VAL A 1 348 ? -22.435 4.228 14.926 1.00 92.12 348 VAL A C 1
ATOM 2788 O O . VAL A 1 348 ? -21.774 5.254 14.773 1.00 92.12 348 VAL A O 1
ATOM 2791 N N . ASN A 1 349 ? -23.092 3.982 16.064 1.00 92.12 349 ASN A N 1
ATOM 2792 C CA . ASN A 1 349 ? -22.900 4.818 17.246 1.00 92.12 349 ASN A CA 1
ATOM 2793 C C . ASN A 1 349 ? -21.620 4.394 17.975 1.00 92.12 349 ASN A C 1
ATOM 2795 O O . ASN A 1 349 ? -21.606 3.460 18.785 1.00 92.12 349 ASN A O 1
ATOM 2799 N N . PHE A 1 350 ? -20.520 5.084 17.680 1.00 91.31 350 PHE A N 1
ATOM 2800 C CA . PHE A 1 350 ? -19.251 4.787 18.330 1.00 91.31 350 PHE A CA 1
ATOM 2801 C C . PHE A 1 350 ? -19.221 5.111 19.820 1.00 91.31 350 PHE A C 1
ATOM 2803 O O . PHE A 1 350 ? -18.473 4.455 20.536 1.00 91.31 350 PHE A O 1
ATOM 2810 N N . ASN A 1 351 ? -19.993 6.087 20.303 1.00 90.31 351 ASN A N 1
ATOM 2811 C CA . ASN A 1 351 ? -19.996 6.410 21.730 1.00 90.31 351 ASN A CA 1
ATOM 2812 C C . ASN A 1 351 ? -20.560 5.235 22.536 1.00 90.31 351 ASN A C 1
ATOM 2814 O O . ASN A 1 351 ? -19.934 4.813 23.508 1.00 90.31 351 ASN A O 1
ATOM 2818 N N . ASP A 1 352 ? -21.668 4.652 22.078 1.00 92.62 352 ASP A N 1
ATOM 2819 C CA . ASP A 1 352 ? -22.266 3.464 22.697 1.00 92.62 352 ASP A CA 1
ATOM 2820 C C . ASP A 1 352 ? -21.327 2.259 22.576 1.00 92.62 352 ASP A C 1
ATOM 2822 O O . ASP A 1 352 ? -21.019 1.615 23.575 1.00 92.62 352 ASP A O 1
ATOM 2826 N N . THR A 1 353 ? -20.788 2.016 21.374 1.00 94.12 353 THR A N 1
ATOM 2827 C CA . THR A 1 353 ? -19.868 0.893 21.107 1.00 94.12 353 THR A CA 1
ATOM 2828 C C . THR A 1 353 ? -18.632 0.941 22.012 1.00 94.12 353 THR A C 1
ATOM 2830 O O . THR A 1 353 ? -18.201 -0.078 22.553 1.00 94.12 353 THR A O 1
ATOM 2833 N N . ILE A 1 354 ? -18.041 2.127 22.189 1.00 93.88 354 ILE A N 1
ATOM 2834 C CA . ILE A 1 354 ? -16.858 2.326 23.034 1.00 93.88 354 ILE A CA 1
ATOM 2835 C C . ILE A 1 354 ? -17.226 2.228 24.517 1.00 93.88 354 ILE A C 1
ATOM 2837 O O . ILE A 1 354 ? -16.452 1.671 25.293 1.00 93.88 354 ILE A O 1
ATOM 2841 N N . THR A 1 355 ? -18.398 2.729 24.914 1.00 95.06 355 THR A N 1
ATOM 2842 C CA . THR A 1 355 ? -18.881 2.647 26.301 1.00 95.06 355 THR A CA 1
ATOM 2843 C C . THR A 1 355 ? -19.129 1.195 26.704 1.00 95.06 355 THR A C 1
ATOM 2845 O O . THR A 1 355 ? -18.638 0.762 27.744 1.00 95.06 355 THR A O 1
ATOM 2848 N N . GLU A 1 356 ? -19.806 0.413 25.860 1.00 96.31 356 GLU A N 1
ATOM 2849 C CA . GLU A 1 356 ? -20.007 -1.027 26.065 1.00 96.31 356 GLU A CA 1
ATOM 2850 C C . GLU A 1 356 ? -18.667 -1.763 26.166 1.00 96.31 356 GLU A C 1
ATOM 2852 O O . GLU A 1 356 ? -18.454 -2.563 27.079 1.00 96.31 356 GLU A O 1
ATOM 2857 N N . PHE A 1 357 ? -17.722 -1.448 25.276 1.00 96.75 357 PHE A N 1
ATOM 2858 C CA . PHE A 1 357 ? -16.397 -2.054 25.315 1.00 96.75 357 PHE A CA 1
ATOM 2859 C C . PHE A 1 357 ? -15.628 -1.702 26.600 1.00 96.75 357 PHE A C 1
ATOM 2861 O O . PHE A 1 357 ? -15.045 -2.584 27.236 1.00 96.75 357 PHE A O 1
ATOM 2868 N N . ALA A 1 358 ? -15.658 -0.437 27.023 1.00 97.00 358 ALA A N 1
ATOM 2869 C CA . ALA A 1 358 ? -15.021 0.005 28.258 1.00 97.00 358 ALA A CA 1
ATOM 2870 C C . ALA A 1 358 ? -15.629 -0.689 29.489 1.00 97.00 358 ALA A C 1
ATOM 2872 O O . ALA A 1 358 ? -14.888 -1.184 30.339 1.00 97.00 358 ALA A O 1
ATOM 2873 N N . LEU A 1 359 ? -16.959 -0.808 29.556 1.00 97.00 359 LEU A N 1
ATOM 2874 C CA . LEU A 1 359 ? -17.656 -1.542 30.618 1.00 97.00 359 LEU A CA 1
ATOM 2875 C C . LEU A 1 359 ? -17.273 -3.026 30.629 1.00 97.00 359 LEU A C 1
ATOM 2877 O O . LEU A 1 359 ? -17.025 -3.603 31.689 1.00 97.00 359 LEU A O 1
ATOM 2881 N N . ALA A 1 360 ? -17.168 -3.643 29.454 1.00 96.75 360 ALA A N 1
ATOM 2882 C CA . ALA A 1 360 ? -16.790 -5.042 29.339 1.00 96.75 360 ALA A CA 1
ATOM 2883 C C . ALA A 1 360 ? -15.354 -5.306 29.833 1.00 96.75 360 ALA A C 1
ATOM 2885 O O . ALA A 1 360 ? -15.109 -6.350 30.452 1.00 96.75 360 ALA A O 1
ATOM 2886 N N . ILE A 1 361 ? -14.432 -4.357 29.614 1.00 96.69 361 ILE A N 1
ATOM 2887 C CA . ILE A 1 361 ? -13.071 -4.372 30.173 1.00 96.69 361 ILE A CA 1
ATOM 2888 C C . ILE A 1 361 ? -13.099 -4.150 31.689 1.00 96.69 361 ILE A C 1
ATOM 2890 O O . ILE A 1 361 ? -12.479 -4.934 32.405 1.00 96.69 361 ILE A O 1
ATOM 2894 N N . ALA A 1 362 ? -13.830 -3.143 32.188 1.00 96.31 362 ALA A N 1
ATOM 2895 C CA . ALA A 1 362 ? -13.941 -2.850 33.626 1.00 96.31 362 ALA A CA 1
ATOM 2896 C C . ALA A 1 362 ? -14.381 -4.085 34.421 1.00 96.31 362 ALA A C 1
ATOM 2898 O O . ALA A 1 362 ? -13.814 -4.412 35.463 1.00 96.31 362 ALA A O 1
ATOM 2899 N N . ASN A 1 363 ? -15.369 -4.795 33.876 1.00 95.38 363 ASN A N 1
ATOM 2900 C CA . ASN A 1 363 ? -15.968 -5.973 34.490 1.00 95.38 363 ASN A CA 1
ATOM 2901 C C . ASN A 1 363 ? -15.183 -7.265 34.216 1.00 95.38 363 ASN A C 1
ATOM 2903 O O . ASN A 1 363 ? -15.603 -8.332 34.660 1.00 95.38 363 ASN A O 1
ATOM 2907 N N . SER A 1 364 ? -14.078 -7.195 33.464 1.00 93.62 364 SER A N 1
ATOM 2908 C CA . SER A 1 364 ? -13.279 -8.357 33.057 1.00 93.62 364 SER A CA 1
ATOM 2909 C C . SER A 1 364 ? -14.143 -9.463 32.427 1.00 93.62 364 SER A C 1
ATOM 2911 O O . SER A 1 364 ? -13.993 -10.647 32.721 1.00 93.62 364 SER A O 1
ATOM 2913 N N . SER A 1 365 ? -15.083 -9.068 31.568 1.00 94.31 365 SER A N 1
ATOM 2914 C CA . SER A 1 365 ? -16.107 -9.962 31.000 1.00 94.31 365 SER A CA 1
ATOM 2915 C C . SER A 1 365 ? -15.712 -10.597 29.661 1.00 94.31 365 SER A C 1
ATOM 2917 O O . SER A 1 365 ? -16.424 -11.458 29.152 1.00 94.31 365 SER A O 1
ATOM 2919 N N . ILE A 1 366 ? -14.565 -10.204 29.093 1.00 94.62 366 ILE A N 1
ATOM 2920 C CA . ILE A 1 366 ? -14.066 -10.703 27.805 1.00 94.62 366 ILE A CA 1
ATOM 2921 C C . ILE A 1 366 ? -12.827 -11.587 28.040 1.00 94.62 366 ILE A C 1
ATOM 2923 O O . ILE A 1 366 ? -11.708 -11.069 28.112 1.00 94.62 366 ILE A O 1
ATOM 2927 N N . PRO A 1 367 ? -12.974 -12.921 28.148 1.00 94.31 367 PRO A N 1
ATOM 2928 C CA . PRO A 1 367 ? -11.849 -13.835 28.332 1.00 94.31 367 PRO A CA 1
ATOM 2929 C C . PRO A 1 367 ? -11.152 -14.107 26.991 1.00 94.31 367 PRO A C 1
ATOM 2931 O O . PRO A 1 367 ? -11.330 -15.163 26.386 1.00 94.31 367 PRO A O 1
ATOM 2934 N N . VAL A 1 368 ? -10.367 -13.143 26.504 1.00 95.12 368 VAL A N 1
ATOM 2935 C CA . VAL A 1 368 ? -9.706 -13.243 25.194 1.00 95.12 368 VAL A CA 1
ATOM 2936 C C . VAL A 1 368 ? -8.728 -14.421 25.159 1.00 95.12 368 VAL A C 1
ATOM 2938 O O . VAL A 1 368 ? -7.763 -14.474 25.925 1.00 95.12 368 VAL A O 1
ATOM 2941 N N . GLN A 1 369 ? -8.953 -15.341 24.219 1.00 92.75 369 GLN A N 1
ATOM 2942 C CA . GLN A 1 369 ? -8.052 -16.457 23.928 1.00 92.75 369 GLN A CA 1
ATOM 2943 C C . GLN A 1 369 ? -7.664 -16.459 22.452 1.00 92.75 369 GLN A C 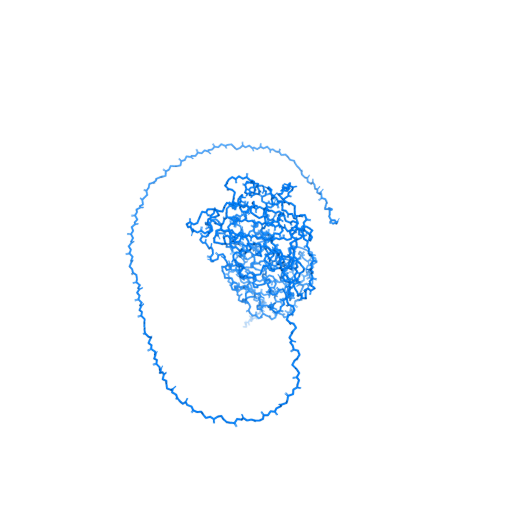1
ATOM 2945 O O . GLN A 1 369 ? -8.519 -16.565 21.572 1.00 92.75 369 GLN A O 1
ATOM 2950 N N . VAL A 1 370 ? -6.364 -16.360 22.181 1.00 89.31 370 VAL A N 1
ATOM 2951 C CA . VAL A 1 370 ? -5.812 -16.282 20.824 1.00 89.31 370 VAL A CA 1
ATOM 2952 C C . VAL A 1 370 ? -4.637 -17.238 20.702 1.00 89.31 370 VAL A C 1
ATOM 2954 O O . VAL A 1 370 ? -3.671 -17.118 21.448 1.00 89.31 370 VAL A O 1
ATOM 2957 N N . ASP A 1 371 ? -4.721 -18.198 19.779 1.00 84.75 371 ASP A N 1
ATOM 2958 C CA . ASP A 1 371 ? -3.663 -19.179 19.489 1.00 84.75 371 ASP A CA 1
ATOM 2959 C C . ASP A 1 371 ? -3.081 -19.844 20.764 1.00 84.75 371 ASP A C 1
ATOM 2961 O O . ASP A 1 371 ? -1.876 -20.028 20.923 1.00 84.75 371 ASP A O 1
ATOM 2965 N N . GLY A 1 372 ? -3.959 -20.191 21.716 1.00 83.88 372 GLY A N 1
ATOM 2966 C CA . GLY A 1 372 ? -3.585 -20.808 22.996 1.00 83.88 372 GLY A CA 1
ATOM 2967 C C . GLY A 1 372 ? -2.975 -19.848 24.026 1.00 83.88 372 GLY A C 1
ATOM 2968 O O . GLY A 1 372 ? -2.500 -20.303 25.067 1.00 83.88 372 GLY A O 1
ATOM 2969 N N . THR A 1 373 ? -2.992 -18.545 23.745 1.00 89.94 373 THR A N 1
ATOM 2970 C CA . THR A 1 373 ? -2.570 -17.473 24.648 1.00 89.94 373 THR A CA 1
ATOM 2971 C C . THR A 1 373 ? -3.786 -16.826 25.299 1.00 89.94 373 THR A C 1
ATOM 2973 O O . THR A 1 373 ? -4.704 -16.386 24.606 1.00 89.94 373 THR A O 1
ATOM 2976 N N . ASN A 1 374 ? -3.771 -16.731 26.627 1.00 93.81 374 ASN A N 1
ATOM 2977 C CA . ASN A 1 374 ? -4.762 -15.971 27.386 1.00 93.81 374 ASN A CA 1
ATOM 2978 C C . ASN A 1 374 ? -4.318 -14.510 27.451 1.00 93.81 374 ASN A C 1
ATOM 2980 O O . ASN A 1 374 ? -3.211 -14.222 27.917 1.00 93.81 374 ASN A O 1
ATOM 2984 N N . VAL A 1 375 ? -5.176 -13.601 26.994 1.00 95.12 375 VAL A N 1
ATOM 2985 C CA . VAL A 1 375 ? -4.873 -12.170 26.911 1.00 95.12 375 VAL A CA 1
ATOM 2986 C C . VAL A 1 375 ? -5.778 -11.414 27.869 1.00 95.12 375 VAL A C 1
ATOM 2988 O O . VAL A 1 375 ? -7.002 -11.462 27.765 1.00 95.12 375 VAL A O 1
ATOM 2991 N N . TRP A 1 376 ? -5.171 -10.708 28.812 1.00 95.88 376 TRP A N 1
ATOM 2992 C CA . TRP A 1 376 ? -5.872 -9.793 29.696 1.00 95.88 376 TRP A CA 1
ATOM 2993 C C . TRP A 1 376 ? -5.890 -8.393 29.081 1.00 95.88 376 TRP A C 1
ATOM 2995 O O . TRP A 1 376 ? -4.842 -7.846 28.743 1.00 95.88 376 TRP A O 1
ATOM 3005 N N . LEU A 1 377 ? -7.087 -7.822 28.936 1.00 96.56 377 LEU A N 1
ATOM 3006 C CA . LEU A 1 377 ? -7.294 -6.432 28.532 1.00 96.56 377 LEU A CA 1
ATOM 3007 C C . LEU A 1 377 ? -7.212 -5.536 29.778 1.00 96.56 377 LEU A C 1
ATOM 3009 O O . LEU A 1 377 ? -8.099 -5.574 30.627 1.00 96.56 377 LEU A O 1
ATOM 3013 N N . LYS A 1 378 ? -6.130 -4.764 29.912 1.00 95.75 378 LYS A N 1
ATOM 3014 C CA . LYS A 1 378 ? -5.817 -3.984 31.123 1.00 95.75 378 LYS A CA 1
ATOM 3015 C C . LYS A 1 378 ? -6.385 -2.583 31.105 1.00 95.75 378 LYS A C 1
ATOM 3017 O O . LYS A 1 378 ? -6.745 -2.062 32.153 1.00 95.75 378 LYS A O 1
ATOM 3022 N N . SER A 1 379 ? -6.423 -1.954 29.943 1.00 96.44 379 SER A N 1
ATOM 3023 C CA . SER A 1 379 ? -6.882 -0.578 29.829 1.00 96.44 379 SER A CA 1
ATOM 3024 C C . SER A 1 379 ? -7.398 -0.282 28.436 1.00 96.44 379 SER A C 1
ATOM 3026 O O . SER A 1 379 ? -7.033 -0.950 27.465 1.00 96.44 379 SER A O 1
ATOM 3028 N N . LEU A 1 380 ? -8.227 0.751 28.356 1.00 96.94 380 LEU A N 1
ATOM 3029 C CA . LEU A 1 380 ? -8.666 1.336 27.102 1.00 96.94 380 LEU A CA 1
ATOM 3030 C C . LEU A 1 380 ? -8.538 2.852 27.189 1.00 96.94 380 LEU A C 1
ATOM 3032 O O . LEU A 1 380 ? -8.968 3.472 28.162 1.00 96.94 380 LEU A O 1
ATOM 3036 N N . GLU A 1 381 ? -7.965 3.439 26.152 1.00 95.31 381 GLU A N 1
ATOM 3037 C CA . GLU A 1 381 ? -7.771 4.872 26.000 1.00 95.31 381 GLU A CA 1
ATOM 3038 C C . GLU A 1 381 ? -8.344 5.303 24.646 1.00 95.31 381 GLU A C 1
ATOM 3040 O O . GLU A 1 381 ? -8.156 4.621 23.637 1.00 95.31 381 GLU A O 1
ATOM 3045 N N . SER A 1 382 ? -9.027 6.446 24.604 1.00 92.19 382 SER A N 1
ATOM 3046 C CA . SER A 1 382 ? -9.445 7.077 23.351 1.00 92.19 382 SER A CA 1
ATOM 3047 C C . SER A 1 382 ? -8.317 7.946 22.807 1.00 92.19 382 SER A C 1
ATOM 3049 O O . SER A 1 382 ? -7.724 8.727 23.552 1.00 92.19 382 SER A O 1
ATOM 3051 N N . CYS A 1 383 ? -8.073 7.874 21.501 1.00 89.44 383 CYS A N 1
ATOM 3052 C CA . CYS A 1 383 ? -7.100 8.710 20.805 1.00 89.44 383 CYS A CA 1
ATOM 3053 C C . CYS A 1 383 ? -7.830 9.790 19.996 1.00 89.44 383 CYS A C 1
ATOM 3055 O O . CYS A 1 383 ? -8.758 9.485 19.247 1.00 89.44 383 CYS A O 1
ATOM 3057 N N . SER A 1 384 ? -7.420 11.051 20.140 1.00 82.62 384 SER A N 1
ATOM 3058 C CA . SER A 1 384 ? -7.939 12.182 19.351 1.00 82.62 384 SER A CA 1
ATOM 3059 C C . SER A 1 384 ? -7.236 12.345 18.002 1.00 82.62 384 SER A C 1
ATOM 3061 O O . SER A 1 384 ? -7.705 13.092 17.146 1.00 82.62 384 SER A O 1
ATOM 3063 N N . ASP A 1 385 ? -6.116 11.651 17.819 1.00 78.62 385 ASP A N 1
ATOM 3064 C CA . ASP A 1 385 ? -5.267 11.711 16.643 1.00 78.62 385 ASP A CA 1
ATOM 3065 C C . ASP A 1 385 ? -4.603 10.345 16.390 1.00 78.62 385 ASP A C 1
ATOM 3067 O O . ASP A 1 385 ? -4.549 9.483 17.272 1.00 78.62 385 ASP A O 1
ATOM 3071 N N . LYS A 1 386 ? -4.065 10.159 15.183 1.00 79.19 386 LYS A N 1
ATOM 3072 C CA . LYS A 1 386 ? -3.443 8.901 14.749 1.00 79.19 386 LYS A CA 1
ATOM 3073 C C . LYS A 1 386 ? -2.191 8.505 15.545 1.00 79.19 386 LYS A C 1
ATOM 3075 O O . LYS A 1 386 ? -1.921 7.318 15.710 1.00 79.19 386 LYS A O 1
ATOM 3080 N N . THR A 1 387 ? -1.398 9.468 16.005 1.00 80.19 387 THR A N 1
ATOM 3081 C CA . THR A 1 387 ? -0.222 9.194 16.848 1.00 80.19 387 THR A CA 1
ATOM 3082 C C . THR A 1 387 ? -0.621 8.848 18.280 1.00 80.19 387 THR A C 1
ATOM 3084 O O . THR A 1 387 ? 0.187 8.291 19.019 1.00 80.19 387 THR A O 1
ATOM 3087 N N . CYS A 1 388 ? -1.880 9.120 18.648 1.00 86.25 388 CYS A N 1
ATOM 3088 C CA . CYS A 1 388 ? -2.403 8.981 19.999 1.00 86.25 388 CYS A CA 1
ATOM 3089 C C . CYS A 1 388 ? -1.515 9.715 21.015 1.00 86.25 388 CYS A C 1
ATOM 3091 O O . CYS A 1 388 ? -1.130 9.160 22.043 1.00 86.25 388 CYS A O 1
ATOM 3093 N N . SER A 1 389 ? -1.152 10.957 20.684 1.00 84.81 389 SER A N 1
ATOM 3094 C CA . SER A 1 389 ? -0.208 11.768 21.460 1.00 84.81 389 SER A CA 1
ATOM 3095 C C . SER A 1 389 ? -0.765 12.181 22.825 1.00 84.81 389 SER A C 1
ATOM 3097 O O . SER A 1 389 ? -0.022 12.285 23.798 1.00 84.81 389 SER A O 1
ATOM 3099 N N . GLN A 1 390 ? -2.083 12.379 22.902 1.00 85.69 390 GLN A N 1
ATOM 3100 C CA . GLN A 1 390 ? -2.811 12.761 24.112 1.00 85.69 390 GLN A CA 1
ATOM 3101 C C . GLN A 1 390 ? -3.961 11.772 24.362 1.00 85.69 390 GLN A C 1
ATOM 3103 O O . GLN A 1 390 ? -5.124 12.087 24.089 1.00 85.69 390 GLN A O 1
ATOM 3108 N N . PRO A 1 391 ? -3.658 10.544 24.822 1.00 90.38 391 PRO A N 1
ATOM 3109 C CA . PRO A 1 391 ? -4.679 9.541 25.080 1.00 90.38 391 PRO A CA 1
ATOM 3110 C C . PRO A 1 391 ? -5.560 9.958 26.262 1.00 90.38 391 PRO A C 1
ATOM 3112 O O . PRO A 1 391 ? -5.070 10.394 27.304 1.00 90.38 391 PRO A O 1
ATOM 3115 N N . ARG A 1 392 ? -6.875 9.774 26.128 1.00 92.75 392 ARG A N 1
ATOM 3116 C CA . ARG A 1 392 ? -7.825 9.921 27.235 1.00 92.75 392 ARG A CA 1
ATOM 3117 C C . ARG A 1 392 ? -8.167 8.545 27.786 1.00 92.75 392 ARG A C 1
ATOM 3119 O O . ARG A 1 392 ? -8.820 7.765 27.094 1.00 92.75 392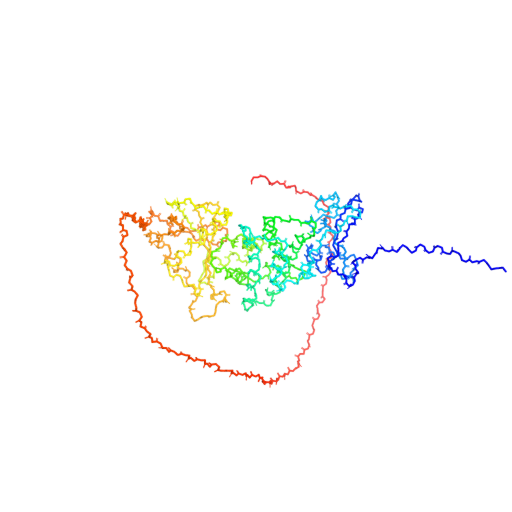 ARG A O 1
ATOM 3126 N N . SER A 1 393 ? -7.768 8.266 29.024 1.00 95.00 393 SER A N 1
ATOM 3127 C CA . SER A 1 393 ? -8.142 7.024 29.710 1.00 95.00 393 SER A CA 1
ATOM 3128 C C . SER A 1 393 ? -9.665 6.896 29.804 1.00 95.00 393 SER A C 1
ATOM 3130 O O . SER A 1 393 ? -10.349 7.836 30.215 1.00 95.00 393 SER A O 1
ATOM 3132 N N . LEU A 1 394 ? -10.185 5.745 29.379 1.00 95.31 394 LEU A N 1
ATOM 3133 C CA . LEU A 1 394 ? -11.601 5.392 29.466 1.00 95.31 394 LEU A CA 1
ATOM 3134 C C . LEU A 1 394 ? -11.849 4.396 30.599 1.00 95.31 394 LEU A C 1
ATOM 3136 O O . LEU A 1 394 ? -12.844 4.508 31.306 1.00 95.31 394 LEU A O 1
ATOM 3140 N N . VAL A 1 395 ? -10.954 3.418 30.763 1.00 96.94 395 VAL A N 1
ATOM 3141 C CA . VAL A 1 395 ? -11.076 2.372 31.783 1.00 96.94 395 VAL A CA 1
ATOM 3142 C C . VAL A 1 395 ? -9.731 1.715 32.077 1.00 96.94 395 VAL A C 1
ATOM 3144 O O . VAL A 1 395 ? -8.875 1.587 31.197 1.00 96.94 395 VAL A O 1
ATOM 3147 N N . ILE A 1 396 ? -9.585 1.236 33.314 1.00 95.75 396 ILE A N 1
ATOM 3148 C CA . ILE A 1 396 ? -8.531 0.319 33.747 1.00 95.75 396 ILE A CA 1
ATOM 3149 C C . ILE A 1 396 ? -9.202 -0.893 34.410 1.00 95.75 396 ILE A C 1
ATOM 3151 O O . ILE A 1 396 ? -10.005 -0.738 35.327 1.00 95.75 396 ILE A O 1
ATOM 3155 N N . SER A 1 397 ? -8.881 -2.099 33.944 1.00 95.06 397 SER A N 1
ATOM 3156 C CA . SER A 1 397 ? -9.293 -3.355 34.574 1.00 95.06 397 SER A CA 1
ATOM 3157 C C . SER A 1 397 ? -8.388 -3.636 35.767 1.00 95.06 397 SER A C 1
ATOM 3159 O O . SER A 1 397 ? -7.167 -3.677 35.625 1.00 95.06 397 SER A O 1
ATOM 3161 N N . LEU A 1 398 ? -8.977 -3.882 36.937 1.00 93.75 398 LEU A N 1
ATOM 3162 C CA . LEU A 1 398 ? -8.219 -4.140 38.169 1.00 93.75 398 LEU A CA 1
ATOM 3163 C C . LEU A 1 398 ? -7.784 -5.603 38.317 1.00 93.75 398 LEU A C 1
ATOM 3165 O O . LEU A 1 398 ? -6.829 -5.896 39.029 1.00 93.75 398 LEU A O 1
ATOM 3169 N N . LYS A 1 399 ? -8.477 -6.527 37.644 1.00 92.69 399 LYS A N 1
ATOM 3170 C CA . LYS A 1 399 ? -8.196 -7.967 37.688 1.00 92.69 399 LYS A CA 1
ATOM 3171 C C . LYS A 1 399 ? -8.325 -8.611 36.304 1.00 92.69 399 LYS A C 1
ATOM 3173 O O . LYS A 1 399 ? -8.993 -8.035 35.444 1.00 92.69 399 LYS A O 1
ATOM 3178 N N . PRO A 1 400 ? -7.685 -9.767 36.057 1.00 92.12 400 PRO A N 1
ATOM 3179 C CA . PRO A 1 400 ? -7.885 -10.524 34.829 1.00 92.12 400 PRO A CA 1
ATOM 3180 C C . PRO A 1 400 ? -9.256 -11.224 34.801 1.00 92.12 400 PRO A C 1
ATOM 3182 O O . PRO A 1 400 ? -9.804 -11.546 35.859 1.00 92.12 400 PRO A O 1
ATOM 3185 N N . PRO A 1 401 ? -9.805 -11.496 33.603 1.00 92.69 401 PRO A N 1
ATOM 3186 C CA . PRO A 1 401 ? -11.013 -12.298 33.455 1.00 92.69 401 PRO A CA 1
ATOM 3187 C C . PRO A 1 401 ? -10.761 -13.749 33.883 1.00 92.69 401 PRO A C 1
ATOM 3189 O O . PRO A 1 401 ? -9.640 -14.262 33.796 1.00 92.69 401 PRO A O 1
ATOM 3192 N N . THR A 1 402 ? -11.823 -14.453 34.269 1.00 91.69 402 THR A N 1
ATOM 3193 C CA . THR A 1 402 ? -11.758 -15.906 34.444 1.00 91.69 402 THR A CA 1
ATOM 3194 C C . THR A 1 402 ? -11.690 -16.566 33.072 1.00 91.69 402 THR A C 1
ATOM 3196 O O . THR A 1 402 ? -12.655 -16.560 32.310 1.00 91.69 402 THR A O 1
ATOM 3199 N N . PHE A 1 403 ? -10.533 -17.132 32.733 1.00 89.94 403 PHE A N 1
ATOM 3200 C CA . PHE A 1 403 ? -10.357 -17.841 31.470 1.00 89.94 403 PHE A CA 1
ATOM 3201 C C . PHE A 1 403 ? -10.951 -19.254 31.555 1.00 89.94 403 PHE A C 1
ATOM 3203 O O . PHE A 1 403 ? -10.698 -19.946 32.546 1.00 89.94 403 PHE A O 1
ATOM 3210 N N . PRO A 1 404 ? -11.677 -19.727 30.525 1.00 83.50 404 PRO A N 1
ATOM 3211 C CA . PRO A 1 404 ? -12.152 -21.103 30.498 1.00 83.50 404 PRO A CA 1
ATOM 3212 C C . PRO A 1 404 ? -10.975 -22.084 30.569 1.00 83.50 404 PRO A C 1
ATOM 3214 O O . PRO A 1 404 ? -9.961 -21.920 29.879 1.00 83.50 404 PRO A O 1
ATOM 3217 N N . VAL A 1 405 ? -11.114 -23.094 31.430 1.00 73.75 405 VAL A N 1
ATOM 3218 C CA . VAL A 1 405 ? -10.139 -24.177 31.589 1.00 73.75 405 VAL A CA 1
ATOM 3219 C C . VAL A 1 405 ? -10.171 -25.020 30.318 1.00 73.75 405 VAL A C 1
ATOM 3221 O O . VAL A 1 405 ? -11.212 -25.558 29.951 1.00 73.75 405 VAL A O 1
ATOM 3224 N N . GLN A 1 406 ? -9.038 -25.122 29.621 1.00 60.31 406 GLN A N 1
ATOM 3225 C CA . GLN A 1 406 ? -8.927 -26.022 28.475 1.00 60.31 406 GLN A CA 1
ATOM 3226 C C . GLN A 1 406 ? -9.023 -27.461 28.983 1.00 60.31 406 GLN A C 1
ATOM 3228 O O . GLN A 1 406 ? -8.148 -27.902 29.726 1.00 60.31 406 GLN A O 1
ATOM 3233 N N . SER A 1 407 ? -10.063 -28.192 28.580 1.00 44.75 407 SER A N 1
ATOM 3234 C CA . SER A 1 407 ? -10.110 -29.635 28.773 1.00 44.75 407 SER A CA 1
ATOM 3235 C C . SER A 1 407 ? -8.981 -30.260 27.956 1.00 44.75 407 SER A C 1
ATOM 3237 O O . SER A 1 407 ? -8.987 -30.268 26.725 1.00 44.75 407 SER A O 1
ATOM 3239 N N . THR A 1 408 ? -7.962 -30.766 28.641 1.00 41.06 408 THR A N 1
ATOM 3240 C CA . THR A 1 408 ? -7.034 -31.726 28.056 1.00 41.06 408 THR A CA 1
ATOM 3241 C C . THR A 1 408 ? -7.844 -32.969 27.734 1.00 41.06 408 THR A C 1
ATOM 3243 O O . THR A 1 408 ? -8.124 -33.782 28.609 1.00 41.06 408 THR A O 1
ATOM 3246 N N . THR A 1 409 ? -8.266 -33.116 26.481 1.00 36.97 409 THR A N 1
ATOM 3247 C CA . THR A 1 409 ? -8.673 -34.424 25.972 1.00 36.97 409 THR A CA 1
ATOM 3248 C C . THR A 1 409 ? -7.397 -35.256 25.864 1.00 36.97 409 THR A C 1
ATOM 3250 O O . THR A 1 409 ? -6.782 -35.360 24.804 1.00 36.97 409 THR A O 1
ATOM 3253 N N . GLU A 1 410 ? -6.939 -35.787 26.999 1.00 35.97 410 GLU A N 1
ATOM 3254 C CA . GLU A 1 410 ? -6.081 -36.960 26.999 1.00 35.97 410 GLU A CA 1
ATOM 3255 C C . GLU A 1 410 ? -6.869 -38.051 26.290 1.00 35.97 410 GLU A C 1
ATOM 3257 O O . GLU A 1 410 ? -7.898 -38.536 26.758 1.00 35.97 410 GLU A O 1
ATOM 3262 N N . LYS A 1 411 ? -6.421 -38.362 25.079 1.00 35.03 411 LYS A N 1
ATOM 3263 C CA . LYS A 1 411 ? -6.888 -39.506 24.318 1.00 35.03 411 LYS A CA 1
ATOM 3264 C C . LYS A 1 411 ? -6.619 -40.736 25.199 1.00 35.03 411 LYS A C 1
ATOM 3266 O O . LYS A 1 411 ? -5.444 -40.981 25.483 1.00 35.03 411 LYS A O 1
ATOM 3271 N N . PRO A 1 412 ? -7.638 -41.490 25.653 1.00 34.38 412 PRO A N 1
ATOM 3272 C CA . PRO A 1 412 ? -7.397 -42.661 26.478 1.00 34.38 412 PRO A CA 1
ATOM 3273 C C . PRO A 1 412 ? -6.521 -43.632 25.697 1.00 34.38 412 PRO A C 1
ATOM 3275 O O . PRO A 1 412 ? -6.820 -43.979 24.550 1.00 34.38 412 PRO A O 1
ATOM 3278 N N . SER A 1 413 ? -5.413 -44.033 26.312 1.00 36.09 413 SER A N 1
ATOM 3279 C CA . SER A 1 413 ? -4.550 -45.096 25.823 1.00 36.09 413 SER A CA 1
ATOM 3280 C C . SER A 1 413 ? -5.396 -46.347 25.602 1.00 36.09 413 SER A C 1
ATOM 3282 O O . SER A 1 413 ? -5.916 -46.930 26.552 1.00 36.09 413 SER A O 1
ATOM 3284 N N . THR A 1 414 ? -5.553 -46.758 24.348 1.00 33.50 414 THR A N 1
ATOM 3285 C CA . THR A 1 414 ? -6.195 -48.026 24.005 1.00 33.50 414 THR A CA 1
ATOM 3286 C C . THR A 1 414 ? -5.340 -49.176 24.521 1.00 33.50 414 THR A C 1
ATOM 3288 O O . THR A 1 414 ? -4.300 -49.507 23.946 1.00 33.50 414 THR A O 1
ATOM 3291 N N . THR A 1 415 ? -5.795 -49.780 25.612 1.00 34.53 415 THR A N 1
ATOM 3292 C CA . THR A 1 415 ? -5.337 -51.067 26.126 1.00 34.53 415 THR A CA 1
ATOM 3293 C C . THR A 1 415 ? -5.572 -52.142 25.063 1.00 34.53 415 THR A C 1
ATOM 3295 O O . THR A 1 415 ? -6.692 -52.349 24.601 1.00 34.53 415 THR A O 1
ATOM 3298 N N . LYS A 1 416 ? -4.499 -52.828 24.658 1.00 42.19 416 LYS A N 1
ATOM 3299 C CA . LYS A 1 416 ? -4.537 -54.022 23.803 1.00 42.19 416 LYS A CA 1
ATOM 3300 C C . LYS A 1 416 ? -5.245 -55.177 24.522 1.00 42.19 416 LYS A C 1
ATOM 3302 O O . LYS A 1 416 ? -4.762 -55.598 25.570 1.00 42.19 416 LYS A O 1
ATOM 3307 N N . LYS A 1 417 ? -6.267 -55.776 23.898 1.00 30.77 417 LYS A N 1
ATOM 3308 C CA . LYS A 1 417 ? -6.518 -57.237 23.893 1.00 30.77 417 LYS A CA 1
ATOM 3309 C C . LYS A 1 417 ? -7.562 -57.610 22.812 1.00 30.77 417 LYS A C 1
ATOM 3311 O O . LYS A 1 417 ? -8.126 -56.703 22.213 1.00 30.77 417 LYS A O 1
ATOM 3316 N N . PRO A 1 418 ? -7.703 -58.893 22.434 1.00 32.06 418 PRO A N 1
ATOM 3317 C CA . PRO A 1 418 ? -7.195 -59.411 21.170 1.00 32.06 418 PRO A CA 1
ATOM 3318 C C . PRO A 1 418 ? -8.294 -59.785 20.165 1.00 32.06 418 PRO A C 1
ATOM 3320 O O . PRO A 1 418 ? -9.471 -59.903 20.492 1.00 32.06 418 PRO A O 1
ATOM 3323 N N . SER A 1 419 ? -7.846 -59.998 18.928 1.00 34.03 419 SER A N 1
ATOM 3324 C CA . SER A 1 419 ? -8.621 -60.433 17.770 1.00 34.03 419 SER A CA 1
ATOM 3325 C C . SER A 1 419 ? -9.520 -61.633 18.052 1.00 34.03 419 SER A C 1
ATOM 3327 O O . SER A 1 419 ? -9.045 -62.670 18.517 1.00 34.03 419 SER A O 1
ATOM 3329 N N . THR A 1 420 ? -10.775 -61.541 17.625 1.00 31.34 420 THR A N 1
ATOM 3330 C CA . THR A 1 420 ? -11.552 -62.712 17.221 1.00 31.34 420 THR A CA 1
ATOM 3331 C C . THR A 1 420 ? -12.211 -62.450 15.872 1.00 31.34 420 THR A C 1
ATOM 3333 O O . THR A 1 420 ? -12.810 -61.413 15.604 1.00 31.34 420 THR A O 1
ATOM 3336 N N . THR A 1 421 ? -11.946 -63.413 15.008 1.00 35.78 421 THR A N 1
ATOM 3337 C CA . THR A 1 421 ? -12.382 -63.671 13.644 1.00 35.78 421 THR A CA 1
ATOM 3338 C C . THR A 1 421 ? -13.903 -63.778 13.528 1.00 35.78 421 THR A C 1
ATOM 3340 O O . THR A 1 421 ? -14.544 -64.380 14.383 1.00 35.78 421 THR A O 1
ATOM 3343 N N . GLY A 1 422 ? -14.470 -63.278 12.425 1.00 29.03 422 GLY A N 1
ATOM 3344 C CA . GLY A 1 422 ? -15.853 -63.584 12.045 1.00 29.03 422 GLY A CA 1
ATOM 3345 C C . GLY A 1 422 ? -16.468 -62.615 11.033 1.00 29.03 422 GLY A C 1
ATOM 3346 O O . GLY A 1 422 ? -17.163 -61.681 11.411 1.00 29.03 422 GLY A O 1
ATOM 3347 N N . LYS A 1 423 ? -16.240 -62.857 9.737 1.00 29.75 423 LYS A N 1
ATOM 3348 C CA . LYS A 1 423 ? -17.147 -62.468 8.633 1.00 29.75 423 LYS A CA 1
ATOM 3349 C C . LYS A 1 423 ? -17.945 -63.737 8.274 1.00 29.75 423 LYS A C 1
ATOM 3351 O O . LYS A 1 423 ? -17.351 -64.810 8.389 1.00 29.75 423 LYS A O 1
ATOM 3356 N N . PRO A 1 424 ? -19.228 -63.672 7.866 1.00 36.19 424 PRO A N 1
ATOM 3357 C CA . PRO A 1 424 ? -19.624 -63.215 6.517 1.00 36.19 424 PRO A CA 1
ATOM 3358 C C . PRO A 1 424 ? -20.894 -62.321 6.549 1.00 36.19 424 PRO A C 1
ATOM 3360 O O . PRO A 1 424 ? -21.742 -62.461 7.415 1.00 36.19 424 PRO A O 1
ATOM 3363 N N . SER A 1 425 ? -21.018 -61.231 5.786 1.00 28.36 425 SER A N 1
ATOM 3364 C CA . SER A 1 425 ? -21.374 -61.123 4.356 1.00 28.36 425 SER A CA 1
ATOM 3365 C C . SER A 1 425 ? -22.591 -61.943 3.903 1.00 28.36 425 SER A C 1
ATOM 3367 O O . SER A 1 425 ? -22.451 -63.133 3.655 1.00 28.36 425 SER A O 1
ATOM 3369 N N . ASN A 1 426 ? -23.732 -61.271 3.695 1.00 29.19 426 ASN A N 1
ATOM 3370 C CA . ASN A 1 426 ? -24.610 -61.427 2.521 1.00 29.19 426 ASN A CA 1
ATOM 3371 C C . ASN A 1 426 ? -25.676 -60.310 2.520 1.00 29.19 426 ASN A C 1
ATOM 3373 O O . ASN A 1 426 ? -26.372 -60.109 3.506 1.00 29.19 426 ASN A O 1
ATOM 3377 N N . THR A 1 427 ? -25.576 -59.362 1.581 1.00 30.06 427 THR A N 1
ATOM 3378 C CA . THR A 1 427 ? -26.357 -59.236 0.326 1.00 30.06 427 THR A CA 1
ATOM 3379 C C . THR A 1 427 ? -27.827 -58.865 0.513 1.00 30.06 427 THR A C 1
ATOM 3381 O O . THR A 1 427 ? -28.651 -59.701 0.862 1.00 30.06 427 THR A O 1
ATOM 3384 N N . GLY A 1 428 ? -28.149 -57.628 0.128 1.00 26.72 428 GLY A N 1
ATOM 3385 C CA . GLY A 1 428 ? -29.495 -57.160 -0.187 1.00 26.72 428 GLY A CA 1
ATOM 3386 C C . GLY A 1 428 ? -29.404 -56.002 -1.183 1.00 26.72 428 GLY A C 1
ATOM 3387 O O . GLY A 1 428 ? -28.976 -54.911 -0.825 1.00 26.72 428 GLY A O 1
ATOM 3388 N N . LYS A 1 429 ? -29.729 -56.287 -2.450 1.00 28.91 429 LYS A N 1
ATOM 3389 C CA . LYS A 1 429 ? -29.961 -55.325 -3.544 1.00 28.91 429 LYS A CA 1
ATOM 3390 C C . LYS A 1 429 ? -31.162 -54.425 -3.229 1.00 28.91 429 LYS A C 1
ATOM 3392 O O . LYS A 1 429 ? -32.083 -54.915 -2.593 1.00 28.91 429 LYS A O 1
ATOM 3397 N N . ILE A 1 430 ? -31.172 -53.213 -3.798 1.00 29.80 430 ILE A N 1
ATOM 3398 C CA . ILE A 1 430 ? -32.310 -52.433 -4.359 1.00 29.80 430 ILE A CA 1
ATOM 3399 C C . ILE A 1 430 ? -31.652 -51.181 -4.997 1.00 29.80 430 ILE A C 1
ATOM 3401 O O . ILE A 1 430 ? -30.972 -50.438 -4.298 1.00 29.80 430 ILE A O 1
ATOM 3405 N N . SER A 1 431 ? -31.441 -51.124 -6.324 1.00 26.62 431 SER A N 1
ATOM 3406 C CA . SER A 1 431 ? -32.281 -50.458 -7.356 1.00 26.62 431 SER A CA 1
ATOM 3407 C C . SER A 1 431 ? -32.720 -49.045 -6.943 1.00 26.62 431 SER A C 1
ATOM 3409 O O . SER A 1 431 ? -33.360 -48.886 -5.913 1.00 26.62 431 SER A O 1
ATOM 3411 N N . THR A 1 432 ? -32.302 -47.964 -7.608 1.00 27.88 432 THR A N 1
ATOM 3412 C CA . THR A 1 432 ? -32.918 -47.228 -8.756 1.00 27.88 432 THR A CA 1
ATOM 3413 C C . THR A 1 432 ? -32.606 -45.740 -8.468 1.00 27.88 432 THR A C 1
ATOM 3415 O O . THR A 1 432 ? -32.425 -45.403 -7.304 1.00 27.88 432 THR A O 1
ATOM 3418 N N . ALA A 1 433 ? -32.530 -44.764 -9.364 1.00 28.64 433 ALA A N 1
ATOM 3419 C CA . ALA A 1 433 ? -32.685 -44.640 -10.803 1.00 28.64 433 ALA A CA 1
ATOM 3420 C C . ALA A 1 433 ? -32.011 -43.312 -11.210 1.00 28.64 433 ALA A C 1
ATOM 3422 O O . ALA A 1 433 ? -31.876 -42.394 -10.396 1.00 28.64 433 ALA A O 1
ATOM 3423 N N . ASP A 1 434 ? -31.629 -43.237 -12.478 1.00 27.77 434 ASP A N 1
ATOM 3424 C CA . ASP A 1 434 ? -31.308 -42.019 -13.214 1.00 27.77 434 ASP A CA 1
ATOM 3425 C C . ASP A 1 434 ? -32.467 -41.004 -13.191 1.00 27.77 434 ASP A C 1
ATOM 3427 O O . ASP A 1 434 ? -33.633 -41.398 -13.216 1.00 27.77 434 ASP A O 1
ATOM 3431 N N . ASN A 1 435 ? -32.163 -39.702 -13.256 1.00 28.78 435 ASN A N 1
ATOM 3432 C CA . ASN A 1 435 ? -32.464 -38.966 -14.488 1.00 28.78 435 ASN A CA 1
ATOM 3433 C C . ASN A 1 435 ? -31.847 -37.563 -14.562 1.00 28.78 435 ASN A C 1
ATOM 3435 O O . ASN A 1 435 ? -31.814 -36.794 -13.603 1.00 28.78 435 ASN A O 1
ATOM 3439 N N . GLN A 1 436 ? -31.391 -37.276 -15.778 1.00 29.48 436 GLN A N 1
ATOM 3440 C CA . GLN A 1 436 ? -30.961 -35.997 -16.332 1.00 29.48 436 GLN A CA 1
ATOM 3441 C C . GLN A 1 436 ? -32.156 -35.132 -16.766 1.00 29.48 436 GLN A C 1
ATOM 3443 O O . GLN A 1 436 ? -33.185 -35.675 -17.152 1.00 29.48 436 GLN A O 1
ATOM 3448 N N . SER A 1 437 ? -31.937 -33.814 -16.841 1.00 27.48 437 SER A N 1
ATOM 3449 C CA . SER A 1 437 ? -32.432 -32.878 -17.883 1.00 27.48 437 SER A CA 1
ATOM 3450 C C . SER A 1 437 ? -31.915 -31.465 -17.516 1.00 27.48 437 SER A C 1
ATOM 3452 O O . SER A 1 437 ? -32.068 -31.077 -16.361 1.00 27.48 437 SER A O 1
ATOM 3454 N N . VAL A 1 438 ? -31.127 -30.710 -18.309 1.00 28.97 438 VAL A N 1
ATOM 3455 C CA . VAL A 1 438 ? -31.376 -30.131 -19.663 1.00 28.97 438 VAL A CA 1
ATOM 3456 C C . VAL A 1 438 ? -32.599 -29.185 -19.572 1.00 28.97 438 VAL A C 1
ATOM 3458 O O . VAL A 1 438 ? -33.610 -29.603 -19.033 1.00 28.97 438 VAL A O 1
ATOM 3461 N N . GLU A 1 439 ? -32.624 -27.893 -19.929 1.00 27.83 439 GLU A N 1
ATOM 3462 C CA . GLU A 1 439 ? -31.976 -27.127 -21.001 1.00 27.83 439 GLU A CA 1
ATOM 3463 C C . GLU A 1 439 ? -32.098 -25.595 -20.780 1.00 27.83 439 GLU A C 1
ATOM 3465 O O . GLU A 1 439 ? -32.678 -25.114 -19.813 1.00 27.83 439 GLU A O 1
ATOM 3470 N N . SER A 1 440 ? -31.528 -24.868 -21.742 1.00 26.89 440 SER A N 1
ATOM 3471 C CA . SER A 1 440 ? -31.323 -23.431 -21.959 1.00 26.89 440 SER A CA 1
ATOM 3472 C C . SER A 1 440 ? -32.535 -22.481 -21.927 1.00 26.89 440 SER A C 1
ATOM 3474 O O . SER A 1 440 ? -33.669 -22.900 -22.128 1.00 26.89 440 SER A O 1
ATOM 3476 N N . THR A 1 441 ? -32.267 -21.165 -21.876 1.00 26.70 441 THR A N 1
ATOM 3477 C CA . THR A 1 441 ? -32.540 -20.264 -23.023 1.00 26.70 441 THR A CA 1
ATOM 3478 C C . THR A 1 441 ? -31.928 -18.867 -22.856 1.00 26.70 441 THR A C 1
ATOM 3480 O O . THR A 1 441 ? -31.624 -18.401 -21.761 1.00 26.70 441 THR A O 1
ATOM 3483 N N . THR A 1 442 ? -31.695 -18.249 -24.010 1.00 27.86 442 THR A N 1
ATOM 3484 C CA . THR A 1 442 ? -30.898 -17.056 -24.319 1.00 27.86 442 THR A CA 1
ATOM 3485 C C . THR A 1 442 ? -31.841 -15.928 -24.732 1.00 27.86 442 THR A C 1
ATOM 3487 O O . THR A 1 442 ? -32.775 -16.216 -25.467 1.00 27.86 442 THR A O 1
ATOM 3490 N N . GLU A 1 443 ? -31.557 -14.660 -24.412 1.00 26.81 443 GLU A N 1
ATOM 3491 C CA . GLU A 1 443 ? -32.076 -13.521 -25.194 1.00 26.81 443 GLU A CA 1
ATOM 3492 C C . GLU A 1 443 ? -31.205 -12.254 -25.035 1.00 26.81 443 GLU A C 1
ATOM 3494 O O . GLU A 1 443 ? -30.620 -11.993 -23.983 1.00 26.81 443 GLU A O 1
ATOM 3499 N N . LYS A 1 444 ? -31.073 -11.495 -26.131 1.00 28.02 444 LYS A N 1
ATOM 3500 C CA . LYS A 1 444 ? -30.272 -10.265 -26.330 1.00 28.02 444 LYS A CA 1
ATOM 3501 C C . LYS A 1 444 ? -31.193 -9.197 -26.999 1.00 28.02 444 LYS A C 1
ATOM 3503 O O . LYS A 1 444 ? -32.342 -9.514 -27.269 1.00 28.02 444 LYS A O 1
ATOM 3508 N N . PRO A 1 445 ? -30.771 -7.940 -27.262 1.00 43.44 445 PRO A N 1
ATOM 3509 C CA . PRO A 1 445 ? -31.336 -6.738 -26.646 1.00 43.44 445 PRO A CA 1
ATOM 3510 C C . PRO A 1 445 ? -32.009 -5.770 -27.647 1.00 43.44 445 PRO A C 1
ATOM 3512 O O . PRO A 1 445 ? -31.883 -5.921 -28.859 1.00 43.44 445 PRO A O 1
ATOM 3515 N N . SER A 1 446 ? -32.630 -4.698 -27.138 1.00 26.94 446 SER A N 1
ATOM 3516 C CA . SER A 1 446 ? -33.103 -3.563 -27.946 1.00 26.94 446 SER A CA 1
ATOM 3517 C C . SER A 1 446 ? -32.716 -2.209 -27.335 1.00 26.94 446 SER A C 1
ATOM 3519 O O . SER A 1 446 ? -32.764 -2.004 -26.123 1.00 26.94 446 SER A O 1
ATOM 3521 N N . THR A 1 447 ? -32.302 -1.310 -28.222 1.00 31.48 447 THR A N 1
ATOM 3522 C CA . THR A 1 447 ? -31.824 0.072 -28.071 1.00 31.48 447 THR A CA 1
ATOM 3523 C C . THR A 1 447 ? -32.949 1.111 -28.101 1.00 31.48 447 THR A C 1
ATOM 3525 O O . THR A 1 447 ? -33.901 0.943 -28.859 1.00 31.48 447 THR A O 1
ATOM 3528 N N . ARG A 1 448 ? -32.760 2.269 -27.443 1.00 27.39 448 ARG A N 1
ATOM 3529 C CA . ARG A 1 448 ? -33.264 3.562 -27.953 1.00 27.39 448 ARG A CA 1
ATOM 3530 C C . ARG A 1 448 ? -32.454 4.755 -27.427 1.00 27.39 448 ARG A C 1
ATOM 3532 O O . ARG A 1 448 ? -32.195 4.860 -26.232 1.00 27.39 448 ARG A O 1
ATOM 3539 N N . GLU A 1 449 ? -32.046 5.610 -28.361 1.00 27.61 449 GLU A N 1
ATOM 3540 C CA . GLU A 1 449 ? -31.394 6.912 -28.185 1.00 27.61 449 GLU A CA 1
ATOM 3541 C C . GLU A 1 449 ? -32.395 8.005 -27.786 1.00 27.61 449 GLU A C 1
ATOM 3543 O O . GLU A 1 449 ? -33.529 7.984 -28.258 1.00 27.61 449 GLU A O 1
ATOM 3548 N N . GLU A 1 450 ? -31.931 9.025 -27.055 1.00 27.23 450 GLU A N 1
ATOM 3549 C CA . GLU A 1 450 ? -32.311 10.417 -27.333 1.00 27.23 450 GLU A CA 1
ATOM 3550 C C . GLU A 1 450 ? -31.279 11.411 -26.762 1.00 27.23 450 GLU A C 1
ATOM 3552 O O . GLU A 1 450 ? -30.759 11.258 -25.657 1.00 27.23 450 GLU A O 1
ATOM 3557 N N . LYS A 1 451 ? -30.963 12.430 -27.567 1.00 29.84 451 LYS A N 1
ATOM 3558 C CA . LYS A 1 451 ? -30.067 13.571 -27.307 1.00 29.84 451 LYS A CA 1
ATOM 3559 C C . LYS A 1 451 ? -30.926 14.843 -27.308 1.00 29.84 451 LYS A C 1
ATOM 3561 O O . LYS A 1 451 ? -31.892 14.896 -28.064 1.00 29.84 451 LYS A O 1
ATOM 3566 N N . PRO A 1 452 ? -30.501 15.921 -26.628 1.00 36.25 452 PRO A N 1
ATOM 3567 C CA . PRO A 1 452 ? -30.259 17.146 -27.401 1.00 36.25 452 PRO A CA 1
ATOM 3568 C C . PRO A 1 452 ? -29.011 17.943 -26.970 1.00 36.25 452 PRO A C 1
ATOM 3570 O O . PRO A 1 452 ? -28.395 17.703 -25.935 1.00 36.25 452 PRO A O 1
ATOM 3573 N N . SER A 1 453 ? -28.621 18.876 -27.844 1.00 28.50 453 SER A N 1
ATOM 3574 C CA . SER A 1 453 ? -27.404 19.709 -27.835 1.00 28.50 453 SER A CA 1
ATOM 3575 C C . SER A 1 453 ? -27.757 21.215 -27.590 1.00 28.50 453 SER A C 1
ATOM 3577 O O . SER A 1 453 ? -28.848 21.468 -27.086 1.00 28.50 453 SER A O 1
ATOM 3579 N N . PRO A 1 454 ? -26.903 22.241 -27.836 1.00 47.62 454 PRO A N 1
ATOM 3580 C CA . PRO A 1 454 ? -26.239 23.034 -26.789 1.00 47.62 454 PRO A CA 1
ATOM 3581 C C . PRO A 1 454 ? -26.520 24.563 -26.821 1.00 47.62 454 PRO A C 1
ATOM 3583 O O . PRO A 1 454 ? -26.900 25.122 -27.845 1.00 47.62 454 PRO A O 1
ATOM 3586 N N . LYS A 1 455 ? -26.220 25.272 -25.720 1.00 31.36 455 LYS A N 1
ATOM 3587 C CA . LYS A 1 455 ? -25.962 26.736 -25.619 1.00 31.36 455 LYS A CA 1
ATOM 3588 C C . LYS A 1 455 ? -25.049 26.943 -24.395 1.00 31.36 455 LYS A C 1
ATOM 3590 O O . LYS A 1 455 ? -25.231 26.236 -23.417 1.00 31.36 455 LYS A O 1
ATOM 3595 N N . GLY A 1 456 ? -24.066 27.831 -24.292 1.00 28.38 456 GLY A N 1
ATOM 3596 C CA . GLY A 1 456 ? -23.487 28.870 -25.133 1.00 28.38 456 GLY A CA 1
ATOM 3597 C C . GLY A 1 456 ? -22.300 29.467 -24.347 1.00 28.38 456 GLY A C 1
ATOM 3598 O O . GLY A 1 456 ? -22.275 29.433 -23.118 1.00 28.38 456 GLY A O 1
ATOM 3599 N N . ILE A 1 457 ? -21.294 29.950 -25.068 1.00 29.77 457 ILE A N 1
ATOM 3600 C CA . ILE A 1 457 ? -20.019 30.488 -24.571 1.00 29.77 457 ILE A CA 1
ATOM 3601 C C . ILE A 1 457 ? -20.210 31.906 -24.005 1.00 29.77 457 ILE A C 1
ATOM 3603 O O . ILE A 1 457 ? -20.837 32.735 -24.659 1.00 29.77 457 ILE A O 1
ATOM 3607 N N . LYS A 1 458 ? -19.574 32.225 -22.867 1.00 29.36 458 LYS A N 1
ATOM 3608 C CA . LYS A 1 458 ? -19.066 33.578 -22.569 1.00 29.36 458 LYS A CA 1
ATOM 3609 C C . LYS A 1 458 ? -17.699 33.492 -21.889 1.00 29.36 458 LYS A C 1
ATOM 3611 O O . LYS A 1 458 ? -17.570 33.008 -20.770 1.00 29.36 458 LYS A O 1
ATOM 3616 N N . SER A 1 459 ? -16.689 33.969 -22.609 1.00 30.67 459 SER A N 1
ATOM 3617 C CA . SER A 1 459 ? -15.364 34.336 -22.118 1.00 30.67 459 SER A CA 1
ATOM 3618 C C . SER A 1 459 ? -15.436 35.648 -21.340 1.00 30.67 459 SER A C 1
ATOM 3620 O O . SER A 1 459 ? -16.080 36.579 -21.815 1.00 30.67 459 SER A O 1
ATOM 3622 N N . ASN A 1 460 ? -14.698 35.769 -20.239 1.00 31.38 460 ASN A N 1
ATOM 3623 C CA . ASN A 1 460 ? -14.225 37.066 -19.764 1.00 31.38 460 ASN A CA 1
ATOM 3624 C C . ASN A 1 460 ? -12.745 36.953 -19.406 1.00 31.38 460 ASN A C 1
ATOM 3626 O O . ASN A 1 460 ? -12.340 36.100 -18.618 1.00 31.38 460 ASN A O 1
ATOM 3630 N N . GLY A 1 461 ? -11.952 37.799 -20.059 1.00 28.88 461 GLY A N 1
ATOM 3631 C CA . GLY A 1 461 ? -10.537 37.978 -19.795 1.00 28.88 461 GLY A CA 1
ATOM 3632 C C . GLY A 1 461 ? -10.301 38.806 -18.535 1.00 28.88 461 GLY A C 1
ATOM 3633 O O . GLY A 1 461 ? -11.064 39.712 -18.216 1.00 28.88 461 GLY A O 1
ATOM 3634 N N . GLY A 1 462 ? -9.201 38.498 -17.858 1.00 28.09 462 GLY A N 1
ATOM 3635 C CA . GLY A 1 462 ? -8.636 39.278 -16.766 1.00 28.09 462 GLY A CA 1
ATOM 3636 C C . GLY A 1 462 ? -7.118 39.184 -16.845 1.00 28.09 462 GLY A C 1
ATOM 3637 O O . GLY A 1 462 ? -6.512 38.242 -16.350 1.00 28.09 462 GLY A O 1
ATOM 3638 N N . LYS A 1 463 ? -6.531 40.144 -17.557 1.00 29.62 463 LYS A N 1
ATOM 3639 C CA . LYS A 1 463 ? -5.119 40.542 -17.496 1.00 29.62 463 LYS A CA 1
ATOM 3640 C C . LYS A 1 463 ? -4.893 41.175 -16.115 1.00 29.62 463 LYS A C 1
ATOM 3642 O O . LYS A 1 463 ? -5.782 41.912 -15.711 1.00 29.62 463 LYS A O 1
ATOM 3647 N N . VAL A 1 464 ? -3.747 40.950 -15.461 1.00 32.28 464 VAL A N 1
ATOM 3648 C CA . VAL A 1 464 ? -3.009 41.936 -14.629 1.00 32.28 464 VAL A CA 1
ATOM 3649 C C . VAL A 1 464 ? -1.682 41.321 -14.121 1.00 32.28 464 VAL A C 1
ATOM 3651 O O . VAL A 1 464 ? -1.666 40.228 -13.569 1.00 32.28 464 VAL A O 1
ATOM 3654 N N . GLU A 1 465 ? -0.601 42.052 -14.435 1.00 29.52 465 GLU A N 1
ATOM 3655 C CA . GLU A 1 465 ? 0.706 42.271 -13.762 1.00 29.52 465 GLU A CA 1
ATOM 3656 C C . GLU A 1 465 ? 1.514 41.073 -13.220 1.00 29.52 465 GLU A C 1
ATOM 3658 O O . GLU A 1 465 ? 1.082 40.327 -12.356 1.00 29.52 465 GLU A O 1
ATOM 3663 N N . LYS A 1 466 ? 2.713 40.756 -13.740 1.00 31.38 466 LYS A N 1
ATOM 3664 C CA . LYS A 1 466 ? 4.011 41.470 -13.616 1.00 31.38 466 LYS A CA 1
ATOM 3665 C C . LYS A 1 466 ? 4.333 41.952 -12.192 1.00 31.38 466 LYS A C 1
ATOM 3667 O O . LYS A 1 466 ? 4.137 43.112 -11.869 1.00 31.38 466 LYS A O 1
ATOM 3672 N N . GLY A 1 467 ? 4.961 41.072 -11.413 1.00 30.12 467 GLY A N 1
ATOM 3673 C CA . GLY A 1 467 ? 5.753 41.416 -10.232 1.00 30.12 467 GLY A CA 1
ATOM 3674 C C . GLY A 1 467 ? 7.102 40.706 -10.298 1.00 30.12 467 GLY A C 1
ATOM 3675 O O . GLY A 1 467 ? 7.220 39.542 -9.932 1.00 30.12 467 GLY A O 1
ATOM 3676 N N . LEU A 1 468 ? 8.095 41.403 -10.845 1.00 27.55 468 LEU A N 1
ATOM 3677 C CA . LEU A 1 468 ? 9.508 41.046 -10.849 1.00 27.55 468 LEU A CA 1
ATOM 3678 C C . LEU A 1 468 ? 10.108 41.588 -9.546 1.00 27.55 468 LEU A C 1
ATOM 3680 O O . LEU A 1 468 ? 10.092 42.800 -9.366 1.00 27.55 468 LEU A O 1
ATOM 3684 N N . LEU A 1 469 ? 10.659 40.743 -8.672 1.00 30.84 469 LEU A N 1
ATOM 3685 C CA . LEU A 1 469 ? 11.641 41.187 -7.681 1.00 30.84 469 LEU A CA 1
ATOM 3686 C C . LEU A 1 469 ? 12.707 40.113 -7.467 1.00 30.84 469 LEU A C 1
ATOM 3688 O O . LEU A 1 469 ? 12.436 38.932 -7.265 1.00 30.84 469 LEU A O 1
ATOM 3692 N N . LEU A 1 470 ? 13.928 40.605 -7.619 1.00 28.38 470 LEU A N 1
ATOM 3693 C CA . LEU A 1 470 ? 15.221 39.959 -7.552 1.00 28.38 470 LEU A CA 1
ATOM 3694 C C . LEU A 1 470 ? 15.538 39.393 -6.163 1.00 28.38 470 LEU A C 1
ATOM 3696 O O . LEU A 1 470 ? 15.194 39.998 -5.153 1.00 28.38 470 LEU A O 1
ATOM 3700 N N . GLY A 1 471 ? 16.392 38.367 -6.153 1.00 26.47 471 GLY A N 1
ATOM 3701 C CA . GLY A 1 471 ? 17.611 38.456 -5.352 1.00 26.47 471 GLY A CA 1
ATOM 3702 C C . GLY A 1 471 ? 17.978 37.240 -4.501 1.00 26.47 471 GLY A C 1
ATOM 3703 O O . GLY A 1 471 ? 17.350 37.017 -3.480 1.00 26.47 471 GLY A O 1
ATOM 3704 N N . ILE A 1 472 ? 19.097 36.601 -4.893 1.00 29.58 472 ILE A N 1
ATOM 3705 C CA . ILE A 1 472 ? 20.187 36.085 -4.028 1.00 29.58 472 ILE A CA 1
ATOM 3706 C C . ILE A 1 472 ? 19.811 34.880 -3.130 1.00 29.58 472 ILE A C 1
ATOM 3708 O O . ILE A 1 472 ? 18.831 34.900 -2.412 1.00 29.58 472 ILE A O 1
ATOM 3712 N N . GLY A 1 473 ? 20.534 33.766 -3.037 1.00 25.44 473 GLY A N 1
ATOM 3713 C CA . GLY A 1 473 ? 21.842 33.340 -3.507 1.00 25.44 473 GLY A CA 1
ATOM 3714 C C . GLY A 1 473 ? 22.165 32.008 -2.798 1.00 25.44 473 GLY A C 1
ATOM 3715 O O . GLY A 1 473 ? 21.758 31.794 -1.665 1.00 25.44 473 GLY A O 1
ATOM 3716 N N . CYS A 1 474 ? 22.826 31.115 -3.532 1.00 25.25 474 CYS A N 1
ATOM 3717 C CA . CYS A 1 474 ? 23.773 30.063 -3.137 1.00 25.25 474 CYS A CA 1
ATOM 3718 C C . CYS A 1 474 ? 23.765 29.367 -1.753 1.00 25.25 474 CYS A C 1
ATOM 3720 O O . CYS A 1 474 ? 23.955 30.015 -0.735 1.00 25.25 474 CYS A O 1
ATOM 3722 N N . LEU A 1 475 ? 23.876 28.021 -1.844 1.00 25.25 475 LEU A N 1
ATOM 3723 C CA . LEU A 1 475 ? 24.671 27.085 -1.010 1.00 25.25 475 LEU A CA 1
ATOM 3724 C C . LEU A 1 475 ? 24.305 26.979 0.488 1.00 25.25 475 LEU A C 1
ATOM 3726 O O . LEU A 1 475 ? 23.988 27.952 1.139 1.00 25.25 475 LEU A O 1
ATOM 3730 N N . SER A 1 476 ? 24.424 25.864 1.202 1.00 24.56 476 SER A N 1
ATOM 3731 C CA . SER A 1 476 ? 24.740 24.455 0.970 1.00 24.56 476 SER A CA 1
ATOM 3732 C C . SER A 1 476 ? 24.693 23.802 2.367 1.00 24.56 476 SER A C 1
ATOM 3734 O O . SER A 1 476 ? 24.997 24.464 3.351 1.00 24.56 476 SER A O 1
ATOM 3736 N N . ILE A 1 477 ? 24.430 22.492 2.427 1.00 25.56 477 ILE A N 1
ATOM 3737 C CA . ILE A 1 477 ? 24.851 21.567 3.504 1.00 25.56 477 ILE A CA 1
ATOM 3738 C C . ILE A 1 477 ? 24.151 21.729 4.871 1.00 25.56 477 ILE A C 1
ATOM 3740 O O . ILE A 1 477 ? 24.554 22.515 5.719 1.00 25.56 477 ILE A O 1
ATOM 3744 N N . ILE A 1 478 ? 23.194 20.833 5.149 1.00 25.12 478 ILE A N 1
ATOM 3745 C CA . ILE A 1 478 ? 23.021 20.280 6.500 1.00 25.12 478 ILE A CA 1
ATOM 3746 C C . ILE A 1 478 ? 23.156 18.763 6.404 1.00 25.12 478 ILE A C 1
ATOM 3748 O O . ILE A 1 478 ? 22.418 18.075 5.696 1.00 25.12 478 ILE A O 1
ATOM 3752 N N . THR A 1 479 ? 24.177 18.287 7.099 1.00 29.25 479 THR A N 1
ATOM 3753 C CA . THR A 1 479 ? 24.619 16.909 7.243 1.00 29.25 479 THR A CA 1
ATOM 3754 C C . THR A 1 479 ? 23.643 16.116 8.109 1.00 29.25 479 THR A C 1
ATOM 3756 O O . THR A 1 479 ? 23.163 16.601 9.131 1.00 29.25 479 THR A O 1
ATOM 3759 N N . LEU A 1 480 ? 23.382 14.874 7.696 1.00 25.38 480 LEU A N 1
ATOM 3760 C CA . LEU A 1 480 ? 22.676 13.853 8.463 1.00 25.38 480 LEU A CA 1
ATOM 3761 C C . LEU A 1 480 ? 23.375 13.560 9.800 1.00 25.38 480 LEU A C 1
ATOM 3763 O O . LEU A 1 480 ? 24.580 13.317 9.824 1.00 25.38 480 LEU A O 1
ATOM 3767 N N . TRP A 1 481 ? 22.577 13.417 10.858 1.00 23.28 481 TRP A N 1
ATOM 3768 C CA . TRP A 1 481 ? 22.869 12.585 12.027 1.00 23.28 481 TRP A CA 1
ATOM 3769 C C . TRP A 1 481 ? 21.629 11.736 12.319 1.00 23.28 481 TRP A C 1
ATOM 3771 O O . TRP A 1 481 ? 20.610 12.273 12.739 1.00 23.28 481 TRP A O 1
ATOM 3781 N N . MET A 1 482 ? 21.706 10.426 12.073 1.00 21.42 482 MET A N 1
ATOM 3782 C CA . MET A 1 482 ? 20.860 9.416 12.723 1.00 21.42 482 MET A CA 1
ATOM 3783 C C . MET A 1 482 ? 21.628 8.088 12.799 1.00 21.42 482 MET A C 1
ATOM 3785 O O . MET A 1 482 ? 21.711 7.337 11.829 1.00 21.42 482 MET A O 1
ATOM 3789 N N . GLN A 1 483 ? 22.185 7.830 13.980 1.00 24.42 483 GLN A N 1
ATOM 3790 C CA . GLN A 1 483 ? 22.398 6.508 14.569 1.00 24.42 483 GLN A CA 1
ATOM 3791 C C . GLN A 1 483 ? 21.744 6.563 15.955 1.00 24.42 483 GLN A C 1
ATOM 3793 O O . GLN A 1 483 ? 21.976 7.524 16.689 1.00 24.42 483 GLN A O 1
ATOM 3798 N N . GLY A 1 484 ? 20.914 5.568 16.272 1.00 30.73 484 GLY A N 1
ATOM 3799 C CA . GLY A 1 484 ? 20.119 5.480 17.499 1.00 30.73 484 GLY A CA 1
ATOM 3800 C C . GLY A 1 484 ? 18.763 4.865 17.222 1.00 30.73 484 GLY A C 1
ATOM 3801 O O . GLY A 1 484 ? 17.859 5.643 16.852 1.00 30.73 484 GLY A O 1
#

Foldseek 3Di:
DDDDDDDPPPPPPDPPPQQDQEPHQWFDKDWAFDVQAVRFIFIWTKAFQQLQCQQQLNPDGPPDPVGRIDTDALCCRPVVDPHYHDDPLGGDDPPPDQQDPPPDPSCQLQPQLQDLCSLVSQVCVQPPCCPPLLNCQSVLLSLLSVLCVVQVVLDDPLLNLLSSLLSNSLSSQQSSCRRSSHDDDSVRSNVSSLVSNLVCQQRSHPPRHHLLPDALLNLVLSLVSSVVSDPDFCLPPCSSSVSSLCCVVVSPPRRWFPQAADDQLRFKWKKKWFKDFPDDDPDPDNHDPQSVQQRQQALQVVLVCVVLVPDPLQKDKGKHDDPDSRMMMMMMGGCVSSVNDDDPDDTDRVVVVVLVSQVCLQVLVRQGDDPNITMRTAFMWTASGPVSPPTHTDHGHPDHHDHDDDPPPPPPDDDDDDDDDDDDDDDDDDDDDDDDDDDDDDDDDDDDDDDDDDDDDDDDDDDDDDDDDDDDDDDDDDDDDDDD

Radius of gyration: 31.32 Å; chains: 1; bounding box: 76×106×110 Å

Sequence (484 aa):
MLPLLLCLLCMASGVLSVCHPYFGPPGGVVCIAAPQYYNQYQWATCLTDMYIKVKSGHRHQCISRSRTYCYYQCMLESFEKSSGTVNSQCSCRPGDRKPHQNIQSSACLSPSGESCNWYRDCLEKKKSCQDTTNGYAIRYSERFCKMYDRNKLWFSSKAQRWIHAVRKCLQVTLVPLLRPWRSPSCLEIRREALQSHTKCYINPDANIPSVCDLSCVEFYKIFYAIKAGYFGRLDTAWESFKSLWNIQDRCGSKCTRDWFTPQNNTIIRMMKMGIEKVKSRPHKTSLPESDMNNRFADQVVTFISKSLRWNSAIMDWMAYPGSTSASLFVVLADKKALGIVQTSNPPVNFNDTITEFALAIANSSIPVQVDGTNVWLKSLESCSDKTCSQPRSLVISLKPPTFPVQSTTEKPSTTKKPSTTGKPSNTGKISTADNQSVESTTEKPSTREEKPSPKGIKSNGGKVEKGLLLGIGCLSIITLWMQG

Organism: Exaiptasia diaphana (NCBI:txid2652724)

Secondary structure (DSSP, 8-state):
-----------------SS-TTT--TT-EEEEE-GGGTT-EEEEEEEEHHHHHHHHTTS---SSTT-SEEEEEHHHHHH--SSSSPPTTTB--TTPPPP------HHHHS--S--TTHIIIIIIHHS--TTSTTTHHHHHHHHHHHHHHHTGGGS-HHHHHHHHHHHHHHHHHHGGGGSTT----HHHHHHHHHHHHHHHHH-SSTTPPPGGGS-HHHHHHHHHHHHTT--S--TTHHHHHHHHHHHHHHTGGGGTSTTTS--TT-SEEEEEEEEEEEE-------S-HHHHHHHHHHHHHHHHHHHTT--TTTEEEEEEE-SSTTEEEEEEEETTTTTS---SSPPP-HHHHHHHHHHHHHTT---EEETTEEEEEEEEEEESSTT-SS-EEEEE-SS---PPPP------------------------------------------------------------------------------

pLDDT: mean 74.91, std 23.56, range [21.42, 97.0]